Protein AF-0000000078949570 (afdb_homodimer)

Secondary structure (DSSP, 8-state):
-GGG-S---SEEEEET-TTSHHHHHHHTTT-SEEEEEES-HHHHHHHHHH-TTS-EEE-BTTB--PPTT-EEEEEEES-GGG-S-HHHHHHHHHHHEEEEEEEEEEE--HHHHSSPP-SS-THHHHHHH-HHHHHHHHHHS--HHHHHHHHHHTTPEEEEEEEEEEEEEEEEHHHHHHHHHTTTT-GGGGGS-HHHHHHHHHHHHHH---SEEEEEEEEEEEEEE-/-GGG-S---SEEEEET-TTSHHHHHHHTTT-SEEEEEES-HHHHHHHHHH-TTS-EEE-BTTB--PPTT-EEEEEEES-GGG-S-HHHHHHHHHHHEEEEEEEEEEE--HHHHSSPP-SS-THHHHHHH-HHHHHHHHHHS--HHHHHHHHHHTTPEEEEEEEEEEEEEEEEHHHHHHHHHTTTT-GGGGGS-HHHHHHHHHHHHHH---SEEEEEEEEEEEEEE-

Foldseek 3Di:
DLVLDDDQEFEEEEEQCQLPPVQVVSVVNYYPAYEYEDQDPVRVVNNCVVPVPHHYAHAHLLGRPDAFQGHLEYEYEACQLVDQDCLSNLLVVNRRHHAFHKYKYKYAALVQQCDADDLQANSNLVCVLPVVLSVSSNNRHHHPVVVVVSNVVSPKAWDDKDKDKDFPDKDFLVVVLVCLLVCPPPPSSVVDDNVRSVVSSVSSVVRDDDRMGGYMTMMMMIMITD/DLVLDDDQEFEEEEEQCFLPPVQVVSVVNYYPAYEYEDQDPVRVVNNCVVPVPHHYAHAHLLGRPDAFQGHLEYEYEACQLVDQDCLSNLLVVNRRHHAFHKYKYKYAALVQQCDADDLQANSNLVCVLPVVLSVSSNNRHHHPVVVVVSNVVSPKAWDDKDKDKDFPDKDFLVVVLVCLLVCPPPPSSVVDDNVRSVVSSVSVVVRDDDRMGTYMTMMMMIMITD

Sequence (452 aa):
MSILLDSPTGHAVDIGCGGGIYTRALTSLGFDTVTGVDSSLPILEVAKQLHPTLPFHHGQAEATGLASGHYSLVYCRALIHHLNEVEPFLSEAFRLLENDGQLIVQDRTSEDCFLQGSPSHIRGYYYNLFPHLQEIERKRRPTIQMLSSTIIRSGYEVERVETFWETRQTSSKQHFLQEIRARTGRSILHALSDHELNKLIAYLDQQIQDEFIEETDRWTIWVARKMSILLDSPTGHAVDIGCGGGIYTRALTSLGFDTVTGVDSSLPILEVAKQLHPTLPFHHGQAEATGLASGHYSLVYCRALIHHLNEVEPFLSEAFRLLENDGQLIVQDRTSEDCFLQGSPSHIRGYYYNLFPHLQEIERKRRPTIQMLSSTIIRSGYEVERVETFWETRQTSSKQHFLQEIRARTGRSILHALSDHELNKLIAYLDQQIQDEFIEETDRWTIWVARK

Solvent-accessible surface area (backbone atoms only — not comparable to full-atom values): 23611 Å² total; per-residue (Å²): 110,72,86,76,47,89,70,54,46,50,28,31,34,24,41,52,26,56,51,29,65,62,32,54,58,50,43,75,61,53,29,75,42,40,35,24,25,26,71,47,65,73,35,44,37,40,15,36,71,75,37,72,87,52,54,74,41,78,22,41,67,52,56,53,83,68,68,68,48,61,19,42,30,40,37,34,49,75,41,65,61,78,44,93,58,66,62,52,29,49,47,35,49,55,47,28,28,21,90,69,10,34,38,38,42,36,35,56,27,36,71,46,53,69,41,76,48,42,71,40,32,54,62,16,46,53,37,70,76,36,56,69,55,45,58,58,46,49,75,35,18,52,41,69,67,55,49,52,50,51,45,40,74,64,63,32,48,76,75,43,76,49,71,49,76,41,80,72,48,74,42,43,41,68,59,48,53,51,37,58,74,65,41,60,84,37,76,73,51,70,77,44,53,72,69,53,45,50,49,48,50,53,50,48,58,68,74,41,80,57,64,62,37,51,34,40,42,48,36,35,36,39,38,28,30,74,108,73,87,76,46,89,69,52,47,52,29,33,36,24,41,53,25,55,52,30,66,63,31,54,56,49,43,76,60,51,29,75,42,40,34,22,24,27,70,47,65,73,37,44,38,39,15,36,69,75,37,72,88,53,53,74,42,78,22,40,67,53,54,52,85,68,67,67,47,59,18,41,31,40,35,35,48,74,41,66,61,77,43,93,58,65,62,52,30,48,49,35,50,56,46,28,28,22,91,69,10,35,38,37,43,36,37,56,26,37,72,47,53,68,41,76,49,43,73,39,32,56,62,14,47,53,37,71,76,36,57,68,55,46,60,56,46,49,75,36,18,52,41,69,65,56,48,52,50,51,45,41,74,63,64,32,48,77,74,44,76,50,69,50,78,41,80,72,48,73,42,43,40,68,57,48,52,51,37,58,75,66,42,60,83,36,75,73,51,71,76,45,51,73,70,52,45,52,51,48,50,54,49,48,58,68,72,42,80,56,64,62,36,52,33,40,42,48,36,34,36,38,37,28,30,76

Nearest PDB structures (foldseek):
  2yr0-assembly2_B  TM=7.305E-01  e=1.772E-13  Thermus thermophilus HB8
  2yqz-assembly2_B  TM=7.245E-01  e=4.785E-13  Thermus thermophilus HB8
  2gs9-assembly1_B  TM=6.674E-01  e=1.352E-09  Thermus thermophilus HB8
  5dm2-assembly1_A  TM=5.912E-01  e=1.447E-10  Bacillus pumilus ATCC 7061
  4kwc-assembly1_A  TM=5.756E-01  e=3.048E-10  Bacillus pumilus

InterPro domains:
  IPR013216 Methyltransferase type 11 [PF08241] (13-105)
  IPR029063 S-adenosyl-L-methionine-dependent methyltransferase superfamily [G3DSA:3.40.50.150] (1-226)
  IPR029063 S-adenosyl-L-methionine-dependent methyltransferase superfamily [SSF53335] (6-226)
  IPR051052 Diverse substrate methyltransferase [PTHR44942] (8-215)

Structure (mmCIF, N/CA/C/O backbone):
data_AF-0000000078949570-model_v1
#
loop_
_entity.id
_entity.type
_entity.pdbx_description
1 polymer 'BH1804 protein'
#
loop_
_atom_site.group_PDB
_atom_site.id
_atom_site.type_symbol
_atom_site.label_atom_id
_atom_site.label_alt_id
_atom_site.label_comp_id
_atom_site.label_asym_id
_atom_site.label_entity_id
_atom_site.label_seq_id
_atom_site.pdbx_PDB_ins_code
_atom_site.Cartn_x
_atom_site.Cartn_y
_atom_site.Cartn_z
_atom_site.occupancy
_atom_site.B_iso_or_equiv
_atom_site.auth_seq_id
_atom_site.auth_comp_id
_atom_site.auth_asym_id
_atom_site.auth_atom_id
_atom_site.pdbx_PDB_model_num
ATOM 1 N N . MET A 1 1 ? 2.518 22.047 -4.418 1 57.72 1 MET A N 1
ATOM 2 C CA . MET A 1 1 ? 3.838 21.609 -3.975 1 57.72 1 MET A CA 1
ATOM 3 C C . MET A 1 1 ? 4.934 22.484 -4.562 1 57.72 1 MET A C 1
ATOM 5 O O . MET A 1 1 ? 5.852 22.906 -3.855 1 57.72 1 MET A O 1
ATOM 9 N N . SER A 1 2 ? 4.727 22.797 -5.773 1 61.84 2 SER A N 1
ATOM 10 C CA . SER A 1 2 ? 5.766 23.562 -6.461 1 61.84 2 SER A CA 1
ATOM 11 C C . SER A 1 2 ? 5.969 24.938 -5.816 1 61.84 2 SER A C 1
ATOM 13 O O . SER A 1 2 ? 7.105 25.391 -5.676 1 61.84 2 SER A O 1
ATOM 15 N N . ILE A 1 3 ? 4.828 25.359 -5.293 1 60.47 3 ILE A N 1
ATOM 16 C CA . ILE A 1 3 ? 4.906 26.734 -4.801 1 60.47 3 ILE A CA 1
ATOM 17 C C . ILE A 1 3 ? 5.633 26.75 -3.459 1 60.47 3 ILE A C 1
ATOM 19 O O . ILE A 1 3 ? 6.164 27.797 -3.051 1 60.47 3 ILE A O 1
ATOM 23 N N . LEU A 1 4 ? 5.766 25.578 -2.92 1 72.12 4 LEU A N 1
ATOM 24 C CA . LEU A 1 4 ? 6.336 25.516 -1.579 1 72.12 4 LEU A CA 1
ATOM 25 C C . LEU A 1 4 ? 7.844 25.297 -1.639 1 72.12 4 LEU A C 1
ATOM 27 O O . LEU A 1 4 ? 8.547 25.547 -0.657 1 72.12 4 LEU A O 1
ATOM 31 N N . LEU A 1 5 ? 8.219 25.016 -2.924 1 76.69 5 LEU A N 1
ATOM 32 C CA . LEU A 1 5 ? 9.617 24.609 -3.053 1 76.69 5 LEU A CA 1
ATOM 33 C C . LEU A 1 5 ? 10.461 25.75 -3.604 1 76.69 5 LEU A C 1
ATOM 35 O O . LEU A 1 5 ? 10.055 26.438 -4.547 1 76.69 5 LEU A O 1
ATOM 39 N N . ASP A 1 6 ? 11.438 26.172 -3.035 1 71.56 6 ASP A N 1
ATOM 40 C CA . ASP A 1 6 ? 12.344 27.203 -3.523 1 71.56 6 ASP A CA 1
ATOM 41 C C . ASP A 1 6 ? 13.109 26.734 -4.754 1 71.56 6 ASP A C 1
ATOM 43 O O . ASP A 1 6 ? 13.125 27.406 -5.785 1 71.56 6 ASP A O 1
ATOM 47 N N . SER A 1 7 ? 13.883 25.797 -4.652 1 74.06 7 SER A N 1
ATOM 48 C CA . SER A 1 7 ? 14.664 25.203 -5.73 1 74.06 7 SER A CA 1
ATOM 49 C C . SER A 1 7 ? 14.727 23.688 -5.598 1 74.06 7 SER A C 1
ATOM 51 O O . SER A 1 7 ? 15.539 23.156 -4.828 1 74.06 7 SER A O 1
ATOM 53 N N . PRO A 1 8 ? 13.82 23.078 -6.309 1 78.56 8 PRO A N 1
ATOM 54 C CA . PRO A 1 8 ? 13.852 21.625 -6.23 1 78.56 8 PRO A CA 1
ATOM 55 C C . PRO A 1 8 ? 15.102 21.016 -6.871 1 78.56 8 PRO A C 1
ATOM 57 O O . PRO A 1 8 ? 15.086 20.672 -8.055 1 78.56 8 PRO A O 1
ATOM 60 N N . THR A 1 9 ? 16.188 21.031 -6.086 1 84.25 9 THR A N 1
ATOM 61 C CA . THR A 1 9 ? 17.453 20.453 -6.539 1 84.25 9 THR A CA 1
ATOM 62 C C . THR A 1 9 ? 17.969 19.438 -5.531 1 84.25 9 THR A C 1
ATOM 64 O O . THR A 1 9 ? 17.531 19.406 -4.383 1 84.25 9 THR A O 1
ATOM 67 N N . GLY A 1 10 ? 18.781 18.609 -6.016 1 92.81 10 GLY A N 1
ATOM 68 C CA . GLY A 1 10 ? 19.422 17.641 -5.133 1 92.81 10 GLY A CA 1
ATOM 69 C C . GLY A 1 10 ? 18.531 16.453 -4.809 1 92.81 10 GLY A C 1
ATOM 70 O O . GLY A 1 10 ? 17.859 15.914 -5.695 1 92.81 10 GLY A O 1
ATOM 71 N N . HIS A 1 11 ? 18.625 16.031 -3.441 1 95.88 11 HIS A N 1
ATOM 72 C CA . HIS A 1 11 ? 17.938 14.812 -3.01 1 95.88 11 HIS A CA 1
ATOM 73 C C . HIS A 1 11 ? 16.828 15.133 -2.016 1 95.88 11 HIS A C 1
ATOM 75 O O . HIS A 1 11 ? 17 15.992 -1.146 1 95.88 11 HIS A O 1
ATOM 81 N N . ALA A 1 12 ? 15.727 14.555 -2.219 1 96.94 12 ALA A N 1
ATOM 82 C CA . ALA A 1 12 ? 14.594 14.734 -1.312 1 96.94 12 ALA A CA 1
ATOM 83 C C . ALA A 1 12 ? 14.195 13.414 -0.666 1 96.94 12 ALA A C 1
ATOM 85 O O . ALA A 1 12 ? 14.492 12.336 -1.197 1 96.94 12 ALA A O 1
ATOM 86 N N . VAL A 1 13 ? 13.594 13.492 0.475 1 97.69 13 VAL A N 1
ATOM 87 C CA . VAL A 1 13 ? 13.047 12.32 1.142 1 97.69 13 VAL A CA 1
ATOM 88 C C . VAL A 1 13 ? 11.586 12.562 1.512 1 97.69 13 VAL A C 1
ATOM 90 O O . VAL A 1 13 ? 11.234 13.648 1.979 1 97.69 13 VAL A O 1
ATOM 93 N N . ASP A 1 14 ? 10.727 11.664 1.188 1 97.88 14 ASP A N 1
ATOM 94 C CA . ASP A 1 14 ? 9.312 11.602 1.557 1 97.88 14 ASP A CA 1
ATOM 95 C C . ASP A 1 14 ? 9.086 10.625 2.711 1 97.88 14 ASP A C 1
ATOM 97 O O . ASP A 1 14 ? 8.977 9.422 2.498 1 97.88 14 ASP A O 1
ATOM 101 N N . ILE A 1 15 ? 9 11.156 3.959 1 98.38 15 ILE A N 1
ATOM 102 C CA . ILE A 1 15 ? 8.883 10.305 5.133 1 98.38 15 ILE A CA 1
ATOM 103 C C . ILE A 1 15 ? 7.41 9.984 5.395 1 98.38 15 ILE A C 1
ATOM 105 O O . ILE A 1 15 ? 6.574 10.883 5.461 1 98.38 15 ILE A O 1
ATOM 109 N N . GLY A 1 16 ? 7.125 8.719 5.664 1 97.06 16 GLY A N 1
ATOM 110 C CA . GLY A 1 16 ? 5.742 8.273 5.652 1 97.06 16 GLY A CA 1
ATOM 111 C C . GLY A 1 16 ? 5.125 8.281 4.266 1 97.06 16 GLY A C 1
ATOM 112 O O . GLY A 1 16 ? 4.031 8.812 4.07 1 97.06 16 GLY A O 1
ATOM 113 N N . CYS A 1 17 ? 5.801 7.656 3.268 1 96.62 17 CYS A N 1
ATOM 114 C CA . CYS A 1 17 ? 5.5 7.883 1.859 1 96.62 17 CYS A CA 1
ATOM 115 C C . CYS A 1 17 ? 4.277 7.078 1.43 1 96.62 17 CYS A C 1
ATOM 117 O O . CYS A 1 17 ? 3.715 7.32 0.36 1 96.62 17 CYS A O 1
ATOM 119 N N . GLY A 1 18 ? 3.877 6.086 2.232 1 93.81 18 GLY A N 1
ATOM 120 C CA . GLY A 1 18 ? 2.768 5.246 1.812 1 93.81 18 GLY A CA 1
ATOM 121 C C . GLY A 1 18 ? 2.967 4.641 0.436 1 93.81 18 GLY A C 1
ATOM 122 O O . GLY A 1 18 ? 4.02 4.062 0.151 1 93.81 18 GLY A O 1
ATOM 123 N N . GLY A 1 19 ? 2.008 4.762 -0.368 1 92.5 19 GLY A N 1
ATOM 124 C CA . GLY A 1 19 ? 2.059 4.203 -1.71 1 92.5 19 GLY A CA 1
ATOM 125 C C . GLY A 1 19 ? 2.963 4.984 -2.646 1 92.5 19 GLY A C 1
ATOM 126 O O . GLY A 1 19 ? 3.125 4.613 -3.811 1 92.5 19 GLY A O 1
ATOM 127 N N . GLY A 1 20 ? 3.52 6.027 -2.248 1 94.81 20 GLY A N 1
ATOM 128 C CA . GLY A 1 20 ? 4.523 6.746 -3.012 1 94.81 20 GLY A CA 1
ATOM 129 C C . GLY A 1 20 ? 3.938 7.812 -3.916 1 94.81 20 GLY A C 1
ATOM 130 O O . GLY A 1 20 ? 4.602 8.281 -4.844 1 94.81 20 GLY A O 1
ATOM 131 N N . ILE A 1 21 ? 2.719 8.195 -3.705 1 91.31 21 ILE A N 1
ATOM 132 C CA . ILE A 1 21 ? 2.045 9.172 -4.547 1 91.31 21 ILE A CA 1
ATOM 133 C C . ILE A 1 21 ? 2.814 10.492 -4.523 1 91.31 21 ILE A C 1
ATOM 135 O O . ILE A 1 21 ? 3.113 11.062 -5.574 1 91.31 21 ILE A O 1
ATOM 139 N N . TYR A 1 22 ? 3.176 10.93 -3.373 1 93.5 22 TYR A N 1
ATOM 140 C CA . TYR A 1 22 ? 3.875 12.203 -3.273 1 93.5 22 TYR A CA 1
ATOM 141 C C . TYR A 1 22 ? 5.355 12.047 -3.602 1 93.5 22 TYR A C 1
ATOM 143 O O . TYR A 1 22 ? 6 12.984 -4.078 1 93.5 22 TYR A O 1
ATOM 151 N N . THR A 1 23 ? 5.883 10.82 -3.33 1 95.38 23 THR A N 1
ATOM 152 C CA . THR A 1 23 ? 7.238 10.531 -3.789 1 95.38 23 THR A CA 1
ATOM 153 C C . THR A 1 23 ? 7.355 10.758 -5.293 1 95.38 23 THR A C 1
ATOM 155 O O . THR A 1 23 ? 8.258 11.461 -5.754 1 95.38 23 THR A O 1
ATOM 158 N N . ARG A 1 24 ? 6.379 10.242 -6 1 93.06 24 ARG A N 1
ATOM 159 C CA . ARG A 1 24 ? 6.355 10.398 -7.453 1 93.06 24 ARG A CA 1
ATOM 160 C C . ARG A 1 24 ? 6.148 11.859 -7.84 1 93.06 24 ARG A C 1
ATOM 162 O O . ARG A 1 24 ? 6.816 12.367 -8.742 1 93.06 24 ARG A O 1
ATOM 169 N N . ALA A 1 25 ? 5.242 12.562 -7.223 1 91.38 25 ALA A N 1
ATOM 170 C CA . ALA A 1 25 ? 4.949 13.961 -7.527 1 91.38 25 ALA A CA 1
ATOM 171 C C . ALA A 1 25 ? 6.188 14.836 -7.352 1 91.38 25 ALA A C 1
ATOM 173 O O . ALA A 1 25 ? 6.453 15.719 -8.164 1 91.38 25 ALA A O 1
ATOM 174 N N . LEU A 1 26 ? 6.992 14.539 -6.344 1 93.31 26 LEU A N 1
ATOM 175 C CA . LEU A 1 26 ? 8.188 15.32 -6.051 1 93.31 26 LEU A CA 1
ATOM 176 C C . LEU A 1 26 ? 9.25 15.109 -7.121 1 93.31 26 LEU A C 1
ATOM 178 O O . LEU A 1 26 ? 10.023 16.031 -7.426 1 93.31 26 LEU A O 1
ATOM 182 N N . THR A 1 27 ? 9.281 13.914 -7.688 1 89.88 27 THR A N 1
ATOM 183 C CA . THR A 1 27 ? 10.266 13.625 -8.734 1 89.88 27 THR A CA 1
ATOM 184 C C . THR A 1 27 ? 10.055 14.547 -9.938 1 89.88 27 THR A C 1
ATOM 186 O O . THR A 1 27 ? 11.016 14.914 -10.609 1 89.88 27 THR A O 1
ATOM 189 N N . SER A 1 28 ? 8.883 14.984 -10.18 1 87.81 28 SER A N 1
ATOM 190 C CA . SER A 1 28 ? 8.555 15.781 -11.359 1 87.81 28 SER A CA 1
ATOM 191 C C . SER A 1 28 ? 8.922 17.25 -11.156 1 87.81 28 SER A C 1
ATOM 193 O O . SER A 1 28 ? 8.852 18.047 -12.086 1 87.81 28 SER A O 1
ATOM 195 N N . LEU A 1 29 ? 9.375 17.562 -9.992 1 89.81 29 LEU A N 1
ATOM 196 C CA . LEU A 1 29 ? 9.617 18.969 -9.672 1 89.81 29 LEU A CA 1
ATOM 197 C C . LEU A 1 29 ? 11.07 19.344 -9.93 1 89.81 29 LEU A C 1
ATOM 199 O O . LEU A 1 29 ? 11.438 20.516 -9.852 1 89.81 29 LEU A O 1
ATOM 203 N N . GLY A 1 30 ? 11.961 18.391 -10.195 1 85.69 30 GLY A N 1
ATOM 204 C CA . GLY A 1 30 ? 13.312 18.75 -10.586 1 85.69 30 GLY A CA 1
ATOM 205 C C . GLY A 1 30 ? 14.383 18.141 -9.688 1 85.69 30 GLY A C 1
ATOM 206 O O . GLY A 1 30 ? 15.578 18.359 -9.906 1 85.69 30 GLY A O 1
ATOM 207 N N . PHE A 1 31 ? 14.023 17.406 -8.648 1 92.19 31 PHE A N 1
ATOM 208 C CA . PHE A 1 31 ? 14.984 16.75 -7.77 1 92.19 31 PHE A CA 1
ATOM 209 C C . PHE A 1 31 ? 15.766 15.672 -8.523 1 92.19 31 PHE A C 1
ATOM 211 O O . PHE A 1 31 ? 15.234 15.031 -9.43 1 92.19 31 PHE A O 1
ATOM 218 N N . ASP A 1 32 ? 17 15.57 -8.117 1 90.88 32 ASP A N 1
ATOM 219 C CA . ASP A 1 32 ? 17.812 14.5 -8.695 1 90.88 32 ASP A CA 1
ATOM 220 C C . ASP A 1 32 ? 17.25 13.125 -8.305 1 90.88 32 ASP A C 1
ATOM 222 O O . ASP A 1 32 ? 17.203 12.219 -9.133 1 90.88 32 ASP A O 1
ATOM 226 N N . THR A 1 33 ? 16.938 12.992 -7.035 1 92.69 33 THR A N 1
ATOM 227 C CA . THR A 1 33 ? 16.344 11.766 -6.516 1 92.69 33 THR A CA 1
ATOM 228 C C . THR A 1 33 ? 15.328 12.07 -5.418 1 92.69 33 THR A C 1
ATOM 230 O O . THR A 1 33 ? 15.477 13.055 -4.691 1 92.69 33 THR A O 1
ATOM 233 N N . VAL A 1 34 ? 14.336 11.305 -5.375 1 95.62 34 VAL A N 1
ATOM 234 C CA . VAL A 1 34 ? 13.375 11.336 -4.277 1 95.62 34 VAL A CA 1
ATOM 235 C C . VAL A 1 34 ? 13.234 9.938 -3.67 1 95.62 34 VAL A C 1
ATOM 237 O O . VAL A 1 34 ? 12.844 8.992 -4.355 1 95.62 34 VAL A O 1
ATOM 240 N N . THR A 1 35 ? 13.586 9.82 -2.395 1 95.88 35 THR A N 1
ATOM 241 C CA . THR A 1 35 ? 13.477 8.547 -1.686 1 95.88 35 THR A CA 1
ATOM 242 C C . THR A 1 35 ? 12.242 8.531 -0.794 1 95.88 35 THR A C 1
ATOM 244 O O . THR A 1 35 ? 12.023 9.453 -0.006 1 95.88 35 THR A O 1
ATOM 247 N N . GLY A 1 36 ? 11.391 7.547 -0.991 1 96.81 36 GLY A N 1
ATOM 248 C CA . GLY A 1 36 ? 10.297 7.328 -0.06 1 96.81 36 GLY A CA 1
ATOM 249 C C . GLY A 1 36 ? 10.688 6.461 1.123 1 96.81 36 GLY A C 1
ATOM 250 O O . GLY A 1 36 ? 11.398 5.465 0.963 1 96.81 36 GLY A O 1
ATOM 251 N N . VAL A 1 37 ? 10.273 6.863 2.338 1 96.94 37 VAL A N 1
ATOM 252 C CA . VAL A 1 37 ? 10.516 6.086 3.547 1 96.94 37 VAL A CA 1
ATOM 253 C C . VAL A 1 37 ? 9.195 5.742 4.223 1 96.94 37 VAL A C 1
ATOM 255 O O . VAL A 1 37 ? 8.32 6.598 4.363 1 96.94 37 VAL A O 1
ATOM 258 N N . ASP A 1 38 ? 9.039 4.512 4.578 1 96.31 38 ASP A N 1
ATOM 259 C CA . ASP A 1 38 ? 7.879 4.082 5.352 1 96.31 38 ASP A CA 1
ATOM 260 C C . ASP A 1 38 ? 8.242 2.928 6.285 1 96.31 38 ASP A C 1
ATOM 262 O O . ASP A 1 38 ? 9.133 2.137 5.98 1 96.31 38 ASP A O 1
ATOM 266 N N . SER A 1 39 ? 7.52 2.873 7.402 1 94.81 39 SER A N 1
ATOM 267 C CA . SER A 1 39 ? 7.828 1.835 8.383 1 94.81 39 SER A CA 1
ATOM 268 C C . SER A 1 39 ? 7.113 0.531 8.047 1 94.81 39 SER A C 1
ATOM 270 O O . SER A 1 39 ? 7.426 -0.519 8.609 1 94.81 39 SER A O 1
ATOM 272 N N . SER A 1 40 ? 6.176 0.628 7.137 1 91.75 40 SER A N 1
ATOM 273 C CA . SER A 1 40 ? 5.402 -0.552 6.766 1 91.75 40 SER A CA 1
ATOM 274 C C . SER A 1 40 ? 6 -1.245 5.547 1 91.75 40 SER A C 1
ATOM 276 O O . SER A 1 40 ? 5.898 -0.739 4.43 1 91.75 40 SER A O 1
ATOM 278 N N . LEU A 1 41 ? 6.445 -2.477 5.715 1 87.62 41 LEU A N 1
ATOM 279 C CA . LEU A 1 41 ? 7.039 -3.234 4.617 1 87.62 41 LEU A CA 1
ATOM 280 C C . LEU A 1 41 ? 5.988 -3.58 3.566 1 87.62 41 LEU A C 1
ATOM 282 O O . LEU A 1 41 ? 6.219 -3.398 2.369 1 87.62 41 LEU A O 1
ATOM 286 N N . PRO A 1 42 ? 4.801 -4.004 3.984 1 86.25 42 PRO A N 1
ATOM 287 C CA . PRO A 1 42 ? 3.771 -4.297 2.986 1 86.25 42 PRO A CA 1
ATOM 288 C C . PRO A 1 42 ? 3.408 -3.084 2.135 1 86.25 42 PRO A C 1
ATOM 290 O O . PRO A 1 42 ? 3.209 -3.211 0.924 1 86.25 42 PRO A O 1
ATOM 293 N N . ILE A 1 43 ? 3.383 -1.968 2.709 1 92.06 43 ILE A N 1
ATOM 294 C CA . ILE A 1 43 ? 3.061 -0.749 1.977 1 92.06 43 ILE A CA 1
ATOM 295 C C . ILE A 1 43 ? 4.18 -0.423 0.993 1 92.06 43 ILE A C 1
ATOM 297 O O . ILE A 1 43 ? 3.922 -0.051 -0.154 1 92.06 43 ILE A O 1
ATOM 301 N N . LEU A 1 44 ? 5.363 -0.633 1.41 1 92.12 44 LEU A N 1
ATOM 302 C CA . LEU A 1 44 ? 6.5 -0.355 0.536 1 92.12 44 LEU A CA 1
ATOM 303 C C . LEU A 1 44 ? 6.512 -1.308 -0.655 1 92.12 44 LEU A C 1
ATOM 305 O O . LEU A 1 44 ? 6.926 -0.928 -1.754 1 92.12 44 LEU A O 1
ATOM 309 N N . GLU A 1 45 ? 6.078 -2.461 -0.445 1 87.69 45 GLU A N 1
ATOM 310 C CA . 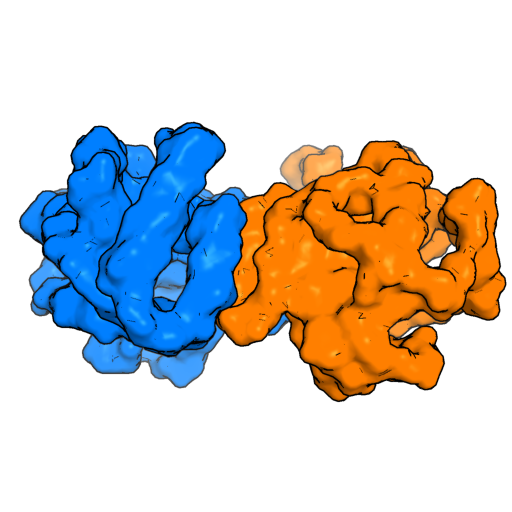GLU A 1 45 ? 5.992 -3.404 -1.557 1 87.69 45 GLU A CA 1
ATOM 311 C C . GLU A 1 45 ? 5.012 -2.916 -2.619 1 87.69 45 GLU A C 1
ATOM 313 O O . GLU A 1 45 ? 5.285 -3.021 -3.816 1 87.69 45 GLU A O 1
ATOM 318 N N . VAL A 1 46 ? 3.938 -2.379 -2.15 1 90.5 46 VAL A N 1
ATOM 319 C CA . VAL A 1 46 ? 2.955 -1.801 -3.061 1 90.5 46 VAL A CA 1
ATOM 320 C C . VAL A 1 46 ? 3.559 -0.594 -3.775 1 90.5 46 VAL A C 1
ATOM 322 O O . VAL A 1 46 ? 3.441 -0.464 -4.996 1 90.5 46 VAL A O 1
ATOM 325 N N . ALA A 1 47 ? 4.203 0.26 -3.035 1 92.94 47 ALA A N 1
ATOM 326 C CA . ALA A 1 47 ? 4.812 1.458 -3.609 1 92.94 47 ALA A CA 1
ATOM 327 C C . ALA A 1 47 ? 5.805 1.097 -4.711 1 92.94 47 ALA A C 1
ATOM 329 O O . ALA A 1 47 ? 5.805 1.707 -5.781 1 92.94 47 ALA A O 1
ATOM 330 N N . LYS A 1 48 ? 6.547 0.12 -4.469 1 88.44 48 LYS A N 1
ATOM 331 C CA . LYS A 1 48 ? 7.562 -0.316 -5.422 1 88.44 48 LYS A CA 1
ATOM 332 C C . LYS A 1 48 ? 6.922 -0.881 -6.688 1 88.44 48 LYS A C 1
ATOM 334 O O . LYS A 1 48 ? 7.434 -0.684 -7.789 1 88.44 48 LYS A O 1
ATOM 339 N N . GLN A 1 49 ? 5.879 -1.611 -6.453 1 84.81 49 GLN A N 1
ATOM 340 C CA . GLN A 1 49 ? 5.16 -2.146 -7.602 1 84.81 49 GLN A CA 1
ATOM 341 C C . GLN A 1 49 ? 4.598 -1.025 -8.469 1 84.81 49 GLN A C 1
ATOM 343 O O . GLN A 1 49 ? 4.605 -1.122 -9.703 1 84.81 49 GLN A O 1
ATOM 348 N N . LEU A 1 50 ? 4.203 -0.025 -7.828 1 86.44 50 LEU A N 1
ATOM 349 C CA . LEU A 1 50 ? 3.578 1.094 -8.523 1 86.44 50 LEU A CA 1
ATOM 350 C C . LEU A 1 50 ? 4.633 1.992 -9.164 1 86.44 50 LEU A C 1
ATOM 352 O O . LEU A 1 50 ? 4.402 2.564 -10.234 1 86.44 50 LEU A O 1
ATOM 356 N N . HIS A 1 51 ? 5.711 2.088 -8.453 1 88.38 51 HIS A N 1
ATOM 357 C CA . HIS A 1 51 ? 6.797 2.955 -8.906 1 88.38 51 HIS A CA 1
ATOM 358 C C . HIS A 1 51 ? 8.133 2.221 -8.883 1 88.38 51 HIS A C 1
ATOM 360 O O . HIS A 1 51 ? 9.008 2.533 -8.07 1 88.38 51 HIS A O 1
ATOM 366 N N . PRO A 1 52 ? 8.391 1.408 -9.852 1 81.81 52 PRO A N 1
ATOM 367 C CA . PRO A 1 52 ? 9.547 0.507 -9.805 1 81.81 52 PRO A CA 1
ATOM 368 C C . PRO A 1 52 ? 10.875 1.242 -9.961 1 81.81 52 PRO A C 1
ATOM 370 O O . PRO A 1 52 ? 11.93 0.698 -9.617 1 81.81 52 PRO A O 1
ATOM 373 N N . THR A 1 53 ? 10.852 2.449 -10.453 1 81.75 53 THR A N 1
ATOM 374 C CA . THR A 1 53 ? 12.102 3.152 -10.727 1 81.75 53 THR A CA 1
ATOM 375 C C . THR A 1 53 ? 12.477 4.062 -9.562 1 81.75 53 THR A C 1
ATOM 377 O O . THR A 1 53 ? 13.562 4.656 -9.555 1 81.75 53 THR A O 1
ATOM 380 N N . LEU A 1 54 ? 11.609 4.223 -8.602 1 89.12 54 LEU A N 1
ATOM 381 C CA . LEU A 1 54 ? 11.875 5.113 -7.48 1 89.12 54 LEU A CA 1
ATOM 382 C C . LEU A 1 54 ? 12.445 4.344 -6.293 1 89.12 54 LEU A C 1
ATOM 384 O O . LEU A 1 54 ? 12.047 3.203 -6.039 1 89.12 54 LEU A O 1
ATOM 388 N N . PRO A 1 55 ? 13.328 4.977 -5.625 1 89.75 55 PRO A N 1
ATOM 389 C CA . PRO A 1 55 ? 13.867 4.312 -4.434 1 89.75 55 PRO A CA 1
ATOM 390 C C . PRO A 1 55 ? 12.914 4.379 -3.242 1 89.75 55 PRO A C 1
ATOM 392 O O . PRO A 1 55 ? 12.398 5.449 -2.918 1 89.75 55 PRO A O 1
ATOM 395 N N . PHE A 1 56 ? 12.664 3.279 -2.605 1 92.44 56 PHE A N 1
ATOM 396 C CA . PHE A 1 56 ? 11.898 3.17 -1.369 1 92.44 56 PHE A CA 1
ATOM 397 C C . PHE A 1 56 ? 12.727 2.496 -0.28 1 92.44 56 PHE A C 1
ATOM 399 O O . PHE A 1 56 ? 13.453 1.538 -0.548 1 92.44 56 PHE A O 1
ATOM 406 N N . HIS A 1 57 ? 12.641 3.047 0.891 1 91.88 57 HIS A N 1
ATOM 407 C CA . HIS A 1 57 ? 13.461 2.621 2.018 1 91.88 57 HIS A CA 1
ATOM 408 C C . HIS A 1 57 ? 12.602 2.287 3.232 1 91.88 57 HIS A C 1
ATOM 410 O O . HIS A 1 57 ? 11.734 3.076 3.621 1 91.88 57 HIS A O 1
ATOM 416 N N . HIS A 1 58 ? 12.844 1.104 3.777 1 92.56 58 HIS A N 1
ATOM 417 C CA . HIS A 1 58 ? 12.172 0.734 5.02 1 92.56 58 HIS A CA 1
ATOM 418 C C . HIS A 1 58 ? 12.82 1.41 6.219 1 92.56 58 HIS A C 1
ATOM 420 O O . HIS A 1 58 ? 14.016 1.233 6.465 1 92.56 58 HIS A O 1
ATOM 426 N N . GLY A 1 59 ? 12.07 2.162 6.938 1 93.81 59 GLY A N 1
ATOM 427 C CA . GLY A 1 59 ? 12.594 2.857 8.102 1 93.81 59 GLY A CA 1
ATOM 428 C C . GLY A 1 59 ? 11.523 3.564 8.914 1 93.81 59 GLY A C 1
ATOM 429 O O . GLY A 1 59 ? 10.422 3.801 8.414 1 93.81 59 GLY A O 1
ATOM 430 N N . GLN A 1 60 ? 11.891 3.879 10.164 1 96.31 60 GLN A N 1
ATOM 431 C CA . GLN A 1 60 ? 11.023 4.672 11.023 1 96.31 60 GLN A CA 1
ATOM 432 C C . GLN A 1 60 ? 11.219 6.164 10.781 1 96.31 60 GLN A C 1
ATOM 434 O O . GLN A 1 60 ? 12.305 6.598 10.391 1 96.31 60 GLN A O 1
ATOM 439 N N . ALA A 1 61 ? 10.141 6.887 10.992 1 97.88 61 ALA A N 1
ATOM 440 C CA . ALA A 1 61 ? 10.211 8.336 10.812 1 97.88 61 ALA A CA 1
ATOM 441 C C . ALA A 1 61 ? 11.25 8.945 11.742 1 97.88 61 ALA A C 1
ATOM 443 O O . ALA A 1 61 ? 11.875 9.961 11.406 1 97.88 61 ALA A O 1
ATOM 444 N N . GLU A 1 62 ? 11.453 8.32 12.938 1 98.06 62 GLU A N 1
ATOM 445 C CA . GLU A 1 62 ? 12.336 8.844 13.969 1 98.06 62 GLU A CA 1
ATOM 446 C C . GLU A 1 62 ? 13.766 8.344 13.781 1 98.06 62 GLU A C 1
ATOM 448 O O . GLU A 1 62 ? 14.688 8.82 14.438 1 98.06 62 GLU A O 1
ATOM 453 N N . ALA A 1 63 ? 13.875 7.348 12.977 1 97.25 63 ALA A N 1
ATOM 454 C CA . ALA A 1 63 ? 15.164 6.727 12.711 1 97.25 63 ALA A CA 1
ATOM 455 C C . ALA A 1 63 ? 15.172 6.055 11.336 1 97.25 63 ALA A C 1
ATOM 457 O O . ALA A 1 63 ? 15.031 4.832 11.234 1 97.25 63 ALA A O 1
ATOM 458 N N . THR A 1 64 ? 15.445 6.797 10.297 1 96.69 64 THR A N 1
ATOM 459 C CA . THR A 1 64 ? 15.281 6.332 8.922 1 96.69 64 THR A CA 1
ATOM 460 C C . THR A 1 64 ? 16.453 5.441 8.508 1 96.69 64 THR A C 1
ATOM 462 O O . THR A 1 64 ? 16.297 4.574 7.648 1 96.69 64 THR A O 1
ATOM 465 N N . GLY A 1 65 ? 17.641 5.715 9.062 1 94.19 65 GLY A N 1
ATOM 466 C CA . GLY A 1 65 ? 18.828 4.996 8.648 1 94.19 65 GLY A CA 1
ATOM 467 C C . GLY A 1 65 ? 19.5 5.598 7.426 1 94.19 65 GLY A C 1
ATOM 468 O O . GLY A 1 65 ? 20.5 5.074 6.938 1 94.19 65 GLY A O 1
ATOM 469 N N . LEU A 1 66 ? 19.016 6.707 6.906 1 95.62 66 LEU A N 1
ATOM 470 C CA . LEU A 1 66 ? 19.562 7.363 5.73 1 95.62 66 LEU A CA 1
ATOM 471 C C . LEU A 1 66 ? 20.75 8.25 6.113 1 95.62 66 LEU A C 1
ATOM 473 O O . LEU A 1 66 ? 20.984 8.492 7.297 1 95.62 66 LEU A O 1
ATOM 477 N N . ALA A 1 67 ? 21.438 8.68 5.094 1 95.31 67 ALA A N 1
ATOM 478 C CA . ALA A 1 67 ? 22.672 9.445 5.305 1 95.31 67 ALA A CA 1
ATOM 479 C C . ALA A 1 67 ? 22.359 10.828 5.871 1 95.31 67 ALA A C 1
ATOM 481 O O . ALA A 1 67 ? 21.359 11.453 5.492 1 95.31 67 ALA A O 1
ATOM 482 N N . SER A 1 68 ? 23.25 11.344 6.742 1 98 68 SER A N 1
ATOM 483 C CA . SER A 1 68 ? 23.109 12.656 7.359 1 98 68 SER A CA 1
ATOM 484 C C . SER A 1 68 ? 23.5 13.766 6.391 1 98 68 SER A C 1
ATOM 486 O O . SER A 1 68 ? 24.453 13.625 5.633 1 98 68 SER A O 1
ATOM 488 N N . GLY A 1 69 ? 22.766 14.859 6.43 1 97.94 69 GLY A N 1
ATOM 489 C CA . GLY A 1 69 ? 23.156 16.094 5.754 1 97.94 69 GLY A CA 1
ATOM 490 C C . GLY A 1 69 ? 23.188 15.945 4.242 1 97.94 69 GLY A C 1
ATOM 491 O O . GLY A 1 69 ? 24.016 16.578 3.576 1 97.94 69 GLY A O 1
ATOM 492 N N . HIS A 1 70 ? 22.312 15.156 3.711 1 96.69 70 HIS A N 1
ATOM 493 C CA . HIS A 1 70 ? 22.438 14.82 2.299 1 96.69 70 HIS A CA 1
ATOM 494 C C . HIS A 1 70 ? 21.203 15.25 1.516 1 96.69 70 HIS A C 1
ATOM 496 O O . HIS A 1 70 ? 21.188 15.172 0.285 1 96.69 70 HIS A O 1
ATOM 502 N N . TYR A 1 71 ? 20.203 15.789 2.178 1 97.44 71 TYR A N 1
ATOM 503 C CA . TYR A 1 71 ? 18.922 16.031 1.518 1 97.44 71 TYR A CA 1
ATOM 504 C C . TYR A 1 71 ? 18.562 17.5 1.547 1 97.44 71 TYR A C 1
ATOM 506 O O . TYR A 1 71 ? 18.672 18.156 2.586 1 97.44 71 TYR A O 1
ATOM 514 N N . SER A 1 72 ? 18.109 17.969 0.382 1 96.94 72 SER A N 1
ATOM 515 C CA . SER A 1 72 ? 17.719 19.375 0.293 1 96.94 72 SER A CA 1
ATOM 516 C C . SER A 1 72 ? 16.266 19.562 0.733 1 96.94 72 SER A C 1
ATOM 518 O O . SER A 1 72 ? 15.844 20.688 1.02 1 96.94 72 SER A O 1
ATOM 520 N N . LEU A 1 73 ? 15.508 18.422 0.807 1 97.38 73 LEU A N 1
ATOM 521 C CA . LEU A 1 73 ? 14.109 18.484 1.222 1 97.38 73 LEU A CA 1
ATOM 522 C C . LEU A 1 73 ? 13.711 17.234 2 1 97.38 73 LEU A C 1
ATOM 524 O O . LEU A 1 73 ? 14.055 16.125 1.605 1 97.38 73 LEU A O 1
ATOM 528 N N . VAL A 1 74 ? 13.086 17.453 3.121 1 98 74 VAL A N 1
ATOM 529 C CA . VAL A 1 74 ? 12.312 16.422 3.799 1 98 74 VAL A CA 1
ATOM 530 C C . VAL A 1 74 ? 10.828 16.781 3.766 1 98 74 VAL A C 1
ATOM 532 O O . VAL A 1 74 ? 10.438 17.875 4.188 1 98 74 VAL A O 1
ATOM 535 N N . TYR A 1 75 ? 10.086 15.938 3.188 1 97.5 75 TYR A N 1
ATOM 536 C CA . TYR A 1 75 ? 8.641 16.125 3.076 1 97.5 75 TYR A CA 1
ATOM 537 C C . TYR A 1 75 ? 7.895 15.078 3.902 1 97.5 75 TYR A C 1
ATOM 539 O O . TYR A 1 75 ? 8.289 13.914 3.941 1 97.5 75 TYR A O 1
ATOM 547 N N . CYS A 1 76 ? 6.895 15.5 4.605 1 97.12 76 CYS A N 1
ATOM 548 C CA . CYS A 1 76 ? 6.043 14.617 5.391 1 97.12 76 CYS A CA 1
ATOM 549 C C . CYS A 1 76 ? 4.586 15.047 5.305 1 97.12 76 CYS A C 1
ATOM 551 O O . CYS A 1 76 ? 4.262 16.203 5.57 1 97.12 76 CYS A O 1
ATOM 553 N N . ARG A 1 77 ? 3.727 14.164 4.934 1 96.06 77 ARG A N 1
ATOM 554 C CA . ARG A 1 77 ? 2.295 14.438 4.859 1 96.06 77 ARG A CA 1
ATOM 555 C C . ARG A 1 77 ? 1.497 13.391 5.633 1 96.06 77 ARG A C 1
ATOM 557 O O . ARG A 1 77 ? 1.688 12.188 5.445 1 96.06 77 ARG A O 1
ATOM 564 N N . ALA A 1 78 ? 0.577 13.844 6.5 1 94.38 78 ALA A N 1
ATOM 565 C CA . ALA A 1 78 ? -0.351 12.977 7.23 1 94.38 78 ALA A CA 1
ATOM 566 C C . ALA A 1 78 ? 0.396 11.891 7.992 1 94.38 78 ALA A C 1
ATOM 568 O O . ALA A 1 78 ? 0.043 10.711 7.906 1 94.38 78 ALA A O 1
ATOM 569 N N . LEU A 1 79 ? 1.374 12.328 8.719 1 95.81 79 LEU A N 1
ATOM 570 C CA . LEU A 1 79 ? 2.232 11.391 9.43 1 95.81 79 LEU A CA 1
ATOM 571 C C . LEU A 1 79 ? 2.189 11.633 10.93 1 95.81 79 LEU A C 1
ATOM 573 O O . LEU A 1 79 ? 2.205 10.688 11.719 1 95.81 79 LEU A O 1
ATOM 577 N N . ILE A 1 80 ? 2.068 12.875 11.352 1 96.06 80 ILE A N 1
ATOM 578 C CA . ILE A 1 80 ? 2.287 13.32 12.727 1 96.06 80 ILE A CA 1
ATOM 579 C C . ILE A 1 80 ? 1.346 12.578 13.664 1 96.06 80 ILE A C 1
ATOM 581 O O . ILE A 1 80 ? 1.752 12.141 14.742 1 96.06 80 ILE A O 1
ATOM 585 N N . HIS A 1 81 ? 0.12 12.398 13.266 1 93.69 81 HIS A N 1
ATOM 586 C CA . HIS A 1 81 ? -0.889 11.797 14.133 1 93.69 81 HIS A CA 1
ATOM 587 C C . HIS A 1 81 ? -0.623 10.305 14.328 1 93.69 81 HIS A C 1
ATOM 589 O O . HIS A 1 81 ? -1.252 9.664 15.172 1 93.69 81 HIS A O 1
ATOM 595 N N . HIS A 1 82 ? 0.319 9.75 13.656 1 92.44 82 HIS A N 1
ATOM 596 C CA . HIS A 1 82 ? 0.709 8.359 13.82 1 92.44 82 HIS A CA 1
ATOM 597 C C . HIS A 1 82 ? 1.923 8.234 14.742 1 92.44 82 HIS A C 1
ATOM 599 O O . HIS A 1 82 ? 2.324 7.121 15.094 1 92.44 82 HIS A O 1
ATOM 605 N N . LEU A 1 83 ? 2.51 9.328 15.094 1 94.81 83 LEU A N 1
ATOM 606 C CA . LEU A 1 83 ? 3.73 9.32 15.891 1 94.81 83 LEU A CA 1
ATOM 607 C C . LEU A 1 83 ? 3.41 9.453 17.375 1 94.81 83 LEU A C 1
ATOM 609 O O . LEU A 1 83 ? 2.502 10.195 17.75 1 94.81 83 LEU A O 1
ATOM 613 N N . ASN A 1 84 ? 4.219 8.805 18.203 1 91.88 84 ASN A N 1
ATOM 614 C CA . ASN A 1 84 ? 4.074 8.984 19.641 1 91.88 84 ASN A CA 1
ATOM 615 C C . ASN A 1 84 ? 4.527 10.375 20.078 1 91.88 84 ASN A C 1
ATOM 617 O O . ASN A 1 84 ? 3.85 11.039 20.859 1 91.88 84 ASN A O 1
ATOM 621 N N . GLU A 1 85 ? 5.641 10.719 19.609 1 94.94 85 GLU A N 1
ATOM 622 C CA . GLU A 1 85 ? 6.211 12.047 19.828 1 94.94 85 GLU A CA 1
ATOM 623 C C . GLU A 1 85 ? 6.73 12.641 18.516 1 94.94 85 GLU A C 1
ATOM 625 O O . GLU A 1 85 ? 7.289 11.922 17.688 1 94.94 85 GLU A O 1
ATOM 630 N N . VAL A 1 86 ? 6.566 13.961 18.422 1 97.19 86 VAL A N 1
ATOM 631 C CA . VAL A 1 86 ? 6.91 14.609 17.156 1 97.19 86 VAL A CA 1
ATOM 632 C C . VAL A 1 86 ? 8.398 14.945 17.141 1 97.19 86 VAL A C 1
ATOM 634 O O . VAL A 1 86 ? 9.031 14.938 16.078 1 97.19 86 VAL A O 1
ATOM 637 N N . GLU A 1 87 ? 8.961 15.203 18.266 1 97.94 87 GLU A N 1
ATOM 638 C CA . GLU A 1 87 ? 10.312 15.742 18.359 1 97.94 87 GLU A CA 1
ATOM 639 C C . GLU A 1 87 ? 11.336 14.773 17.797 1 97.94 87 GLU A C 1
ATOM 641 O O . GLU A 1 87 ? 12.234 15.18 17.047 1 97.94 87 GLU A O 1
ATOM 646 N N . PRO A 1 88 ? 11.203 13.453 18.109 1 98.25 88 PRO A N 1
ATOM 647 C CA . PRO A 1 88 ? 12.18 12.531 17.516 1 98.25 88 PRO A CA 1
ATOM 648 C C . PRO A 1 88 ? 12.141 12.531 15.992 1 98.25 88 PRO A C 1
ATOM 650 O O . PRO A 1 88 ? 13.188 12.406 15.344 1 98.25 88 PRO A O 1
ATOM 653 N N . PHE A 1 89 ? 10.984 12.688 15.414 1 98.44 89 PHE A N 1
ATOM 654 C CA . PHE A 1 89 ? 10.859 12.797 13.969 1 98.44 89 PHE A CA 1
ATOM 655 C C . PHE A 1 89 ? 11.555 14.055 13.461 1 98.44 89 PHE A C 1
ATOM 657 O O . PHE A 1 89 ? 12.297 14 12.477 1 98.44 89 PHE A O 1
ATOM 664 N N . LEU A 1 90 ? 11.312 15.133 14.117 1 98.81 90 LEU A N 1
ATOM 665 C CA . LEU A 1 90 ? 11.914 16.406 13.695 1 98.81 90 LEU A CA 1
ATOM 666 C C . LEU A 1 90 ? 13.43 16.359 13.82 1 98.81 90 LEU A C 1
ATOM 668 O O . LEU A 1 90 ? 14.141 16.922 12.984 1 98.81 90 LEU A O 1
ATOM 672 N N . SER A 1 91 ? 13.891 15.68 14.859 1 98.75 91 SER A N 1
ATOM 673 C CA . SER A 1 91 ? 15.328 15.508 15.031 1 98.75 91 SER A CA 1
ATOM 674 C C . SER A 1 91 ? 15.93 14.688 13.898 1 98.75 91 SER A C 1
ATOM 676 O O . SER A 1 91 ? 16.984 15.039 13.367 1 98.75 91 SER A O 1
ATOM 678 N N . GLU A 1 92 ? 15.242 13.625 13.531 1 98.81 92 GLU A N 1
ATOM 679 C CA . GLU A 1 92 ? 15.695 12.805 12.414 1 98.81 92 GLU A CA 1
ATOM 680 C C . GLU A 1 92 ? 15.672 13.586 11.109 1 98.81 92 GLU A C 1
ATOM 682 O O . GLU A 1 92 ? 16.625 13.523 10.32 1 98.81 92 GLU A O 1
ATOM 687 N N . ALA A 1 93 ? 14.625 14.336 10.875 1 98.81 93 ALA A N 1
ATOM 688 C CA . ALA A 1 93 ? 14.531 15.164 9.672 1 98.81 93 ALA A CA 1
ATOM 689 C C . ALA A 1 93 ? 15.664 16.188 9.617 1 98.81 93 ALA A C 1
ATOM 691 O O . ALA A 1 93 ? 16.25 16.406 8.555 1 98.81 93 ALA A O 1
ATOM 692 N N . PHE A 1 94 ? 15.953 16.766 10.766 1 98.88 94 PHE A N 1
ATOM 693 C CA . PHE A 1 94 ? 17.031 17.734 10.859 1 98.88 94 PHE A CA 1
ATOM 694 C C . PHE A 1 94 ? 18.375 17.094 10.5 1 98.88 94 PHE A C 1
ATOM 696 O O . PHE A 1 94 ? 19.172 17.672 9.766 1 98.88 94 PHE A O 1
ATOM 703 N N . ARG A 1 95 ? 18.578 15.883 11.031 1 98.75 95 ARG A N 1
ATOM 704 C CA . ARG A 1 95 ? 19.812 15.148 10.75 1 98.75 95 ARG A CA 1
ATOM 705 C C . ARG A 1 95 ? 19.953 14.867 9.258 1 98.75 95 ARG A C 1
ATOM 707 O O . ARG A 1 95 ? 21.047 14.945 8.711 1 98.75 95 ARG A O 1
ATOM 714 N N . LEU A 1 96 ? 18.906 14.586 8.555 1 98.69 96 LEU A N 1
ATOM 715 C CA . LEU A 1 96 ? 18.891 14.234 7.141 1 98.69 96 LEU A CA 1
ATOM 716 C C . LEU A 1 96 ? 19.188 15.453 6.277 1 98.69 96 LEU A C 1
ATOM 718 O O . LEU A 1 96 ? 19.891 15.344 5.262 1 98.69 96 LEU A O 1
ATOM 722 N N . LEU A 1 97 ? 18.734 16.594 6.664 1 98.31 97 LEU A N 1
ATOM 723 C CA . LEU A 1 97 ? 18.766 17.797 5.844 1 98.31 97 LEU A CA 1
ATOM 724 C C . LEU A 1 97 ? 20.188 18.359 5.77 1 98.31 97 LEU A C 1
ATOM 726 O O . LEU A 1 97 ? 20.906 18.359 6.77 1 98.31 97 LEU A O 1
ATOM 730 N N . GLU A 1 98 ? 20.562 18.797 4.594 1 97.75 98 GLU A N 1
ATOM 731 C CA . GLU A 1 98 ? 21.75 19.656 4.469 1 97.75 98 GLU A CA 1
ATOM 732 C C . GLU A 1 98 ? 21.5 21.016 5.109 1 97.75 98 GLU A C 1
ATOM 734 O O . GLU A 1 98 ? 20.359 21.359 5.438 1 97.75 98 GLU A O 1
ATOM 739 N N . ASN A 1 99 ? 22.625 21.75 5.273 1 96.94 99 ASN A N 1
ATOM 740 C CA . ASN A 1 99 ? 22.438 23.125 5.727 1 96.94 99 ASN A CA 1
ATOM 741 C C . ASN A 1 99 ? 21.578 23.938 4.754 1 96.94 99 ASN A C 1
ATOM 743 O O . ASN A 1 99 ? 21.75 23.828 3.537 1 96.94 99 ASN A O 1
ATOM 747 N N . ASP A 1 100 ? 20.609 24.625 5.258 1 95.56 100 ASP A N 1
ATOM 748 C CA . ASP A 1 100 ? 19.656 25.453 4.516 1 95.56 100 ASP A CA 1
ATOM 749 C C . ASP A 1 100 ? 18.625 24.594 3.789 1 95.56 100 ASP A C 1
ATOM 751 O O . ASP A 1 100 ? 17.938 25.062 2.889 1 95.56 100 ASP A O 1
ATOM 755 N N . GLY A 1 101 ? 18.641 23.266 4.098 1 96.88 101 GLY A N 1
ATOM 756 C CA . GLY A 1 101 ? 17.609 22.406 3.557 1 96.88 101 GLY A CA 1
ATOM 757 C C . GLY A 1 101 ? 16.219 22.734 4.074 1 96.88 101 GLY A C 1
ATOM 758 O O . GLY A 1 101 ? 16.078 23.406 5.098 1 96.88 101 GLY A O 1
ATOM 759 N N . GLN A 1 102 ? 15.211 22.234 3.361 1 97.25 102 GLN A N 1
ATOM 760 C CA . GLN A 1 102 ? 13.828 22.578 3.68 1 97.25 102 GLN A CA 1
ATOM 761 C C . GLN A 1 102 ? 13.094 21.406 4.305 1 97.25 102 GLN A C 1
ATOM 763 O O . GLN A 1 102 ? 13.289 20.25 3.885 1 97.25 102 GLN A O 1
ATOM 768 N N . LEU A 1 103 ? 12.312 21.703 5.285 1 97.81 103 LEU A N 1
ATOM 769 C CA . LEU A 1 103 ? 11.32 20.797 5.844 1 97.81 103 LEU A CA 1
ATOM 770 C C . LEU A 1 103 ? 9.906 21.25 5.504 1 97.81 103 LEU A C 1
ATOM 772 O O . LEU A 1 103 ? 9.539 22.406 5.758 1 97.81 103 LEU A O 1
ATOM 776 N N . ILE A 1 104 ? 9.164 20.406 4.875 1 97.56 104 ILE A N 1
ATOM 777 C CA . ILE A 1 104 ? 7.754 20.688 4.633 1 97.56 104 ILE A CA 1
ATOM 778 C C . ILE A 1 104 ? 6.891 19.641 5.328 1 97.56 104 ILE A C 1
ATOM 780 O O . ILE A 1 104 ? 7.004 18.453 5.043 1 97.56 104 ILE A O 1
ATOM 784 N N . VAL A 1 105 ? 6.102 20.094 6.238 1 97.94 105 VAL A N 1
ATOM 785 C CA . VAL A 1 105 ? 5.148 19.25 6.949 1 97.94 105 VAL A CA 1
ATOM 786 C C . VAL A 1 105 ? 3.723 19.641 6.559 1 97.94 105 VAL A C 1
ATOM 788 O O . VAL A 1 105 ? 3.342 20.812 6.652 1 97.94 105 VAL A O 1
ATOM 791 N N . GLN A 1 106 ? 3.041 18.734 6.004 1 97 106 GLN A N 1
ATOM 792 C CA . GLN A 1 106 ? 1.617 18.906 5.738 1 97 106 GLN A CA 1
ATOM 793 C C . GLN A 1 106 ? 0.776 17.938 6.559 1 97 106 GLN A C 1
ATOM 795 O O . GLN A 1 106 ? 0.86 16.719 6.363 1 97 106 GLN A O 1
ATOM 800 N N . ASP A 1 107 ? 0.014 18.422 7.492 1 97.25 107 ASP A N 1
ATOM 801 C CA . ASP A 1 107 ? -0.794 17.594 8.383 1 97.25 107 ASP A CA 1
ATOM 802 C C . ASP A 1 107 ? -2.068 18.328 8.805 1 97.25 107 ASP A C 1
ATOM 804 O O . ASP A 1 107 ? -2.234 19.516 8.516 1 97.25 107 ASP A O 1
ATOM 808 N N . ARG A 1 108 ? -2.98 17.562 9.406 1 96.38 108 ARG A N 1
ATOM 809 C CA . ARG A 1 108 ? -4.191 18.156 9.969 1 96.38 108 ARG A CA 1
ATOM 810 C C . ARG A 1 108 ? -4.051 18.375 11.469 1 96.38 108 ARG A C 1
ATOM 812 O O . ARG A 1 108 ? -3.766 17.422 12.211 1 96.38 108 ARG A O 1
ATOM 819 N N . THR A 1 109 ? -4.254 19.594 11.867 1 97.31 109 THR A N 1
ATOM 820 C CA . THR A 1 109 ? -4.207 19.969 13.273 1 97.31 109 THR A CA 1
ATOM 821 C C . THR A 1 109 ? -5.578 19.797 13.93 1 97.31 109 THR A C 1
ATOM 823 O O . THR A 1 109 ? -6.555 19.469 13.25 1 97.31 109 THR A O 1
ATOM 826 N N . SER A 1 110 ? -5.551 19.984 15.312 1 95.75 110 SER A N 1
ATOM 827 C CA . SER A 1 110 ? -6.828 20 16.016 1 95.75 110 SER A CA 1
ATOM 828 C C . SER A 1 110 ? -7.758 21.062 15.461 1 95.75 110 SER A C 1
ATOM 830 O O . SER A 1 110 ? -8.961 20.844 15.305 1 95.75 110 SER A O 1
ATOM 832 N N . GLU A 1 111 ? -7.195 22.203 15.086 1 96.12 111 GLU A N 1
ATOM 833 C CA . GLU A 1 111 ? -7.98 23.281 14.516 1 96.12 111 GLU A CA 1
ATOM 834 C C . GLU A 1 111 ? -8.609 22.875 13.188 1 96.12 111 GLU A C 1
ATOM 836 O O . GLU A 1 111 ? -9.727 23.297 12.875 1 96.12 111 GLU A O 1
ATOM 841 N N . ASP A 1 112 ? -7.898 22.109 12.422 1 96.12 112 ASP A N 1
ATOM 842 C CA . ASP A 1 112 ? -8.391 21.656 11.125 1 96.12 112 ASP A CA 1
ATOM 843 C C . ASP A 1 112 ? -9.516 20.641 11.297 1 96.12 112 ASP A C 1
ATOM 845 O O . ASP A 1 112 ? -10.477 20.625 10.516 1 96.12 112 ASP A O 1
ATOM 849 N N . CYS A 1 113 ? -9.445 19.828 12.367 1 94.69 113 CYS A N 1
ATOM 850 C CA . CYS A 1 113 ? -10.32 18.672 12.5 1 94.69 113 CYS A CA 1
ATOM 851 C C . CYS A 1 113 ? -11.594 19.047 13.266 1 94.69 113 CYS A C 1
ATOM 853 O O . CYS A 1 113 ? -12.625 18.391 13.117 1 94.69 113 CYS A O 1
ATOM 855 N N . PHE A 1 114 ? -11.523 20.094 14.094 1 94.69 114 PHE A N 1
ATOM 856 C CA . PHE A 1 114 ? -12.625 20.312 15.023 1 94.69 114 PHE A CA 1
ATOM 857 C C . PHE A 1 114 ? -13.555 21.406 14.5 1 94.69 114 PHE A C 1
ATOM 859 O O . PHE A 1 114 ? -14.305 22.016 15.273 1 94.69 114 PHE A O 1
ATOM 866 N N . LEU A 1 115 ? -13.492 21.672 13.242 1 94.44 115 LEU A N 1
ATOM 867 C CA . LEU A 1 115 ? -14.477 22.531 12.609 1 94.44 115 LEU A CA 1
ATOM 868 C C . LEU A 1 115 ? -15.859 21.891 12.625 1 94.44 115 LEU A C 1
ATOM 870 O O . LEU A 1 115 ? -15.977 20.672 12.68 1 94.44 115 LEU A O 1
ATOM 874 N N . GLN A 1 116 ? -16.844 22.688 12.602 1 93.25 116 GLN A N 1
ATOM 875 C CA . GLN A 1 116 ? -18.219 22.219 12.609 1 93.25 116 GLN A CA 1
ATOM 876 C C . GLN A 1 116 ? -18.5 21.328 11.398 1 93.25 116 GLN A C 1
ATOM 878 O O . GLN A 1 116 ? -18.047 21.625 10.289 1 93.25 116 GLN A O 1
ATOM 883 N N . GLY A 1 117 ? -19.297 20.297 11.633 1 93.38 117 GLY A N 1
ATOM 884 C CA . GLY A 1 117 ? -19.672 19.406 10.547 1 93.38 117 GLY A CA 1
ATOM 885 C C . GLY A 1 117 ? -20.5 20.109 9.477 1 93.38 117 GLY A C 1
ATOM 886 O O . GLY A 1 117 ? -21.328 20.953 9.781 1 93.38 117 GLY A O 1
ATOM 887 N N . SER A 1 118 ? -20.219 19.797 8.281 1 92.44 118 SER A N 1
ATOM 888 C CA . SER A 1 118 ? -20.969 20.219 7.098 1 92.44 118 SER A CA 1
ATOM 889 C C . SER A 1 118 ? -20.891 19.188 5.988 1 92.44 118 SER A C 1
ATOM 891 O O . SER A 1 118 ? -20.109 18.234 6.078 1 92.44 118 SER A O 1
ATOM 893 N N . PRO A 1 119 ? -21.672 19.312 5 1 87.94 119 PRO A N 1
ATOM 894 C CA . PRO A 1 119 ? -21.625 18.344 3.904 1 87.94 119 PRO A CA 1
ATOM 895 C C . PRO A 1 119 ? -20.25 18.281 3.236 1 87.94 119 PRO A C 1
ATOM 897 O O . PRO A 1 119 ? -19.891 17.266 2.637 1 87.94 119 PRO A O 1
ATOM 900 N N . SER A 1 120 ? -19.469 19.312 3.365 1 90.88 120 SER A N 1
ATOM 901 C CA . SER A 1 120 ? -18.141 19.312 2.791 1 90.88 120 SER A CA 1
ATOM 902 C C . SER A 1 120 ? -17.094 18.938 3.834 1 90.88 120 SER A C 1
ATOM 904 O O . SER A 1 120 ? -15.977 18.531 3.49 1 90.88 120 SER A O 1
ATOM 906 N N . HIS A 1 121 ? -17.391 19.156 5.109 1 94.25 121 HIS A N 1
ATOM 907 C CA . HIS A 1 121 ? -16.5 18.781 6.199 1 94.25 121 HIS A CA 1
ATOM 908 C C . HIS A 1 121 ? -17.125 17.703 7.074 1 94.25 121 HIS A C 1
ATOM 910 O O . HIS A 1 121 ? -17.531 17.984 8.211 1 94.25 121 HIS A O 1
ATOM 916 N N . ILE A 1 122 ? -17.062 16.5 6.715 1 92.75 122 ILE A N 1
ATOM 917 C CA . ILE A 1 122 ? -17.797 15.375 7.277 1 92.75 122 ILE A CA 1
ATOM 918 C C . ILE A 1 122 ? -17.234 15.031 8.656 1 92.75 122 ILE A C 1
ATOM 920 O O . ILE A 1 122 ? -17.969 14.594 9.539 1 92.75 122 ILE A O 1
ATOM 924 N N . ARG A 1 123 ? -16.031 15.242 8.828 1 92.19 123 ARG A N 1
ATOM 925 C CA . ARG A 1 123 ? -15.359 14.898 10.078 1 92.19 123 ARG A CA 1
ATOM 926 C C . ARG A 1 123 ? -16.016 15.609 11.258 1 92.19 123 ARG A C 1
ATOM 928 O O . ARG A 1 123 ? -16.078 15.055 12.359 1 92.19 123 ARG A O 1
ATOM 935 N N . GLY A 1 124 ? -16.453 16.781 11.031 1 94.12 124 GLY A N 1
ATOM 936 C CA . GLY A 1 124 ? -17.125 17.516 12.094 1 94.12 124 GLY A CA 1
ATOM 937 C C . GLY A 1 124 ? -18.328 16.797 12.641 1 94.12 124 GLY A C 1
ATOM 938 O O . GLY A 1 124 ? -18.656 16.906 13.828 1 94.12 124 GLY A O 1
ATOM 939 N N . TYR A 1 125 ? -19.016 16.047 11.797 1 94.88 125 TYR A N 1
ATOM 940 C CA . TYR A 1 125 ? -20.203 15.289 12.227 1 94.88 125 TYR A CA 1
ATOM 941 C C . TYR A 1 125 ? -19.812 14.195 13.211 1 94.88 125 TYR A C 1
ATOM 943 O O . TYR A 1 125 ? -20.594 13.867 14.109 1 94.88 125 TYR A O 1
ATOM 951 N N . TYR A 1 126 ? -18.547 13.617 12.992 1 95.31 126 TYR A N 1
ATOM 952 C CA . TYR A 1 126 ? -18.094 12.586 13.922 1 95.31 126 TYR A CA 1
ATOM 953 C C . TYR A 1 126 ? -18.062 13.117 15.344 1 95.31 126 TYR A C 1
ATOM 955 O O . TYR A 1 126 ? -18.562 12.469 16.266 1 95.31 126 TYR A O 1
ATOM 963 N N . TYR A 1 127 ? -17.5 14.289 15.43 1 93.94 127 TYR A N 1
ATOM 964 C CA . TYR A 1 127 ? -17.234 14.852 16.75 1 93.94 127 TYR A CA 1
ATOM 965 C C . TYR A 1 127 ? -18.5 15.398 17.375 1 93.94 127 TYR A C 1
ATOM 967 O O . TYR A 1 127 ? -18.641 15.398 18.609 1 93.94 127 TYR A O 1
ATOM 975 N N . ASN A 1 128 ? -19.391 15.844 16.562 1 92.38 128 ASN A N 1
ATOM 976 C CA . ASN A 1 128 ? -20.688 16.281 17.078 1 92.38 128 ASN A CA 1
ATOM 977 C C . ASN A 1 128 ? -21.453 15.141 17.719 1 92.38 128 ASN A C 1
ATOM 979 O O . ASN A 1 128 ? -22.031 15.305 18.797 1 92.38 128 ASN A O 1
ATOM 983 N N . LEU A 1 129 ? -21.406 14.086 17.094 1 95 129 LEU A N 1
ATOM 984 C CA . LEU A 1 129 ? -22.172 12.945 17.562 1 95 129 LEU A CA 1
ATOM 985 C C . LEU A 1 129 ? -21.453 12.219 18.688 1 95 129 LEU A C 1
ATOM 987 O O . LEU A 1 129 ? -22.094 11.711 19.609 1 95 129 LEU A O 1
ATOM 991 N N . PHE A 1 130 ? -20.156 12.148 18.609 1 96.25 130 PHE A N 1
ATOM 992 C CA . PHE A 1 130 ? -19.359 11.43 19.594 1 96.25 130 PHE A CA 1
ATOM 993 C C . PHE A 1 130 ? -18.219 12.305 20.109 1 96.25 130 PHE A C 1
ATOM 995 O O . PHE A 1 130 ? -17.078 12.156 19.672 1 96.25 130 PHE A O 1
ATOM 1002 N N . PRO A 1 131 ? -18.422 13.016 21.156 1 93.81 131 PRO A N 1
ATOM 1003 C CA . PRO A 1 131 ? -17.422 13.945 21.672 1 93.81 131 PRO A CA 1
ATOM 1004 C C . PRO A 1 131 ? -16.172 13.234 22.172 1 93.81 131 PRO A C 1
ATOM 1006 O O . PRO A 1 131 ? -15.078 13.828 22.172 1 93.81 131 PRO A O 1
ATOM 1009 N N . HIS A 1 132 ? -16.312 12.016 22.562 1 95.06 132 HIS A N 1
ATOM 1010 C CA . HIS A 1 132 ? -15.133 11.297 23.062 1 95.06 132 HIS A CA 1
ATOM 1011 C C . HIS A 1 132 ? -14.102 11.109 21.953 1 95.06 132 HIS A C 1
ATOM 1013 O O . HIS A 1 132 ? -12.914 10.945 22.234 1 95.06 132 HIS A O 1
ATOM 1019 N N . LEU A 1 133 ? -14.539 11.117 20.672 1 95.12 133 LEU A N 1
ATOM 1020 C CA . LEU A 1 133 ? -13.609 11.039 19.547 1 95.12 133 LEU A CA 1
ATOM 1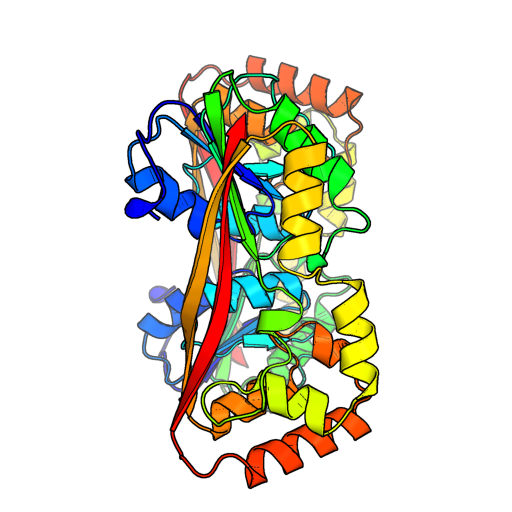021 C C . LEU A 1 133 ? -12.703 12.266 19.5 1 95.12 133 LEU A C 1
ATOM 1023 O O . LEU A 1 133 ? -11.555 12.18 19.078 1 95.12 133 LEU A O 1
ATOM 1027 N N . GLN A 1 134 ? -13.211 13.398 19.938 1 93.12 134 GLN A N 1
ATOM 1028 C CA . GLN A 1 134 ? -12.406 14.617 19.969 1 93.12 134 GLN A CA 1
ATOM 1029 C C . GLN A 1 134 ? -11.242 14.484 20.938 1 93.12 134 GLN A C 1
ATOM 1031 O O . GLN A 1 134 ? -10.141 14.969 20.672 1 93.12 134 GLN A O 1
ATOM 1036 N N . GLU A 1 135 ? -11.523 13.836 22 1 93.06 135 GLU A N 1
ATOM 1037 C CA . GLU A 1 135 ? -10.484 13.633 23.016 1 93.06 135 GLU A CA 1
ATOM 1038 C C . GLU A 1 135 ? -9.359 12.758 22.469 1 93.06 135 GLU A C 1
ATOM 1040 O O . GLU A 1 135 ? -8.18 13.039 22.703 1 93.06 135 GLU A O 1
ATOM 1045 N N . ILE A 1 136 ? -9.75 11.812 21.75 1 92.94 136 ILE A N 1
ATOM 1046 C CA . ILE A 1 136 ? -8.773 10.914 21.141 1 92.94 136 ILE A CA 1
ATOM 1047 C C . ILE A 1 136 ? -7.953 11.664 20.094 1 92.94 136 ILE A C 1
ATOM 1049 O O . ILE A 1 136 ? -6.723 11.594 20.094 1 92.94 136 ILE A O 1
ATOM 1053 N N . GLU A 1 137 ? -8.648 12.414 19.25 1 92.94 137 GLU A N 1
ATOM 1054 C CA . GLU A 1 137 ? -8 13.125 18.156 1 92.94 137 GLU A CA 1
ATOM 1055 C C . GLU A 1 137 ? -7.09 14.234 18.688 1 92.94 137 GLU A C 1
ATOM 1057 O O . GLU A 1 137 ? -6.031 14.5 18.109 1 92.94 137 GLU A O 1
ATOM 1062 N N . ARG A 1 138 ? -7.492 14.867 19.719 1 93.06 138 ARG A N 1
ATOM 1063 C CA . ARG A 1 138 ? -6.723 15.953 20.312 1 93.06 138 ARG A CA 1
ATOM 1064 C C . ARG A 1 138 ? -5.355 15.469 20.781 1 93.06 138 ARG A C 1
ATOM 1066 O O . ARG A 1 138 ? -4.375 16.203 20.734 1 93.06 138 ARG A O 1
ATOM 1073 N N . LYS A 1 139 ? -5.301 14.242 21.203 1 92.44 139 LYS A N 1
ATOM 1074 C CA . LYS A 1 139 ? -4.051 13.68 21.703 1 92.44 139 LYS A CA 1
ATOM 1075 C C . LYS A 1 139 ? -3.084 13.383 20.562 1 92.44 139 LYS A C 1
ATOM 1077 O O . LYS A 1 139 ? -1.868 13.375 20.75 1 92.44 139 LYS A O 1
ATOM 1082 N N . ARG A 1 140 ? -3.635 13.25 19.391 1 92.44 140 ARG A N 1
ATOM 1083 C CA . ARG A 1 140 ? -2.803 12.797 18.281 1 92.44 140 ARG A CA 1
ATOM 1084 C C . ARG A 1 140 ? -2.494 13.938 17.312 1 92.44 140 ARG A C 1
ATOM 1086 O O . ARG A 1 140 ? -1.567 13.844 16.5 1 92.44 140 ARG A O 1
ATOM 1093 N N . ARG A 1 141 ? -3.299 15.008 17.391 1 96.5 141 ARG A N 1
ATOM 1094 C CA . ARG A 1 141 ? -3.152 16.109 16.438 1 96.5 141 ARG A CA 1
ATOM 1095 C C . ARG A 1 141 ? -2.875 17.422 17.156 1 96.5 141 ARG A C 1
ATOM 1097 O O . ARG A 1 141 ? -3.797 18.062 17.656 1 96.5 141 ARG A O 1
ATOM 1104 N N . PRO A 1 142 ? -1.675 17.875 17.125 1 96.62 142 PRO A N 1
ATOM 1105 C CA . PRO A 1 142 ? -1.328 19.125 17.781 1 96.62 142 PRO A CA 1
ATOM 1106 C C . PRO A 1 142 ? -2.01 20.344 17.156 1 96.62 142 PRO A C 1
ATOM 1108 O O . PRO A 1 142 ? -2.492 20.25 16.016 1 96.62 142 PRO A O 1
ATOM 1111 N N . THR A 1 143 ? -2.059 21.391 17.922 1 97.44 143 THR A N 1
ATOM 1112 C CA . THR A 1 143 ? -2.479 22.672 17.359 1 97.44 143 THR A CA 1
ATOM 1113 C C . THR A 1 143 ? -1.395 23.25 16.453 1 97.44 143 THR A C 1
ATOM 1115 O O . THR A 1 143 ? -0.258 22.766 16.453 1 97.44 143 THR A O 1
ATOM 1118 N N . ILE A 1 144 ? -1.795 24.25 15.695 1 98.19 144 ILE A N 1
ATOM 1119 C CA . ILE A 1 144 ? -0.838 24.938 14.844 1 98.19 144 ILE A CA 1
ATOM 1120 C C . ILE A 1 144 ? 0.28 25.531 15.703 1 98.19 144 ILE A C 1
ATOM 1122 O O . ILE A 1 144 ? 1.461 25.375 15.383 1 98.19 144 ILE A O 1
ATOM 1126 N N . GLN A 1 145 ? -0.107 26.094 16.797 1 98.12 145 GLN A N 1
ATOM 1127 C CA . GLN A 1 145 ? 0.865 26.719 17.688 1 98.12 145 GLN A CA 1
ATOM 1128 C C . GLN A 1 145 ? 1.823 25.688 18.266 1 98.12 145 GLN A C 1
ATOM 1130 O O . GLN A 1 145 ? 3.037 25.906 18.281 1 98.12 145 GLN A O 1
ATOM 1135 N N . MET A 1 146 ? 1.267 24.594 18.719 1 97.69 146 MET A N 1
ATOM 1136 C CA . MET A 1 146 ? 2.074 23.547 19.344 1 97.69 146 MET A CA 1
ATOM 1137 C C . MET A 1 146 ? 3.088 22.984 18.359 1 97.69 146 MET A C 1
ATOM 1139 O O . MET A 1 146 ? 4.266 22.844 18.688 1 97.69 146 MET A O 1
ATOM 1143 N N . LEU A 1 147 ? 2.66 22.688 17.141 1 98.19 147 LEU A N 1
ATOM 1144 C CA . LEU A 1 147 ? 3.58 22.109 16.172 1 98.19 147 LEU A CA 1
ATOM 1145 C C . LEU A 1 147 ? 4.598 23.156 15.703 1 98.19 147 LEU A C 1
ATOM 1147 O O . LEU A 1 147 ? 5.777 22.844 15.539 1 98.19 147 LEU A O 1
ATOM 1151 N N . SER A 1 148 ? 4.184 24.406 15.516 1 98.56 148 SER A N 1
ATOM 1152 C CA . SER A 1 148 ? 5.113 25.469 15.156 1 98.56 148 SER A CA 1
ATOM 1153 C C . SER A 1 148 ? 6.215 25.625 16.203 1 98.56 148 SER A C 1
ATOM 1155 O O . SER A 1 148 ? 7.398 25.688 15.867 1 98.56 148 SER A O 1
ATOM 1157 N N . SER A 1 149 ? 5.789 25.625 17.438 1 98.5 149 SER A N 1
ATOM 1158 C CA . SER A 1 149 ? 6.742 25.766 18.531 1 98.5 149 SER A CA 1
ATOM 1159 C C . SER A 1 149 ? 7.707 24.578 18.578 1 98.5 149 SER A C 1
ATOM 1161 O O . SER A 1 149 ? 8.898 24.75 18.828 1 98.5 149 SER A O 1
ATOM 1163 N N . THR A 1 150 ? 7.16 23.406 18.375 1 98.44 150 THR A N 1
ATOM 1164 C CA . THR A 1 150 ? 7.992 22.203 18.406 1 98.44 150 THR A CA 1
ATOM 1165 C C . THR A 1 150 ? 9.008 22.234 17.266 1 98.44 150 THR A C 1
ATOM 1167 O O . THR A 1 150 ? 10.164 21.844 17.453 1 98.44 150 THR A O 1
ATOM 1170 N N . ILE A 1 151 ? 8.594 22.672 16.062 1 98.69 151 ILE A N 1
ATOM 1171 C CA . ILE A 1 151 ? 9.492 22.781 14.914 1 98.69 151 ILE A CA 1
ATOM 1172 C C . ILE A 1 151 ? 10.609 23.781 15.227 1 98.69 151 ILE A C 1
ATOM 1174 O O . ILE A 1 151 ? 11.781 23.484 14.992 1 98.69 151 ILE A O 1
ATOM 1178 N N . ILE A 1 152 ? 10.266 24.922 15.836 1 98.62 152 ILE A N 1
ATOM 1179 C CA . ILE A 1 152 ? 11.234 25.953 16.172 1 98.62 152 ILE A CA 1
ATOM 1180 C C . ILE A 1 152 ? 12.203 25.422 17.234 1 98.62 152 ILE A C 1
ATOM 1182 O O . ILE A 1 152 ? 13.422 25.562 17.094 1 98.62 152 ILE A O 1
ATOM 1186 N N . ARG A 1 153 ? 11.672 24.75 18.219 1 98.31 153 ARG A N 1
ATOM 1187 C CA . ARG A 1 153 ? 12.492 24.203 19.297 1 98.31 153 ARG A CA 1
ATOM 1188 C C . ARG A 1 153 ? 13.445 23.125 18.781 1 98.31 153 ARG A C 1
ATOM 1190 O O . ARG A 1 153 ? 14.492 22.891 19.375 1 98.31 153 ARG A O 1
ATOM 1197 N N . SER A 1 154 ? 13.086 22.531 17.734 1 98.38 154 SER A N 1
ATOM 1198 C CA . SER A 1 154 ? 13.898 21.469 17.141 1 98.38 154 SER A CA 1
ATOM 1199 C C . SER A 1 154 ? 15.008 22.031 16.266 1 98.38 154 SER A C 1
ATOM 1201 O O . SER A 1 154 ? 15.773 21.281 15.656 1 98.38 154 SER A O 1
ATOM 1203 N N . GLY A 1 155 ? 15.055 23.344 16.094 1 98.44 155 GLY A N 1
ATOM 1204 C CA . GLY A 1 155 ? 16.188 23.984 15.453 1 98.44 155 GLY A CA 1
ATOM 1205 C C . GLY A 1 155 ? 15.852 24.594 14.109 1 98.44 155 GLY A C 1
ATOM 1206 O O . GLY A 1 155 ? 16.703 25.188 13.453 1 98.44 155 GLY A O 1
ATOM 1207 N N . TYR A 1 156 ? 14.617 24.531 13.672 1 98.69 156 TYR A N 1
ATOM 1208 C CA . TYR A 1 156 ? 14.211 25.031 12.367 1 98.69 156 TYR A CA 1
ATOM 1209 C C . TYR A 1 156 ? 13.781 26.484 12.445 1 98.69 156 TYR A C 1
ATOM 1211 O O . TYR A 1 156 ? 13.367 26.953 13.508 1 98.69 156 TYR A O 1
ATOM 1219 N N . GLU A 1 157 ? 13.891 27.172 11.367 1 98.19 157 GLU A N 1
ATOM 1220 C CA . GLU A 1 157 ? 13.211 28.438 11.148 1 98.19 157 GLU A CA 1
ATOM 1221 C C . GLU A 1 157 ? 11.922 28.25 10.359 1 98.19 157 GLU A C 1
ATOM 1223 O O . GLU A 1 157 ? 11.953 27.812 9.203 1 98.19 157 GLU A O 1
ATOM 1228 N N . VAL A 1 158 ? 10.859 28.562 10.945 1 97.88 158 VAL A N 1
ATOM 1229 C CA . VAL A 1 158 ? 9.578 28.438 10.258 1 97.88 158 VAL A CA 1
ATOM 1230 C C . VAL A 1 158 ? 9.375 29.641 9.32 1 97.88 158 VAL A C 1
ATOM 1232 O O . VAL A 1 158 ? 9.305 30.781 9.773 1 97.88 158 VAL A O 1
ATOM 1235 N N . GLU A 1 159 ? 9.242 29.328 8.078 1 96.31 159 GLU A N 1
ATOM 1236 C CA . GLU A 1 159 ? 9.141 30.391 7.078 1 96.31 159 GLU A CA 1
ATOM 1237 C C . GLU A 1 159 ? 7.684 30.672 6.723 1 96.31 159 GLU A C 1
ATOM 1239 O O . GLU A 1 159 ? 7.336 31.797 6.371 1 96.31 159 GLU A O 1
ATOM 1244 N N . ARG A 1 160 ? 6.945 29.641 6.758 1 95.5 160 ARG A N 1
ATOM 1245 C CA . ARG A 1 160 ? 5.562 29.766 6.32 1 95.5 160 ARG A CA 1
ATOM 1246 C C . ARG A 1 160 ? 4.664 28.75 7.012 1 95.5 160 ARG A C 1
ATOM 1248 O O . ARG A 1 160 ? 5.066 27.609 7.23 1 95.5 160 ARG A O 1
ATOM 1255 N N . VAL A 1 161 ? 3.533 29.188 7.445 1 96.81 161 VAL A N 1
ATOM 1256 C CA . VAL A 1 161 ? 2.441 28.328 7.895 1 96.81 161 VAL A CA 1
ATOM 1257 C C . VAL A 1 161 ? 1.145 28.734 7.195 1 96.81 161 VAL A C 1
ATOM 1259 O O . VAL A 1 161 ? 0.723 29.891 7.277 1 96.81 161 VAL A O 1
ATOM 1262 N N . GLU A 1 162 ? 0.543 27.797 6.508 1 95.94 162 GLU A N 1
ATOM 1263 C CA . GLU A 1 162 ? -0.674 28.094 5.758 1 95.94 162 GLU A CA 1
ATOM 1264 C C . GLU A 1 162 ? -1.69 26.953 5.887 1 95.94 162 GLU A C 1
ATOM 1266 O O . GLU A 1 162 ? -1.316 25.797 6.059 1 95.94 162 GLU A O 1
ATOM 1271 N N . THR A 1 163 ? -2.885 27.344 5.859 1 96.62 163 THR A N 1
ATOM 1272 C CA . THR A 1 163 ? -3.979 26.375 5.848 1 96.62 163 THR A CA 1
ATOM 1273 C C . THR A 1 163 ? -4.723 26.422 4.516 1 96.62 163 THR A C 1
ATOM 1275 O O . THR A 1 163 ? -4.82 27.469 3.887 1 96.62 163 THR A O 1
ATOM 1278 N N . PHE A 1 164 ? -5.156 25.297 4.039 1 95.56 164 PHE A N 1
ATOM 1279 C CA . PHE A 1 164 ? -5.926 25.25 2.801 1 95.56 164 PHE A CA 1
ATOM 1280 C C . PHE A 1 164 ? -6.848 24.031 2.775 1 95.56 164 PHE A C 1
ATOM 1282 O O . PHE A 1 164 ? -6.66 23.094 3.543 1 95.56 164 PHE A O 1
ATOM 1289 N N . TRP A 1 165 ? -7.816 24.109 1.912 1 95.31 165 TRP A N 1
ATOM 1290 C CA . TRP A 1 165 ? -8.766 23.016 1.737 1 95.31 165 TRP A CA 1
ATOM 1291 C C . TRP A 1 165 ? -8.406 22.172 0.513 1 95.31 165 TRP A C 1
ATOM 1293 O O . TRP A 1 165 ? -8.023 22.719 -0.526 1 95.31 165 TRP A O 1
ATOM 1303 N N . GLU A 1 166 ? -8.508 20.906 0.688 1 94.06 166 GLU A N 1
ATOM 1304 C CA . GLU A 1 166 ? -8.312 19.969 -0.41 1 94.06 166 GLU A CA 1
ATOM 1305 C C . GLU A 1 166 ? -9.492 19 -0.524 1 94.06 166 GLU A C 1
ATOM 1307 O O . GLU A 1 166 ? -9.984 18.5 0.486 1 94.06 166 GLU A O 1
ATOM 1312 N N . THR A 1 167 ? -10.008 18.812 -1.776 1 92.06 167 THR A N 1
ATOM 1313 C CA . THR A 1 167 ? -11.047 17.812 -1.979 1 92.06 167 THR A CA 1
ATOM 1314 C C . THR A 1 167 ? -10.484 16.406 -1.763 1 92.06 167 THR A C 1
ATOM 1316 O O . THR A 1 167 ? -9.5 16.016 -2.391 1 92.06 167 THR A O 1
ATOM 1319 N N . ARG A 1 168 ? -11.031 15.719 -0.831 1 87.88 168 ARG A N 1
ATOM 1320 C CA . ARG A 1 168 ? -10.617 14.352 -0.536 1 87.88 168 ARG A CA 1
ATOM 1321 C C . ARG A 1 168 ? -11.234 13.367 -1.529 1 87.88 168 ARG A C 1
ATOM 1323 O O . ARG A 1 168 ? -10.531 12.523 -2.092 1 87.88 168 ARG A O 1
ATOM 1330 N N . GLN A 1 169 ? -12.539 13.516 -1.706 1 84.56 169 GLN A N 1
ATOM 1331 C CA . GLN A 1 169 ? -13.242 12.617 -2.615 1 84.56 169 GLN A CA 1
ATOM 1332 C C . GLN A 1 169 ? -14.586 13.211 -3.037 1 84.56 169 GLN A C 1
ATOM 1334 O O . GLN A 1 169 ? -15.164 14.039 -2.324 1 84.56 169 GLN A O 1
ATOM 1339 N N . THR A 1 170 ? -14.977 12.836 -4.227 1 89.19 170 THR A N 1
ATOM 1340 C CA . THR A 1 170 ? -16.328 13.047 -4.719 1 89.19 170 THR A CA 1
ATOM 1341 C C . THR A 1 170 ? -17.016 11.711 -5.023 1 89.19 170 THR A C 1
ATOM 1343 O O . THR A 1 170 ? -16.438 10.852 -5.684 1 89.19 170 THR A O 1
ATOM 1346 N N . SER A 1 171 ? -18.172 11.578 -4.441 1 88 171 SER A N 1
ATOM 1347 C CA . SER A 1 171 ? -18.859 10.312 -4.637 1 88 171 SER A CA 1
ATOM 1348 C C . SER A 1 171 ? -20.359 10.461 -4.387 1 88 171 SER A C 1
ATOM 1350 O O . SER A 1 171 ? -20.812 11.508 -3.93 1 88 171 SER A O 1
ATOM 1352 N N . SER A 1 172 ? -21.078 9.391 -4.773 1 91.12 172 SER A N 1
ATOM 1353 C CA . SER A 1 172 ? -22.484 9.336 -4.363 1 91.12 172 SER A CA 1
ATOM 1354 C C . SER A 1 172 ? -22.609 9.156 -2.854 1 91.12 172 SER A C 1
ATOM 1356 O O . SER A 1 172 ? -21.703 8.625 -2.207 1 91.12 172 SER A O 1
ATOM 1358 N N . LYS A 1 173 ? -23.75 9.594 -2.391 1 93.12 173 LYS A N 1
ATOM 1359 C CA . LYS A 1 173 ? -24 9.422 -0.963 1 93.12 173 LYS A CA 1
ATOM 1360 C C . LYS A 1 173 ? -23.953 7.945 -0.571 1 93.12 173 LYS A C 1
ATOM 1362 O O . LYS A 1 173 ? -23.391 7.594 0.466 1 93.12 173 LYS A O 1
ATOM 1367 N N . GLN A 1 174 ? -24.469 7.191 -1.37 1 89.06 174 GLN A N 1
ATOM 1368 C CA . GLN A 1 174 ? -24.516 5.758 -1.094 1 89.06 174 GLN A CA 1
ATOM 1369 C C . GLN A 1 174 ? -23.109 5.172 -0.977 1 89.06 174 GLN A C 1
ATOM 1371 O O . GLN A 1 174 ? -22.828 4.43 -0.035 1 89.06 174 GLN A O 1
ATOM 1376 N N . HIS A 1 175 ? -22.281 5.562 -1.898 1 84.38 175 HIS A N 1
ATOM 1377 C CA . HIS A 1 175 ? -20.906 5.078 -1.876 1 84.38 175 HIS A CA 1
ATOM 1378 C C . HIS A 1 175 ? -20.156 5.602 -0.654 1 84.38 175 HIS A C 1
ATOM 1380 O O . HIS A 1 175 ? -19.391 4.863 -0.022 1 84.38 175 HIS A O 1
ATOM 1386 N N . PHE A 1 176 ? -20.406 6.785 -0.376 1 89.81 176 PHE A N 1
ATOM 1387 C CA . PHE A 1 176 ? -19.766 7.422 0.771 1 89.81 176 PHE A CA 1
ATOM 1388 C C . PHE A 1 176 ? -20.125 6.691 2.061 1 89.81 176 PHE A C 1
ATOM 1390 O O . PHE A 1 176 ? -19.25 6.367 2.861 1 89.81 176 PHE A O 1
ATOM 1397 N N . LEU A 1 177 ? -21.391 6.406 2.258 1 91.88 177 LEU A N 1
ATOM 1398 C CA . LEU A 1 177 ? -21.844 5.758 3.479 1 91.88 177 LEU A CA 1
ATOM 1399 C C . LEU A 1 177 ? -21.297 4.336 3.578 1 91.88 177 LEU A C 1
ATOM 1401 O O . LEU A 1 177 ? -21.016 3.85 4.676 1 91.88 177 LEU A O 1
ATOM 1405 N N . GLN A 1 178 ? -21.109 3.773 2.502 1 85.5 178 GLN A N 1
ATOM 1406 C CA . GLN A 1 178 ? -20.516 2.443 2.488 1 85.5 178 GLN A CA 1
ATOM 1407 C C . GLN A 1 178 ? -19.062 2.496 2.939 1 85.5 178 GLN A C 1
ATOM 1409 O O . GLN A 1 178 ? -18.578 1.587 3.625 1 85.5 178 GLN A O 1
ATOM 1414 N N . GLU A 1 179 ? -18.391 3.537 2.576 1 84.5 179 GLU A N 1
ATOM 1415 C CA . GLU A 1 179 ? -17 3.725 3.002 1 84.5 179 GLU A CA 1
ATOM 1416 C C . GLU A 1 179 ? -16.906 3.934 4.512 1 84.5 179 GLU A C 1
ATOM 1418 O O . GLU A 1 179 ? -16 3.42 5.16 1 84.5 179 GLU A O 1
ATOM 1423 N N . ILE A 1 180 ? -17.859 4.688 4.984 1 90.69 180 ILE A N 1
ATOM 1424 C CA . ILE A 1 180 ? -17.906 4.914 6.426 1 90.69 180 ILE A CA 1
ATOM 1425 C C . ILE A 1 180 ? -18.141 3.592 7.152 1 90.69 180 ILE A C 1
ATOM 1427 O O . ILE A 1 180 ? -17.484 3.293 8.148 1 90.69 180 ILE A O 1
ATOM 1431 N N . ARG A 1 181 ? -19.016 2.848 6.629 1 88.94 181 ARG A N 1
ATOM 1432 C CA . ARG A 1 181 ? -19.328 1.55 7.219 1 88.94 181 ARG A CA 1
ATOM 1433 C C . ARG A 1 181 ? -18.094 0.651 7.258 1 88.94 181 ARG A C 1
ATOM 1435 O O . ARG A 1 181 ? -17.891 -0.093 8.219 1 88.94 181 ARG A O 1
ATOM 1442 N N . ALA A 1 182 ? -17.312 0.847 6.297 1 80.5 182 ALA A N 1
ATOM 1443 C CA . ALA A 1 182 ? -16.109 0.016 6.188 1 80.5 182 ALA A CA 1
ATOM 1444 C C . ALA A 1 182 ? -14.945 0.636 6.945 1 80.5 182 ALA A C 1
ATOM 1446 O O . ALA A 1 182 ? -13.859 0.051 7.02 1 80.5 182 ALA A O 1
ATOM 1447 N N . ARG A 1 183 ? -15.062 1.815 7.5 1 84.69 183 ARG A N 1
ATOM 1448 C CA . ARG A 1 183 ? -14.062 2.562 8.25 1 84.69 183 ARG A CA 1
ATOM 1449 C C . ARG A 1 183 ? -12.82 2.822 7.398 1 84.69 183 ARG A C 1
ATOM 1451 O O . ARG A 1 183 ? -11.711 2.91 7.922 1 84.69 183 ARG A O 1
ATOM 1458 N N . THR A 1 184 ? -13.016 2.945 6.133 1 76.88 184 THR A N 1
ATOM 1459 C CA . THR A 1 184 ? -11.914 3.078 5.195 1 76.88 184 THR A CA 1
ATOM 1460 C C . THR A 1 184 ? -11.359 4.5 5.207 1 76.88 184 THR A C 1
ATOM 1462 O O . THR A 1 184 ? -12.117 5.465 5.062 1 76.88 184 THR A O 1
ATOM 1465 N N . GLY A 1 185 ? -10.031 4.645 5.363 1 75.56 185 GLY A N 1
ATOM 1466 C CA . GLY A 1 185 ? -9.359 5.922 5.191 1 75.56 185 GLY A CA 1
ATOM 1467 C C . GLY A 1 185 ? -9.57 6.871 6.355 1 75.56 185 GLY A C 1
ATOM 1468 O O . GLY A 1 185 ? -9.25 8.055 6.262 1 75.56 185 GLY A O 1
ATOM 1469 N N . ARG A 1 186 ? -10.297 6.434 7.391 1 84 186 ARG A N 1
ATOM 1470 C CA . ARG A 1 186 ? -10.586 7.25 8.57 1 84 186 ARG A CA 1
ATOM 1471 C C . ARG A 1 186 ? -10.258 6.492 9.852 1 84 186 ARG A C 1
ATOM 1473 O O . ARG A 1 186 ? -11.133 5.863 10.445 1 84 186 ARG A O 1
ATOM 1480 N N . SER A 1 187 ? -9.055 6.688 10.234 1 81.12 187 SER A N 1
ATOM 1481 C CA . SER A 1 187 ? -8.547 5.875 11.336 1 81.12 187 SER A CA 1
ATOM 1482 C C . SER A 1 187 ? -9.336 6.117 12.617 1 81.12 187 SER A C 1
ATOM 1484 O O . SER A 1 187 ? -9.477 5.215 13.445 1 81.12 187 SER A O 1
ATOM 1486 N N . ILE A 1 188 ? -9.969 7.301 12.758 1 89.06 188 ILE A N 1
ATOM 1487 C CA . ILE A 1 188 ? -10.672 7.66 13.984 1 89.06 188 ILE A CA 1
ATOM 1488 C C . ILE A 1 188 ? -11.914 6.789 14.141 1 89.06 188 ILE A C 1
ATOM 1490 O O . ILE A 1 188 ? -12.383 6.555 15.258 1 89.06 188 ILE A O 1
ATOM 1494 N N . LEU A 1 189 ? -12.438 6.25 13.062 1 91.94 189 LEU A N 1
ATOM 1495 C CA . LEU A 1 189 ? -13.664 5.473 13.094 1 91.94 189 LEU A CA 1
ATOM 1496 C C . LEU A 1 189 ? -13.438 4.113 13.75 1 91.94 189 LEU A C 1
ATOM 1498 O O . LEU A 1 189 ? -14.383 3.451 14.172 1 91.94 189 LEU A O 1
ATOM 1502 N N . HIS A 1 190 ? -12.148 3.746 13.82 1 87.69 190 HIS A N 1
ATOM 1503 C CA . HIS A 1 190 ? -11.836 2.471 14.461 1 87.69 190 HIS A CA 1
ATOM 1504 C C . HIS A 1 190 ? -12.039 2.541 15.969 1 87.69 190 HIS A C 1
ATOM 1506 O O . HIS A 1 190 ? -12.078 1.511 16.641 1 87.69 190 HIS A O 1
ATOM 1512 N N . ALA A 1 191 ? -12.227 3.746 16.5 1 92.5 191 ALA A N 1
ATOM 1513 C CA . ALA A 1 191 ? -12.516 3.928 17.906 1 92.5 191 ALA A CA 1
ATOM 1514 C C . ALA A 1 191 ? -13.992 3.684 18.219 1 92.5 191 ALA A C 1
ATOM 1516 O O . ALA A 1 191 ? -14.391 3.596 19.375 1 92.5 191 ALA A O 1
ATOM 1517 N N . LEU A 1 192 ? -14.789 3.52 17.188 1 95.25 192 LEU A N 1
ATOM 1518 C CA . LEU A 1 192 ? -16.219 3.312 17.359 1 95.25 192 LEU A CA 1
ATOM 1519 C C . LEU A 1 192 ? -16.562 1.825 17.359 1 95.25 192 LEU A C 1
ATOM 1521 O O . LEU A 1 192 ? -15.984 1.055 16.578 1 95.25 192 LEU A O 1
ATOM 1525 N N . SER A 1 193 ? -17.453 1.441 18.281 1 95.12 193 SER A N 1
ATOM 1526 C CA . SER A 1 193 ? -18.062 0.121 18.188 1 95.12 193 SER A CA 1
ATOM 1527 C C . SER A 1 193 ? -18.938 0.013 16.938 1 95.12 193 SER A C 1
ATOM 1529 O O . SER A 1 193 ? -19.25 1.022 16.297 1 95.12 193 SER A O 1
ATOM 1531 N N . ASP A 1 194 ? -19.328 -1.203 16.578 1 94.06 194 ASP A N 1
ATOM 1532 C CA . ASP A 1 194 ? -20.219 -1.394 15.438 1 94.06 194 ASP A CA 1
ATOM 1533 C C . ASP A 1 194 ? -21.562 -0.677 15.656 1 94.06 194 ASP A C 1
ATOM 1535 O O . ASP A 1 194 ? -22.125 -0.112 14.719 1 94.06 194 ASP A O 1
ATOM 1539 N N . HIS A 1 195 ? -22 -0.765 16.891 1 96.88 195 HIS A N 1
ATOM 1540 C CA . HIS A 1 195 ? -23.25 -0.081 17.234 1 96.88 195 HIS A CA 1
ATOM 1541 C C . HIS A 1 195 ? -23.109 1.426 17.047 1 96.88 195 HIS A C 1
ATOM 1543 O O . HIS A 1 195 ? -23.984 2.055 16.438 1 96.88 195 HIS A O 1
ATOM 1549 N N . GLU A 1 196 ? -22.031 1.982 17.469 1 97.06 196 GLU A N 1
ATOM 1550 C CA . GLU A 1 196 ? -21.797 3.414 17.328 1 97.06 196 GLU A CA 1
ATOM 1551 C C . GLU A 1 196 ? -21.625 3.801 15.859 1 97.06 196 GLU A C 1
ATOM 1553 O O . GLU A 1 196 ? -22.078 4.863 15.438 1 97.06 196 GLU A O 1
ATOM 1558 N N . LEU A 1 197 ? -20.953 2.945 15.141 1 97 197 LEU A N 1
ATOM 1559 C CA . LEU A 1 197 ? -20.766 3.205 13.719 1 97 197 LEU A CA 1
ATOM 1560 C C . LEU A 1 197 ? -22.094 3.258 12.984 1 97 197 LEU A C 1
ATOM 1562 O O . LEU A 1 197 ? -22.297 4.121 12.133 1 97 197 LEU A O 1
ATOM 1566 N N . ASN A 1 198 ? -23 2.373 13.328 1 97 198 ASN A N 1
ATOM 1567 C CA . ASN A 1 198 ? -24.328 2.377 12.719 1 97 198 ASN A CA 1
ATOM 1568 C C . ASN A 1 198 ? -25.094 3.654 13.047 1 97 198 ASN A C 1
ATOM 1570 O O . ASN A 1 198 ? -25.812 4.195 12.195 1 97 198 ASN A O 1
ATOM 1574 N N . LYS A 1 199 ? -24.906 4.031 14.258 1 97.69 199 LYS A N 1
ATOM 1575 C CA . LYS A 1 199 ? -25.516 5.297 14.656 1 97.69 199 LYS A CA 1
ATOM 1576 C C . LYS A 1 199 ? -24.953 6.457 13.844 1 97.69 199 LYS A C 1
ATOM 1578 O O . LYS A 1 199 ? -25.688 7.348 13.422 1 97.69 199 LYS A O 1
ATOM 1583 N N . LEU A 1 200 ? -23.688 6.438 13.656 1 97.31 200 LEU A N 1
ATOM 1584 C CA . LEU A 1 200 ? -23.031 7.484 12.875 1 97.31 200 LEU A CA 1
ATOM 1585 C C . LEU A 1 200 ? -23.547 7.492 11.445 1 97.31 200 LEU A C 1
ATOM 1587 O O . LEU A 1 200 ? -23.859 8.555 10.891 1 97.31 200 LEU A O 1
ATOM 1591 N N . ILE A 1 201 ? -23.672 6.344 10.859 1 96.81 201 ILE A N 1
ATOM 1592 C CA . ILE A 1 201 ? -24.125 6.223 9.477 1 96.81 201 ILE A CA 1
ATOM 1593 C C . ILE A 1 201 ? -25.531 6.789 9.336 1 96.81 201 ILE A C 1
ATOM 1595 O O . ILE A 1 201 ? -25.812 7.543 8.406 1 96.81 201 ILE A O 1
ATOM 1599 N N . ALA A 1 202 ? -26.375 6.438 10.273 1 97.06 202 ALA A N 1
ATOM 1600 C CA . ALA A 1 202 ? -27.734 6.961 10.273 1 97.06 202 ALA A CA 1
ATOM 1601 C C . ALA A 1 202 ? -27.734 8.477 10.414 1 97.06 202 ALA A C 1
ATOM 1603 O O . ALA A 1 202 ? -28.5 9.172 9.734 1 97.06 202 ALA A O 1
ATOM 1604 N N . TYR A 1 203 ? -26.938 8.93 11.297 1 97 203 TYR A N 1
ATOM 1605 C CA . TYR A 1 203 ? -26.812 10.367 11.531 1 97 203 TYR A CA 1
ATOM 1606 C C . TYR A 1 203 ? -26.344 11.086 10.281 1 97 203 TYR A C 1
ATOM 1608 O O . TYR A 1 203 ? -26.906 12.109 9.891 1 97 203 TYR A O 1
ATOM 1616 N N . LEU A 1 204 ? -25.312 10.578 9.633 1 96.19 204 LEU A N 1
ATOM 1617 C CA . LEU A 1 204 ? -24.766 11.18 8.414 1 96.19 204 LEU A CA 1
ATOM 1618 C C . LEU A 1 204 ? -25.812 11.172 7.301 1 96.19 204 LEU A C 1
ATOM 1620 O O . LEU A 1 204 ? -25.938 12.148 6.559 1 96.19 204 LEU A O 1
ATOM 1624 N N . ASP A 1 205 ? -26.484 10.07 7.203 1 95.56 205 ASP A N 1
ATOM 1625 C CA . ASP A 1 205 ? -27.531 9.953 6.195 1 95.56 205 ASP A CA 1
ATOM 1626 C C . ASP A 1 205 ? -28.578 11.055 6.363 1 95.56 205 ASP A C 1
ATOM 1628 O O . ASP A 1 205 ? -29.094 11.586 5.375 1 95.56 205 ASP A O 1
ATOM 1632 N N . GLN A 1 206 ? -28.844 11.352 7.57 1 94.56 206 GLN A N 1
ATOM 1633 C CA . GLN A 1 206 ? -29.812 12.391 7.879 1 94.56 206 GLN A CA 1
ATOM 1634 C C . GLN A 1 206 ? -29.25 13.773 7.602 1 94.56 206 GLN A C 1
ATOM 1636 O O . GLN A 1 206 ? -29.953 14.648 7.082 1 94.56 206 GLN A O 1
ATOM 1641 N N . GLN A 1 207 ? -27.984 14.016 7.945 1 93.56 207 GLN A N 1
ATOM 1642 C CA . GLN A 1 207 ? -27.375 15.328 7.852 1 93.56 207 GLN A CA 1
ATOM 1643 C C . GLN A 1 207 ? -27.062 15.688 6.398 1 93.56 207 GLN A C 1
ATOM 1645 O O . GLN A 1 207 ? -27.094 16.859 6.027 1 93.56 207 GLN A O 1
ATOM 1650 N N . ILE A 1 208 ? -26.75 14.664 5.59 1 92.06 208 ILE A N 1
ATOM 1651 C CA . ILE A 1 208 ? -26.359 14.891 4.199 1 92.06 208 ILE A CA 1
ATOM 1652 C C . ILE A 1 208 ? -27.562 14.719 3.289 1 92.06 208 ILE A C 1
ATOM 1654 O O . ILE A 1 208 ? -28.062 13.602 3.107 1 92.06 208 ILE A O 1
ATOM 1658 N N . GLN A 1 209 ? -27.969 15.773 2.664 1 90.94 209 GLN A N 1
ATOM 1659 C CA . GLN A 1 209 ? -29.188 15.734 1.843 1 90.94 209 GLN A CA 1
ATOM 1660 C C . GLN A 1 209 ? -28.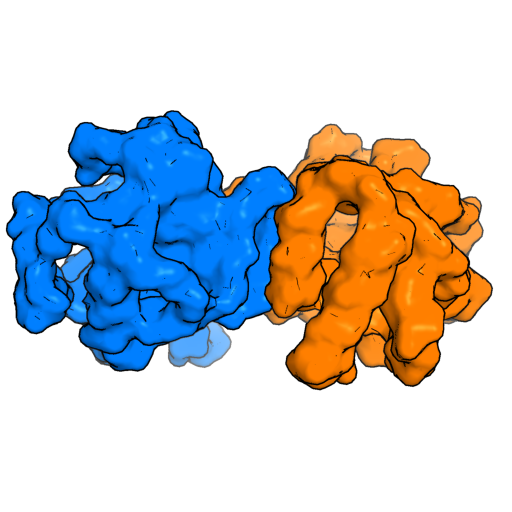844 15.531 0.37 1 90.94 209 GLN A C 1
ATOM 1662 O O . GLN A 1 209 ? -29.641 14.984 -0.39 1 90.94 209 GLN A O 1
ATOM 1667 N N . ASP A 1 210 ? -27.688 15.914 -0.002 1 90.94 210 ASP A N 1
ATOM 1668 C CA . ASP A 1 210 ? -27.266 15.828 -1.399 1 90.94 210 ASP A CA 1
ATOM 1669 C C . ASP A 1 210 ? -26.984 14.391 -1.808 1 90.94 210 ASP A C 1
ATOM 1671 O O . ASP A 1 210 ? -26.469 13.602 -1.013 1 90.94 210 ASP A O 1
ATOM 1675 N N . GLU A 1 211 ? -27.297 14.086 -2.998 1 91.62 211 GLU A N 1
ATOM 1676 C CA . GLU A 1 211 ? -27.031 12.742 -3.521 1 91.62 211 GLU A CA 1
ATOM 1677 C C . GLU A 1 211 ? -25.547 12.555 -3.832 1 91.62 211 GLU A C 1
ATOM 1679 O O . GLU A 1 211 ? -25.047 11.43 -3.84 1 91.62 211 GLU A O 1
ATOM 1684 N N . PHE A 1 212 ? -24.906 13.719 -4.09 1 91.56 212 PHE A N 1
ATOM 1685 C CA . PHE A 1 212 ? -23.469 13.68 -4.34 1 91.56 212 PHE A CA 1
ATOM 1686 C C . PHE A 1 212 ? -22.703 14.484 -3.287 1 91.56 212 PHE A C 1
ATOM 1688 O O . PHE A 1 212 ? -23.141 15.57 -2.902 1 91.56 212 PHE A O 1
ATOM 1695 N N . ILE A 1 213 ? -21.656 13.867 -2.836 1 91.38 213 ILE A N 1
ATOM 1696 C CA . ILE A 1 213 ? -20.891 14.453 -1.744 1 91.38 213 ILE A CA 1
ATOM 1697 C C . ILE A 1 213 ? -19.5 14.836 -2.244 1 91.38 213 ILE A C 1
ATOM 1699 O O . ILE A 1 213 ? -18.844 14.062 -2.943 1 91.38 213 ILE A O 1
ATOM 1703 N N . GLU A 1 214 ? -19.094 16 -1.947 1 92.75 214 GLU A N 1
ATOM 1704 C CA . GLU A 1 214 ? -17.703 16.422 -2.074 1 92.75 214 GLU A CA 1
ATOM 1705 C C . GLU A 1 214 ? -17.062 16.609 -0.704 1 92.75 214 GLU A C 1
ATOM 1707 O O . GLU A 1 214 ? -17.219 17.656 -0.081 1 92.75 214 GLU A O 1
ATOM 1712 N N . GLU A 1 215 ? -16.375 15.617 -0.252 1 91.88 215 GLU A N 1
ATOM 1713 C CA . GLU A 1 215 ? -15.695 15.703 1.033 1 91.88 215 GLU A CA 1
ATOM 1714 C C . GLU A 1 215 ? -14.367 16.453 0.902 1 91.88 215 GLU A C 1
ATOM 1716 O O . GLU A 1 215 ? -13.562 16.141 0.024 1 91.88 215 GLU A O 1
ATOM 1721 N N . THR A 1 216 ? -14.148 17.391 1.797 1 94.38 216 THR A N 1
ATOM 1722 C CA . THR A 1 216 ? -12.906 18.156 1.793 1 94.38 216 THR A CA 1
ATOM 1723 C C . THR A 1 216 ? -12.188 18.031 3.133 1 94.38 216 THR A C 1
ATOM 1725 O O . THR A 1 216 ? -12.82 17.766 4.16 1 94.38 216 THR A O 1
ATOM 1728 N N . ASP A 1 217 ? -10.93 18.109 3.08 1 93.31 217 ASP A N 1
ATOM 1729 C CA . ASP A 1 217 ? -10.07 18.156 4.258 1 93.31 217 ASP A CA 1
ATOM 1730 C C . ASP A 1 217 ? -9.328 19.484 4.344 1 93.31 217 ASP A C 1
ATOM 1732 O O . ASP A 1 217 ? -8.891 20.016 3.324 1 93.31 217 ASP A O 1
ATOM 1736 N N . ARG A 1 218 ? -9.352 20.016 5.523 1 95.5 218 ARG A N 1
ATOM 1737 C CA . ARG A 1 218 ? -8.492 21.172 5.758 1 95.5 218 ARG A CA 1
ATOM 1738 C C . ARG A 1 218 ? -7.109 20.75 6.23 1 95.5 218 ARG A C 1
ATOM 1740 O O . ARG A 1 218 ? -6.988 19.906 7.129 1 95.5 218 ARG A O 1
ATOM 1747 N N . TRP A 1 219 ? -6.113 21.281 5.562 1 96.56 219 TRP A N 1
ATOM 1748 C CA . TRP A 1 219 ? -4.719 20.969 5.852 1 96.56 219 TRP A CA 1
ATOM 1749 C C . TRP A 1 219 ? -3.969 22.203 6.348 1 96.56 219 TRP A C 1
ATOM 1751 O O . TRP A 1 219 ? -4.328 23.328 6.008 1 96.56 219 TRP A O 1
ATOM 1761 N N . THR A 1 220 ? -3.074 21.953 7.16 1 97.75 220 THR A N 1
ATOM 1762 C CA . THR A 1 220 ? -2.066 22.969 7.48 1 97.75 220 THR A CA 1
ATOM 1763 C C . THR A 1 220 ? -0.689 22.531 6.988 1 97.75 220 THR A C 1
ATOM 1765 O O . THR A 1 220 ? -0.319 21.359 7.125 1 97.75 220 THR A O 1
ATOM 1768 N N . ILE A 1 221 ? 0.039 23.453 6.387 1 97.44 221 ILE A N 1
ATOM 1769 C CA . ILE A 1 221 ? 1.368 23.156 5.863 1 97.44 221 ILE A CA 1
ATOM 1770 C C . ILE A 1 221 ? 2.398 24.062 6.52 1 97.44 221 ILE A C 1
ATOM 1772 O O . ILE A 1 221 ? 2.146 25.266 6.711 1 97.44 221 ILE A O 1
ATOM 1776 N N . TRP A 1 222 ? 3.451 23.531 7.031 1 97.94 222 TRP A N 1
ATOM 1777 C CA . TRP A 1 222 ? 4.613 24.266 7.531 1 97.94 222 TRP A CA 1
ATOM 1778 C C . TRP A 1 222 ? 5.781 24.156 6.559 1 97.94 222 TRP A C 1
ATOM 1780 O O . TRP A 1 222 ? 6.129 23.062 6.105 1 97.94 222 TRP A O 1
ATOM 1790 N N . VAL A 1 223 ? 6.316 25.281 6.164 1 97.31 223 VAL A N 1
ATOM 1791 C CA . VAL A 1 223 ? 7.586 25.344 5.449 1 97.31 223 VAL A CA 1
A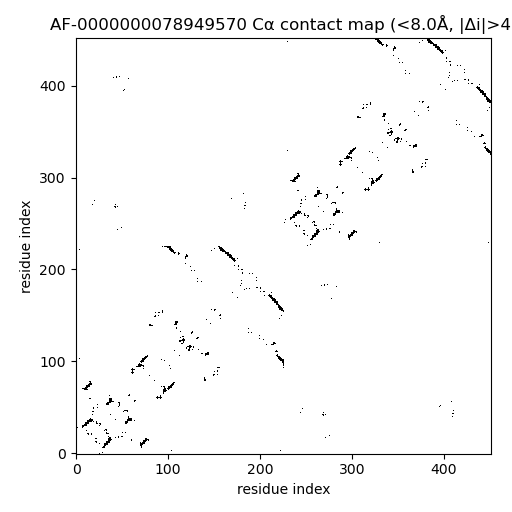TOM 1792 C C . VAL A 1 223 ? 8.68 25.859 6.375 1 97.31 223 VAL A C 1
ATOM 1794 O O . VAL A 1 223 ? 8.578 26.984 6.891 1 97.31 223 VAL A O 1
ATOM 1797 N N . ALA A 1 224 ? 9.633 25.031 6.621 1 97.81 224 ALA A N 1
ATOM 1798 C CA . ALA A 1 224 ? 10.703 25.406 7.543 1 97.81 224 ALA A CA 1
ATOM 1799 C C . ALA A 1 224 ? 12.078 25.125 6.93 1 97.81 224 ALA A C 1
ATOM 1801 O O . ALA A 1 224 ? 12.18 24.438 5.914 1 97.81 224 ALA A O 1
ATOM 1802 N N . ARG A 1 225 ? 13.047 25.734 7.594 1 97.31 225 ARG A N 1
ATOM 1803 C CA . ARG A 1 225 ? 14.406 25.625 7.082 1 97.31 225 ARG A CA 1
ATOM 1804 C C . ARG A 1 225 ? 15.391 25.281 8.203 1 97.31 225 ARG A C 1
ATOM 1806 O O . ARG A 1 225 ? 15.242 25.766 9.328 1 97.31 225 ARG A O 1
ATOM 1813 N N . LYS A 1 226 ? 16.234 24.375 7.797 1 97.44 226 LYS A N 1
ATOM 1814 C CA . LYS A 1 226 ? 17.344 24.078 8.711 1 97.44 226 LYS A CA 1
ATOM 1815 C C . LYS A 1 226 ? 18.344 25.219 8.766 1 97.44 226 LYS A C 1
ATOM 1817 O O . LYS A 1 226 ? 18.766 25.734 7.723 1 97.44 226 LYS A O 1
ATOM 1822 N N . MET B 1 1 ? -4.059 -10.922 -19.531 1 58.19 1 MET B N 1
ATOM 1823 C CA . MET B 1 1 ? -5.309 -11.039 -18.781 1 58.19 1 MET B CA 1
ATOM 1824 C C . MET B 1 1 ? -6.496 -11.188 -19.734 1 58.19 1 MET B C 1
ATOM 1826 O O . MET B 1 1 ? -7.363 -12.039 -19.516 1 58.19 1 MET B O 1
ATOM 1830 N N . SER B 1 2 ? -6.434 -10.43 -20.75 1 62.25 2 SER B N 1
ATOM 1831 C CA . SER B 1 2 ? -7.57 -10.422 -21.656 1 62.25 2 SER B CA 1
ATOM 1832 C C . SER B 1 2 ? -7.773 -11.797 -22.297 1 62.25 2 SER B C 1
ATOM 1834 O O . SER B 1 2 ? -8.906 -12.25 -22.453 1 62.25 2 SER B O 1
ATOM 1836 N N . ILE B 1 3 ? -6.605 -12.422 -22.406 1 61.25 3 ILE B N 1
ATOM 1837 C CA . ILE B 1 3 ? -6.699 -13.672 -23.141 1 61.25 3 ILE B CA 1
ATOM 1838 C C . ILE B 1 3 ? -7.281 -14.766 -22.25 1 61.25 3 ILE B C 1
ATOM 1840 O O . ILE B 1 3 ? -7.812 -15.758 -22.734 1 61.25 3 ILE B O 1
ATOM 1844 N N . LEU B 1 4 ? -7.301 -14.438 -20.984 1 72.5 4 LEU B N 1
ATOM 1845 C CA . LEU B 1 4 ? -7.723 -15.453 -20.031 1 72.5 4 LEU B CA 1
ATOM 1846 C C . LEU B 1 4 ? -9.219 -15.352 -19.75 1 72.5 4 LEU B C 1
ATOM 1848 O O . LEU B 1 4 ? -9.828 -16.297 -19.25 1 72.5 4 LEU B O 1
ATOM 1852 N N . LEU B 1 5 ? -9.711 -14.203 -20.297 1 76.81 5 LEU B N 1
ATOM 1853 C CA . LEU B 1 5 ? -11.094 -13.914 -19.938 1 76.81 5 LEU B CA 1
ATOM 1854 C C . LEU B 1 5 ? -12.039 -14.266 -21.078 1 76.81 5 LEU B C 1
ATOM 1856 O O . LEU B 1 5 ? -11.766 -13.953 -22.234 1 76.81 5 LEU B O 1
ATOM 1860 N N . ASP B 1 6 ? -12.977 -15.008 -20.938 1 71.75 6 ASP B N 1
ATOM 1861 C CA . ASP B 1 6 ? -13.969 -15.344 -21.953 1 71.75 6 ASP B CA 1
ATOM 1862 C C . ASP B 1 6 ? -14.844 -14.133 -22.297 1 71.75 6 ASP B C 1
ATOM 1864 O O . ASP B 1 6 ? -14.992 -13.781 -23.469 1 71.75 6 ASP B O 1
ATOM 1868 N N . SER B 1 7 ? -15.555 -13.641 -21.422 1 74 7 SER B N 1
ATOM 1869 C CA . SER B 1 7 ? -16.422 -12.477 -21.578 1 74 7 SER B CA 1
ATOM 1870 C C . SER B 1 7 ? -16.406 -11.617 -20.312 1 74 7 SER B C 1
ATOM 1872 O O . SER B 1 7 ? -17.125 -11.898 -19.344 1 74 7 SER B O 1
ATOM 1874 N N . PRO B 1 8 ? -15.531 -10.648 -20.391 1 78.12 8 PRO B N 1
ATOM 1875 C CA . PRO B 1 8 ? -15.492 -9.773 -19.219 1 78.12 8 PRO B CA 1
ATOM 1876 C C . PRO B 1 8 ? -16.766 -8.961 -19.031 1 78.12 8 PRO B C 1
ATOM 1878 O O . PRO B 1 8 ? -16.875 -7.84 -19.531 1 78.12 8 PRO B O 1
ATOM 1881 N N . THR B 1 9 ? -17.75 -9.633 -18.422 1 84.38 9 THR B N 1
ATOM 1882 C CA . THR B 1 9 ? -19.031 -8.969 -18.141 1 84.38 9 THR B CA 1
ATOM 1883 C C . THR B 1 9 ? -19.391 -9.125 -16.656 1 84.38 9 THR B C 1
ATOM 1885 O O . THR B 1 9 ? -18.828 -9.961 -15.961 1 84.38 9 THR B O 1
ATOM 1888 N N . GLY B 1 10 ? -20.219 -8.25 -16.25 1 92.81 10 GLY B N 1
ATOM 1889 C CA . GLY B 1 10 ? -20.719 -8.344 -14.883 1 92.81 10 GLY B CA 1
ATOM 1890 C C . GLY B 1 10 ? -19.75 -7.789 -13.852 1 92.81 10 GLY B C 1
ATOM 1891 O O . GLY B 1 10 ? -19.141 -6.73 -14.062 1 92.81 10 GLY B O 1
ATOM 1892 N N . HIS B 1 11 ? -19.672 -8.578 -12.648 1 95.94 11 HIS B N 1
ATOM 1893 C CA . HIS B 1 11 ? -18.891 -8.102 -11.516 1 95.94 11 HIS B CA 1
ATOM 1894 C C . HIS B 1 11 ? -17.688 -9.016 -11.25 1 95.94 11 HIS B C 1
ATOM 1896 O O . HIS B 1 11 ? -17.812 -10.234 -11.344 1 95.94 11 HIS B O 1
ATOM 1902 N N . ALA B 1 12 ? -16.594 -8.438 -11.055 1 96.94 12 ALA B N 1
ATOM 1903 C CA . ALA B 1 12 ? -15.383 -9.188 -10.734 1 96.94 12 ALA B CA 1
ATOM 1904 C C . ALA B 1 12 ? -14.859 -8.82 -9.344 1 96.94 12 ALA B C 1
ATOM 1906 O O . ALA B 1 12 ? -15.164 -7.742 -8.828 1 96.94 12 ALA B O 1
ATOM 1907 N N . VAL B 1 13 ? -14.141 -9.719 -8.75 1 97.69 13 VAL B N 1
ATOM 1908 C CA . VAL B 1 13 ? -13.484 -9.445 -7.477 1 97.69 13 VAL B CA 1
ATOM 1909 C C . VAL B 1 13 ? -12 -9.82 -7.574 1 97.69 13 VAL B C 1
ATOM 1911 O O . VAL B 1 13 ? -11.648 -10.852 -8.148 1 97.69 13 VAL B O 1
ATOM 1914 N N . ASP B 1 14 ? -11.133 -8.953 -7.172 1 97.88 14 ASP B N 1
ATOM 1915 C CA . ASP B 1 14 ? -9.688 -9.125 -7.035 1 97.88 14 ASP B CA 1
ATOM 1916 C C . ASP B 1 14 ? -9.305 -9.383 -5.582 1 97.88 14 ASP B C 1
ATOM 1918 O O . ASP B 1 14 ? -9.156 -8.445 -4.797 1 97.88 14 ASP B O 1
ATOM 1922 N N . ILE B 1 15 ? -9.109 -10.68 -5.211 1 98.38 15 ILE B N 1
ATOM 1923 C CA . ILE B 1 15 ? -8.828 -11.031 -3.824 1 98.38 15 ILE B CA 1
ATOM 1924 C C . ILE B 1 15 ? -7.328 -10.953 -3.564 1 98.38 15 ILE B C 1
ATOM 1926 O O . ILE B 1 15 ? -6.531 -11.539 -4.305 1 98.38 15 ILE B O 1
ATOM 1930 N N . GLY B 1 16 ? -6.957 -10.344 -2.457 1 97.06 16 GLY B N 1
ATOM 1931 C CA . GLY B 1 16 ? -5.559 -9.984 -2.266 1 97.06 16 GLY B CA 1
ATOM 1932 C C . GLY B 1 16 ? -5.09 -8.898 -3.209 1 97.06 16 GLY B C 1
ATOM 1933 O O . GLY B 1 16 ? -4.051 -9.031 -3.855 1 97.06 16 GLY B O 1
ATOM 1934 N N . CYS B 1 17 ? -5.844 -7.762 -3.291 1 96.62 17 CYS B N 1
ATOM 1935 C CA . CYS B 1 17 ? -5.695 -6.805 -4.383 1 96.62 17 CYS B CA 1
ATOM 1936 C C . CYS B 1 17 ? -4.488 -5.902 -4.156 1 96.62 17 CYS B C 1
ATOM 1938 O O . CYS B 1 17 ? -4.047 -5.203 -5.074 1 96.62 17 CYS B O 1
ATOM 1940 N N . GLY B 1 18 ? -3.965 -5.867 -2.938 1 93.75 18 GLY B N 1
ATOM 1941 C CA . GLY B 1 18 ? -2.869 -4.953 -2.666 1 93.75 18 GLY B CA 1
ATOM 1942 C C . GLY B 1 18 ? -3.182 -3.518 -3.047 1 93.75 18 GLY B C 1
ATOM 1943 O O . GLY B 1 18 ? -4.23 -2.986 -2.676 1 93.75 18 GLY B O 1
ATOM 1944 N N . GLY B 1 19 ? -2.312 -2.926 -3.74 1 92.44 19 GLY B N 1
ATOM 1945 C CA . GLY B 1 19 ? -2.477 -1.54 -4.148 1 92.44 19 GLY B CA 1
ATOM 1946 C C . GLY B 1 19 ? -3.508 -1.36 -5.246 1 92.44 19 GLY B C 1
ATOM 1947 O O . GLY B 1 19 ? -3.775 -0.236 -5.676 1 92.44 19 GLY B O 1
ATOM 1948 N N . GLY B 1 20 ? -4.066 -2.359 -5.742 1 94.81 20 GLY B N 1
ATOM 1949 C CA . GLY B 1 20 ? -5.18 -2.275 -6.676 1 94.81 20 GLY B CA 1
ATOM 1950 C C . GLY B 1 20 ? -4.738 -2.234 -8.125 1 94.81 20 GLY B C 1
ATOM 1951 O O . GLY B 1 20 ? -5.512 -1.853 -9.008 1 94.81 20 GLY B O 1
ATOM 1952 N N . ILE B 1 21 ? -3.531 -2.576 -8.414 1 91.31 21 ILE B N 1
ATOM 1953 C CA . ILE B 1 21 ? -2.994 -2.52 -9.766 1 91.31 21 ILE B CA 1
ATOM 1954 C C . ILE B 1 21 ? -3.816 -3.42 -10.688 1 91.31 21 ILE B C 1
ATOM 1956 O O . ILE B 1 21 ? -4.246 -2.992 -11.766 1 91.31 21 ILE B O 1
ATOM 1960 N N . TYR B 1 22 ? -4.066 -4.586 -10.266 1 93.5 22 TYR B N 1
ATOM 1961 C CA . TYR B 1 22 ? -4.809 -5.516 -11.109 1 93.5 22 TYR B CA 1
ATOM 1962 C C . TYR B 1 22 ? -6.305 -5.238 -11.047 1 93.5 22 TYR B C 1
ATOM 1964 O O . TYR B 1 22 ? -7.035 -5.504 -12 1 93.5 22 TYR B O 1
ATOM 1972 N N . THR B 1 23 ? -6.75 -4.699 -9.867 1 95.31 23 THR B N 1
ATOM 1973 C CA . THR B 1 23 ? -8.133 -4.23 -9.797 1 95.31 23 THR B CA 1
ATOM 1974 C C . THR B 1 23 ? -8.414 -3.223 -10.914 1 95.31 23 THR B C 1
ATOM 1976 O O . THR B 1 23 ? -9.391 -3.365 -11.648 1 95.31 23 THR B O 1
ATOM 1979 N N . ARG B 1 24 ? -7.504 -2.305 -11.062 1 93.12 24 ARG B N 1
ATOM 1980 C CA . ARG B 1 24 ? -7.637 -1.289 -12.102 1 93.12 24 ARG B CA 1
ATOM 1981 C C . ARG B 1 24 ? -7.543 -1.91 -13.484 1 93.12 24 ARG B C 1
ATOM 1983 O O . ARG B 1 24 ? -8.328 -1.577 -14.375 1 93.12 24 ARG B O 1
ATOM 1990 N N . ALA B 1 25 ? -6.609 -2.791 -13.734 1 91.38 25 ALA B N 1
ATOM 1991 C CA . ALA B 1 25 ? -6.414 -3.434 -15.031 1 91.38 25 ALA B CA 1
ATOM 1992 C C . ALA B 1 25 ? -7.668 -4.188 -15.461 1 91.38 25 ALA B C 1
ATOM 1994 O O . ALA B 1 25 ? -8.055 -4.137 -16.625 1 91.38 25 ALA B O 1
ATOM 1995 N N . LEU B 1 26 ? -8.344 -4.816 -14.523 1 93.38 26 LEU B N 1
ATOM 1996 C CA . LEU B 1 26 ? -9.531 -5.602 -14.82 1 93.38 26 LEU B CA 1
ATOM 1997 C C . LEU B 1 26 ? -10.688 -4.695 -15.227 1 93.38 26 LEU B C 1
ATOM 1999 O O . LEU B 1 26 ? -11.531 -5.086 -16.047 1 93.38 26 LEU B O 1
ATOM 2003 N N . THR B 1 27 ? -10.734 -3.496 -14.656 1 90.06 27 THR B N 1
ATOM 2004 C CA . THR B 1 27 ? -11.797 -2.561 -15 1 90.06 27 THR B CA 1
ATOM 2005 C C . THR B 1 27 ? -11.758 -2.215 -16.484 1 90.06 27 THR B C 1
ATOM 2007 O O . THR B 1 27 ? -12.805 -1.988 -17.094 1 90.06 27 THR B O 1
ATOM 2010 N N . SER B 1 28 ? -10.625 -2.234 -17.094 1 87.94 28 SER B N 1
ATOM 2011 C CA . SER B 1 28 ? -10.461 -1.823 -18.484 1 87.94 28 SER B CA 1
ATOM 2012 C C . SER B 1 28 ? -10.867 -2.938 -19.453 1 87.94 28 SER B C 1
ATOM 2014 O O . SER B 1 28 ? -10.945 -2.727 -20.656 1 87.94 28 SER B O 1
ATOM 2016 N N . LEU B 1 29 ? -11.211 -4.062 -18.906 1 89.88 29 LEU B N 1
ATOM 2017 C CA . LEU B 1 29 ? -11.484 -5.215 -19.766 1 89.88 29 LEU B CA 1
ATOM 2018 C C . LEU B 1 29 ? -12.977 -5.332 -20.062 1 89.88 29 LEU B C 1
ATOM 2020 O O . LEU B 1 29 ? -13.391 -6.16 -20.875 1 89.88 29 LEU B O 1
ATOM 2024 N N . GLY B 1 30 ? -13.836 -4.559 -19.406 1 85.75 30 GLY B N 1
ATOM 2025 C CA . GLY B 1 30 ? -15.242 -4.559 -19.797 1 85.75 30 GLY B CA 1
ATOM 2026 C C . GLY B 1 30 ? -16.172 -4.918 -18.656 1 85.75 30 GLY B C 1
ATOM 2027 O O . GLY B 1 30 ? -17.391 -4.945 -18.828 1 85.75 30 GLY B O 1
ATOM 2028 N N . PHE B 1 31 ? -15.688 -5.215 -17.469 1 92.31 31 PHE B N 1
ATOM 2029 C CA . PHE B 1 31 ? -16.516 -5.523 -16.297 1 92.31 31 PHE B CA 1
ATOM 2030 C C . PHE B 1 31 ? -17.328 -4.301 -15.875 1 92.31 31 PHE B C 1
ATOM 2032 O O . PHE B 1 31 ? -16.859 -3.168 -16.016 1 92.31 31 PHE B O 1
ATOM 2039 N N . ASP B 1 32 ? -18.516 -4.609 -15.422 1 90.88 32 ASP B N 1
ATOM 2040 C CA . ASP B 1 32 ? -19.312 -3.52 -14.883 1 90.88 32 ASP B CA 1
ATOM 2041 C C . ASP B 1 32 ? -18.672 -2.924 -13.633 1 90.88 32 ASP B C 1
ATOM 2043 O O . ASP B 1 32 ? -18.656 -1.703 -13.461 1 90.88 32 ASP B O 1
ATOM 2047 N N . THR B 1 33 ? -18.219 -3.799 -12.758 1 92.69 33 THR B N 1
ATOM 2048 C CA . THR B 1 33 ? -17.531 -3.385 -11.547 1 92.69 33 THR B CA 1
ATOM 2049 C C . THR B 1 33 ? -16.422 -4.371 -11.188 1 92.69 33 THR B C 1
ATOM 2051 O O . THR B 1 33 ? -16.531 -5.566 -11.484 1 92.69 33 THR B O 1
ATOM 2054 N N . VAL B 1 34 ? -15.383 -3.869 -10.672 1 95.69 34 VAL B N 1
ATOM 2055 C CA . VAL B 1 34 ? -14.32 -4.68 -10.102 1 95.69 34 VAL B CA 1
ATOM 2056 C C . VAL B 1 34 ? -14.055 -4.254 -8.656 1 95.69 34 VAL B C 1
ATOM 2058 O O . VAL B 1 34 ? -13.695 -3.1 -8.406 1 95.69 34 VAL B O 1
ATOM 2061 N N . THR B 1 35 ? -14.258 -5.168 -7.73 1 95.94 35 THR B N 1
ATOM 2062 C CA . THR B 1 35 ? -14.016 -4.898 -6.316 1 95.94 35 THR B CA 1
ATOM 2063 C C . THR B 1 35 ? -12.695 -5.508 -5.863 1 95.94 35 THR B C 1
ATOM 2065 O O . THR B 1 35 ? -12.438 -6.688 -6.098 1 95.94 35 THR B O 1
ATOM 2068 N N . GLY B 1 36 ? -11.836 -4.691 -5.32 1 96.88 36 GLY B N 1
ATOM 2069 C CA . GLY B 1 36 ? -10.641 -5.207 -4.676 1 96.88 36 GLY B CA 1
ATOM 2070 C C . GLY B 1 36 ? -10.867 -5.582 -3.223 1 96.88 36 GLY B C 1
ATOM 2071 O O . GLY B 1 36 ? -11.531 -4.859 -2.484 1 96.88 36 GLY B O 1
ATOM 2072 N N . VAL B 1 37 ? -10.336 -6.754 -2.809 1 97 37 VAL B N 1
ATOM 2073 C CA . VAL B 1 37 ? -10.422 -7.199 -1.423 1 97 37 VAL B CA 1
ATOM 2074 C C . VAL B 1 37 ? -9.023 -7.434 -0.864 1 97 37 VAL B C 1
ATOM 2076 O O . VAL B 1 37 ? -8.18 -8.047 -1.521 1 97 37 VAL B O 1
ATOM 2079 N N . ASP B 1 38 ? -8.773 -6.922 0.291 1 96.38 38 ASP B N 1
ATOM 2080 C CA . ASP B 1 38 ? -7.523 -7.188 0.993 1 96.38 38 ASP B CA 1
ATOM 2081 C C . ASP B 1 38 ? -7.73 -7.184 2.506 1 96.38 38 ASP B C 1
ATOM 2083 O O . ASP B 1 38 ? -8.609 -6.488 3.016 1 96.38 38 ASP B O 1
ATOM 2087 N N . SER B 1 39 ? -6.898 -7.957 3.176 1 94.81 39 SER B N 1
ATOM 2088 C CA . SER B 1 39 ? -7.055 -8.062 4.625 1 94.81 39 SER B CA 1
ATOM 2089 C C . SER B 1 39 ? -6.316 -6.938 5.344 1 94.81 39 SER B C 1
ATOM 2091 O O . SER B 1 39 ? -6.52 -6.723 6.539 1 94.81 39 SER B O 1
ATOM 2093 N N . SER B 1 40 ? -5.484 -6.258 4.602 1 91.81 40 SER B N 1
ATOM 2094 C CA . SER B 1 40 ? -4.699 -5.184 5.199 1 91.81 40 SER B CA 1
ATOM 2095 C C . SER B 1 40 ? -5.387 -3.832 5.02 1 91.81 40 SER B C 1
ATOM 2097 O O . SER B 1 40 ? -5.422 -3.291 3.914 1 91.81 40 SER B O 1
ATOM 2099 N N . LEU B 1 41 ? -5.762 -3.197 6.125 1 87.75 41 LEU B N 1
ATOM 2100 C CA . LEU B 1 41 ? -6.426 -1.899 6.074 1 87.75 41 LEU B CA 1
ATOM 2101 C C . LEU B 1 41 ? -5.473 -0.819 5.57 1 87.75 41 LEU B C 1
ATOM 2103 O O . LEU B 1 41 ? -5.832 -0.027 4.695 1 87.75 41 LEU B O 1
ATOM 2107 N N . PRO B 1 42 ? -4.234 -0.811 6.047 1 86.38 42 PRO B N 1
ATOM 2108 C CA . PRO B 1 42 ? -3.299 0.195 5.539 1 86.38 42 PRO B CA 1
ATOM 2109 C C . PRO B 1 42 ? -3.08 0.091 4.031 1 86.38 42 PRO B C 1
ATOM 2111 O O . PRO B 1 42 ? -3 1.111 3.344 1 86.38 42 PRO B O 1
ATOM 2114 N N . ILE B 1 43 ? -3.053 -1.061 3.529 1 92.12 43 ILE B N 1
ATOM 2115 C CA . ILE B 1 43 ? -2.861 -1.263 2.098 1 92.12 43 ILE B CA 1
ATOM 2116 C C . ILE B 1 43 ? -4.09 -0.77 1.338 1 92.12 43 ILE B C 1
ATOM 2118 O O . ILE B 1 43 ? -3.967 -0.112 0.302 1 92.12 43 ILE B O 1
ATOM 2122 N N . LEU B 1 44 ? -5.211 -1.015 1.878 1 92.31 44 LEU B N 1
ATOM 2123 C CA . LEU B 1 44 ? -6.441 -0.578 1.225 1 92.31 44 LEU B CA 1
ATOM 2124 C C . LEU B 1 44 ? -6.535 0.944 1.207 1 92.31 44 LEU B C 1
ATOM 2126 O O . LEU B 1 44 ? -7.078 1.525 0.263 1 92.31 44 LEU B O 1
ATOM 2130 N N . GLU B 1 45 ? -6.039 1.54 2.182 1 87.81 45 GLU B N 1
ATOM 2131 C CA . GLU B 1 45 ? -6.023 3 2.197 1 87.81 45 GLU B CA 1
ATOM 2132 C C . GLU B 1 45 ? -5.18 3.557 1.054 1 87.81 45 GLU B C 1
ATOM 2134 O O . GLU B 1 45 ? -5.57 4.527 0.405 1 87.81 45 GLU B O 1
ATOM 2139 N N . VAL B 1 46 ? -4.078 2.906 0.84 1 90.62 46 VAL B N 1
ATOM 2140 C CA . VAL B 1 46 ? -3.223 3.287 -0.278 1 90.62 46 VAL B CA 1
ATOM 2141 C C . VAL B 1 46 ? -3.949 3.035 -1.597 1 90.62 46 VAL B C 1
ATOM 2143 O O . VAL B 1 46 ? -3.961 3.896 -2.48 1 90.62 46 VAL B O 1
ATOM 2146 N N . ALA B 1 47 ? -4.559 1.897 -1.723 1 93.06 47 ALA B N 1
ATOM 2147 C CA . ALA B 1 47 ? -5.273 1.542 -2.943 1 93.06 47 ALA B CA 1
ATOM 2148 C C . ALA B 1 47 ? -6.359 2.57 -3.262 1 93.06 47 ALA B C 1
ATOM 2150 O O . ALA B 1 47 ? -6.492 3.002 -4.41 1 93.06 47 ALA B O 1
ATOM 2151 N N . LYS B 1 48 ? -7.031 2.963 -2.283 1 88.56 48 LYS B N 1
ATOM 2152 C CA . LYS B 1 48 ? -8.117 3.924 -2.449 1 88.56 48 LYS B CA 1
ATOM 2153 C C . LYS B 1 48 ? -7.582 5.289 -2.881 1 88.56 48 LYS B C 1
ATOM 2155 O O . LYS B 1 48 ? -8.211 5.98 -3.682 1 88.56 48 LYS B O 1
ATOM 2160 N N . GLN B 1 49 ? -6.484 5.629 -2.27 1 85 49 GLN B N 1
ATOM 2161 C CA . GLN B 1 49 ? -5.863 6.891 -2.66 1 85 49 GLN B CA 1
ATOM 2162 C C . GLN B 1 49 ? -5.445 6.871 -4.125 1 85 49 GLN B C 1
ATOM 2164 O O . GLN B 1 49 ? -5.57 7.875 -4.828 1 85 49 GLN B O 1
ATOM 2169 N N . LEU B 1 50 ? -5.023 5.758 -4.527 1 86.62 50 LEU B N 1
ATOM 2170 C CA . LEU B 1 50 ? -4.523 5.613 -5.891 1 86.62 50 LEU B CA 1
ATOM 2171 C C . LEU B 1 50 ? -5.676 5.477 -6.879 1 86.62 50 LEU B C 1
ATOM 2173 O O . LEU B 1 50 ? -5.582 5.945 -8.016 1 86.62 50 LEU B O 1
ATOM 2177 N N . HIS B 1 51 ? -6.688 4.82 -6.406 1 88.44 51 HIS B N 1
ATOM 2178 C CA . HIS B 1 51 ? -7.852 4.559 -7.246 1 88.44 51 HIS B CA 1
ATOM 2179 C C . HIS B 1 51 ? -9.141 4.941 -6.531 1 88.44 51 HIS B C 1
ATOM 2181 O O . HIS B 1 51 ? -9.938 4.074 -6.176 1 88.44 51 HIS B O 1
ATOM 2187 N N . PRO B 1 52 ? -9.461 6.191 -6.5 1 82 52 PRO B N 1
ATOM 2188 C CA . PRO B 1 52 ? -10.562 6.668 -5.656 1 82 52 PRO B CA 1
ATOM 2189 C C . PRO B 1 52 ? -11.93 6.254 -6.188 1 82 52 PRO B C 1
ATOM 2191 O O . PRO B 1 52 ? -12.914 6.289 -5.449 1 82 52 PRO B O 1
ATOM 2194 N N . THR B 1 53 ? -12.023 5.863 -7.43 1 81.81 53 THR B N 1
ATOM 2195 C CA . THR B 1 53 ? -13.32 5.562 -8.016 1 81.81 53 THR B CA 1
ATOM 2196 C C . THR B 1 53 ? -13.625 4.07 -7.938 1 81.81 53 THR B C 1
ATOM 2198 O O . THR B 1 53 ? -14.727 3.633 -8.273 1 81.81 53 THR B O 1
ATOM 2201 N N . LEU B 1 54 ? -12.664 3.283 -7.543 1 89.12 54 LEU B N 1
ATOM 2202 C CA . LEU B 1 54 ? -12.859 1.838 -7.492 1 89.12 54 LEU B CA 1
ATOM 2203 C C . LEU B 1 54 ? -13.266 1.393 -6.094 1 89.12 54 LEU B C 1
ATOM 2205 O O . LEU B 1 54 ? -12.797 1.942 -5.098 1 89.12 54 LEU B O 1
ATOM 2209 N N . PRO B 1 55 ? -14.102 0.429 -6.074 1 89.88 55 PRO B N 1
ATOM 2210 C CA . PRO B 1 55 ? -14.484 -0.092 -4.758 1 89.88 55 PRO B CA 1
ATOM 2211 C C . PRO B 1 55 ? -13.422 -1.002 -4.152 1 89.88 55 PRO B C 1
ATOM 2213 O O . PRO B 1 55 ? -12.922 -1.909 -4.824 1 89.88 55 PRO B O 1
ATOM 2216 N N . PHE B 1 56 ? -13.062 -0.785 -2.93 1 92.5 56 PHE B N 1
ATOM 2217 C CA . PHE B 1 56 ? -12.172 -1.629 -2.143 1 92.5 56 PHE B CA 1
ATOM 2218 C C . PHE B 1 56 ? -12.852 -2.078 -0.854 1 92.5 56 PHE B C 1
ATOM 2220 O O . PHE B 1 56 ? -13.562 -1.3 -0.216 1 92.5 56 PHE B O 1
ATOM 2227 N N . HIS B 1 57 ? -12.656 -3.316 -0.545 1 91.94 57 HIS B N 1
ATOM 2228 C CA . HIS B 1 57 ? -13.336 -3.953 0.577 1 91.94 57 HIS B CA 1
ATOM 2229 C C . HIS B 1 57 ? -12.344 -4.633 1.51 1 91.94 57 HIS B C 1
ATOM 2231 O O . HIS B 1 57 ? -11.484 -5.398 1.061 1 91.94 57 HIS B O 1
ATOM 2237 N N . HIS B 1 58 ? -12.477 -4.324 2.791 1 92.69 58 HIS B N 1
ATOM 2238 C CA . HIS B 1 58 ? -11.656 -5.012 3.787 1 92.69 58 HIS B CA 1
ATOM 2239 C C . HIS B 1 58 ? -12.211 -6.398 4.09 1 92.69 58 HIS B C 1
ATOM 2241 O O . HIS B 1 58 ? -13.367 -6.531 4.5 1 92.69 58 HIS B O 1
ATOM 2247 N N . GLY B 1 59 ? -11.422 -7.375 3.896 1 93.88 59 GLY B N 1
ATOM 2248 C CA . GLY B 1 59 ? -11.859 -8.742 4.148 1 93.88 59 GLY B CA 1
ATOM 2249 C C . GLY B 1 59 ? -10.742 -9.758 4.004 1 93.88 59 GLY B C 1
ATOM 2250 O O . GLY B 1 59 ? -9.711 -9.469 3.4 1 93.88 59 GLY B O 1
ATOM 2251 N N . GLN B 1 60 ? -11 -10.938 4.59 1 96.31 60 GLN B N 1
ATOM 2252 C CA . GLN B 1 60 ? -10.078 -12.062 4.441 1 96.31 60 GLN B CA 1
ATOM 2253 C C . GLN B 1 60 ? -10.367 -12.844 3.162 1 96.31 60 GLN B C 1
ATOM 2255 O O . GLN B 1 60 ? -11.508 -12.883 2.697 1 96.31 60 GLN B O 1
ATOM 2260 N N . ALA B 1 61 ? -9.312 -13.406 2.631 1 97.81 61 ALA B N 1
ATOM 2261 C CA . ALA B 1 61 ? -9.461 -14.203 1.414 1 97.81 61 ALA B CA 1
ATOM 2262 C C . ALA B 1 61 ? -10.422 -15.367 1.634 1 97.81 61 ALA B C 1
ATOM 2264 O O . ALA B 1 61 ? -11.125 -15.781 0.709 1 97.81 61 ALA B O 1
ATOM 2265 N N . GLU B 1 62 ? -10.461 -15.883 2.889 1 98.06 62 GLU B N 1
ATOM 2266 C CA . GLU B 1 62 ? -11.258 -17.062 3.227 1 98.06 62 GLU B CA 1
ATOM 2267 C C . GLU B 1 62 ? -12.672 -16.672 3.637 1 98.06 62 GLU B C 1
ATOM 2269 O O . GLU B 1 62 ? -13.547 -17.531 3.785 1 98.06 62 GLU B O 1
ATOM 2274 N N . ALA B 1 63 ? -12.828 -15.438 3.906 1 97.25 63 ALA B N 1
ATOM 2275 C CA . ALA B 1 63 ? -14.117 -14.898 4.344 1 97.25 63 ALA B CA 1
ATOM 2276 C C . ALA B 1 63 ? -14.234 -13.414 4 1 97.25 63 ALA B C 1
ATOM 2278 O O . ALA B 1 63 ? -14.039 -12.555 4.863 1 97.25 63 ALA B O 1
ATOM 2279 N N . THR B 1 64 ? -14.648 -13.094 2.799 1 96.69 64 THR B N 1
ATOM 2280 C CA . THR B 1 64 ? -14.609 -11.734 2.279 1 96.69 64 THR B CA 1
ATOM 2281 C C . THR B 1 64 ? -15.773 -10.906 2.826 1 96.69 64 THR B C 1
ATOM 2283 O O . THR B 1 64 ? -15.672 -9.688 2.941 1 96.69 64 THR B O 1
ATOM 2286 N N . GLY B 1 65 ? -16.906 -11.562 3.082 1 94.38 65 GLY B N 1
ATOM 2287 C CA . GLY B 1 65 ? -18.109 -10.859 3.5 1 94.38 65 GLY B CA 1
ATOM 2288 C C . GLY B 1 65 ? -18.922 -10.336 2.334 1 94.38 65 GLY B C 1
ATOM 2289 O O . GLY B 1 65 ? -19.953 -9.68 2.535 1 94.38 65 GLY B O 1
ATOM 2290 N N . LEU B 1 66 ? -18.531 -10.609 1.106 1 95.62 66 LEU B N 1
ATOM 2291 C CA . LEU B 1 66 ? -19.25 -10.148 -0.083 1 95.62 66 LEU B CA 1
ATOM 2292 C C . LEU B 1 66 ? -20.422 -11.062 -0.405 1 95.62 66 LEU B C 1
ATOM 2294 O O . LEU B 1 66 ? -20.547 -12.141 0.175 1 95.62 66 LEU B O 1
ATOM 2298 N N . ALA B 1 67 ? -21.234 -10.586 -1.302 1 95.19 67 ALA B N 1
ATOM 2299 C CA . ALA B 1 67 ? -22.469 -11.305 -1.639 1 95.19 67 ALA B CA 1
ATOM 2300 C C . ALA B 1 67 ? -22.156 -12.602 -2.379 1 95.19 67 ALA B C 1
ATOM 2302 O O . ALA B 1 67 ? -21.25 -12.656 -3.199 1 95.19 67 ALA B O 1
ATOM 2303 N N . SER B 1 68 ? -22.984 -13.648 -2.143 1 98 68 SER B N 1
ATOM 2304 C CA . SER B 1 68 ? -22.844 -14.945 -2.781 1 98 68 SER B CA 1
ATOM 2305 C C . SER B 1 68 ? -23.391 -14.93 -4.207 1 98 68 SER B C 1
ATOM 2307 O O . SER B 1 68 ? -24.406 -14.312 -4.477 1 98 68 SER B O 1
ATOM 2309 N N . GLY B 1 69 ? -22.688 -15.625 -5.09 1 97.94 69 GLY B N 1
ATOM 2310 C CA . GLY B 1 69 ? -23.219 -15.906 -6.422 1 97.94 69 GLY B CA 1
ATOM 2311 C C . GLY B 1 69 ? -23.406 -14.656 -7.262 1 97.94 69 GLY B C 1
ATOM 2312 O O . GLY B 1 69 ? -24.328 -14.594 -8.078 1 97.94 69 GLY B O 1
ATOM 2313 N N . HIS B 1 70 ? -22.547 -13.703 -7.086 1 96.69 70 HIS B N 1
ATOM 2314 C CA . HIS B 1 70 ? -22.797 -12.406 -7.707 1 96.69 70 HIS B CA 1
ATOM 2315 C C . HIS B 1 70 ? -21.672 -12.016 -8.656 1 96.69 70 HIS B C 1
ATOM 2317 O O . HIS B 1 70 ? -21.781 -11.016 -9.375 1 96.69 70 HIS B O 1
ATOM 2323 N N . TYR B 1 71 ? -20.641 -12.82 -8.758 1 97.44 71 TYR B N 1
ATOM 2324 C CA . TYR B 1 71 ? -19.453 -12.398 -9.484 1 97.44 71 TYR B CA 1
ATOM 2325 C C . TYR B 1 71 ? -19.156 -13.352 -10.641 1 97.44 71 TYR B C 1
ATOM 2327 O O . TYR B 1 71 ? -19.188 -14.57 -10.477 1 97.44 71 TYR B O 1
ATOM 2335 N N . SER B 1 72 ? -18.859 -12.734 -11.773 1 96.94 72 SER B N 1
ATOM 2336 C CA . SER B 1 72 ? -18.531 -13.539 -12.953 1 96.94 72 SER B CA 1
ATOM 2337 C C . SER B 1 72 ? -17.062 -13.93 -12.969 1 96.94 72 SER B C 1
ATOM 2339 O O . SER B 1 72 ? -16.672 -14.844 -13.695 1 96.94 72 SER B O 1
ATOM 2341 N N . LEU B 1 73 ? -16.234 -13.219 -12.125 1 97.38 73 LEU B N 1
ATOM 2342 C CA . LEU B 1 73 ? -14.812 -13.508 -12.055 1 97.38 73 LEU B CA 1
ATOM 2343 C C . LEU B 1 73 ? -14.281 -13.289 -10.648 1 97.38 73 LEU B C 1
ATOM 2345 O O . LEU B 1 73 ? -14.609 -12.289 -10 1 97.38 73 LEU B O 1
ATOM 2349 N N . VAL B 1 74 ? -13.539 -14.258 -10.172 1 98 74 VAL B N 1
ATOM 2350 C CA . VAL B 1 74 ? -12.656 -14.078 -9.023 1 98 74 VAL B CA 1
ATOM 2351 C C . VAL B 1 74 ? -11.203 -14.211 -9.477 1 98 74 VAL B C 1
ATOM 2353 O O . VAL B 1 74 ? -10.82 -15.211 -10.086 1 98 74 VAL B O 1
ATOM 2356 N N . TYR B 1 75 ? -10.492 -13.188 -9.273 1 97.5 75 TYR B N 1
ATOM 2357 C CA . TYR B 1 75 ? -9.078 -13.148 -9.625 1 97.5 75 TYR B CA 1
ATOM 2358 C C . TYR B 1 75 ? -8.203 -13.078 -8.383 1 97.5 75 TYR B C 1
ATOM 2360 O O . TYR B 1 75 ? -8.539 -12.375 -7.418 1 97.5 75 TYR B O 1
ATOM 2368 N N . CYS B 1 76 ? -7.152 -13.836 -8.352 1 97.12 76 CYS B N 1
ATOM 2369 C CA . CYS B 1 76 ? -6.184 -13.836 -7.266 1 97.12 76 CYS B CA 1
ATOM 2370 C C . CYS B 1 76 ? -4.762 -13.969 -7.797 1 97.12 76 CYS B C 1
ATOM 2372 O O . CYS B 1 76 ? -4.465 -14.898 -8.547 1 97.12 76 CYS B O 1
ATOM 2374 N N . ARG B 1 77 ? -3.906 -13.078 -7.445 1 96 77 ARG B N 1
ATOM 2375 C CA . ARG B 1 77 ? -2.506 -13.117 -7.848 1 96 77 ARG B CA 1
ATOM 2376 C C . ARG B 1 77 ? -1.582 -13.008 -6.641 1 96 77 ARG B C 1
ATOM 2378 O O . ARG B 1 77 ? -1.735 -12.102 -5.816 1 96 77 ARG B O 1
ATOM 2385 N N . ALA B 1 78 ? -0.604 -13.914 -6.535 1 94.25 78 ALA B N 1
ATOM 2386 C CA . ALA B 1 78 ? 0.433 -13.875 -5.508 1 94.25 78 ALA B CA 1
ATOM 2387 C C . ALA B 1 78 ? -0.178 -13.797 -4.113 1 94.25 78 ALA B C 1
ATOM 2389 O O . ALA B 1 78 ? 0.218 -12.961 -3.297 1 94.25 78 ALA B O 1
ATOM 2390 N N . LEU B 1 79 ? -1.084 -14.688 -3.887 1 95.69 79 LEU B N 1
ATOM 2391 C CA . LEU B 1 79 ? -1.816 -14.672 -2.625 1 95.69 79 LEU B CA 1
ATOM 2392 C C . LEU B 1 79 ? -1.625 -15.984 -1.869 1 95.69 79 LEU B C 1
ATOM 2394 O O . LEU B 1 79 ? -1.507 -15.984 -0.642 1 95.69 79 LEU B O 1
ATOM 2398 N N . ILE B 1 80 ? -1.517 -17.094 -2.572 1 95.81 80 ILE B N 1
ATOM 2399 C CA . ILE B 1 80 ? -1.61 -18.438 -2.025 1 95.81 80 ILE B CA 1
ATOM 2400 C C . ILE B 1 80 ? -0.54 -18.641 -0.954 1 95.81 80 ILE B C 1
ATOM 2402 O O . ILE B 1 80 ? -0.81 -19.219 0.104 1 95.81 80 ILE B O 1
ATOM 2406 N N . HIS B 1 81 ? 0.642 -18.172 -1.196 1 93.44 81 HIS B N 1
ATOM 2407 C CA . HIS B 1 81 ? 1.762 -18.391 -0.289 1 93.44 81 HIS B CA 1
ATOM 2408 C C . HIS B 1 81 ? 1.588 -17.609 1.005 1 93.44 81 HIS B C 1
ATOM 2410 O O . HIS B 1 81 ? 2.332 -17.812 1.967 1 93.44 81 HIS B O 1
ATOM 2416 N N . HIS B 1 82 ? 0.605 -16.781 1.105 1 92.25 82 HIS B N 1
ATOM 2417 C CA . HIS B 1 82 ? 0.3 -16.047 2.324 1 92.25 82 HIS B CA 1
ATOM 2418 C C . HIS B 1 82 ? -0.807 -16.734 3.121 1 92.25 82 HIS B C 1
ATOM 2420 O O . HIS B 1 82 ? -1.119 -16.312 4.238 1 92.25 82 HIS B O 1
ATOM 2426 N N . LEU B 1 83 ? -1.396 -17.734 2.561 1 94.69 83 LEU B N 1
ATOM 2427 C CA . LEU B 1 83 ? -2.527 -18.406 3.195 1 94.69 83 LEU B CA 1
ATOM 2428 C C . LEU B 1 83 ? -2.062 -19.609 3.996 1 94.69 83 LEU B C 1
ATOM 2430 O O . LEU B 1 83 ? -1.155 -20.328 3.572 1 94.69 83 LEU B O 1
ATOM 2434 N N . ASN B 1 84 ? -2.746 -19.875 5.09 1 91.69 84 ASN B N 1
ATOM 2435 C CA . ASN B 1 84 ? -2.463 -21.078 5.848 1 91.69 84 ASN B CA 1
ATOM 2436 C C . ASN B 1 84 ? -2.928 -22.328 5.098 1 91.69 84 ASN B C 1
ATOM 2438 O O . ASN B 1 84 ? -2.199 -23.328 5.02 1 91.69 84 ASN B O 1
ATOM 2442 N N . GLU B 1 85 ? -4.117 -22.25 4.664 1 94.88 85 GLU B N 1
ATOM 2443 C CA . GLU B 1 85 ? -4.719 -23.297 3.83 1 94.88 85 GLU B CA 1
ATOM 2444 C C . GLU B 1 85 ? -5.398 -22.688 2.604 1 94.88 85 GLU B C 1
ATOM 2446 O O . GLU B 1 85 ? -6.008 -21.625 2.688 1 94.88 85 GLU B O 1
ATOM 2451 N N . VAL B 1 86 ? -5.305 -23.453 1.513 1 97.12 86 VAL B N 1
ATOM 2452 C CA . VAL B 1 86 ? -5.809 -22.922 0.254 1 97.12 86 VAL B CA 1
ATOM 2453 C C . VAL B 1 86 ? -7.305 -23.203 0.134 1 97.12 86 VAL B C 1
ATOM 2455 O O . VAL B 1 86 ? -8.039 -22.406 -0.469 1 97.12 86 VAL B O 1
ATOM 2458 N N . GLU B 1 87 ? -7.754 -24.25 0.704 1 97.94 87 GLU B N 1
ATOM 2459 C CA . GLU B 1 87 ? -9.109 -24.734 0.492 1 97.94 87 GLU B CA 1
ATOM 2460 C C . GLU B 1 87 ? -10.148 -23.734 0.981 1 97.94 87 GLU B C 1
ATOM 2462 O O . GLU B 1 87 ? -11.133 -23.453 0.294 1 97.94 87 GLU B O 1
ATOM 2467 N N . PRO B 1 88 ? -9.922 -23.125 2.18 1 98.25 88 PRO B N 1
ATOM 2468 C CA . PRO B 1 88 ? -10.914 -22.141 2.613 1 98.25 88 PRO B CA 1
ATOM 2469 C C . PRO B 1 88 ? -11.039 -20.953 1.65 1 98.25 88 PRO B C 1
ATOM 2471 O O . PRO B 1 88 ? -12.133 -20.438 1.443 1 98.25 88 PRO B O 1
ATOM 2474 N N . PHE B 1 89 ? -9.953 -20.562 1.049 1 98.44 89 PHE B N 1
ATOM 2475 C CA . PHE B 1 89 ? -9.977 -19.516 0.037 1 98.44 89 PHE B CA 1
ATOM 2476 C C . PHE B 1 89 ? -10.781 -19.969 -1.182 1 98.44 89 PHE B C 1
ATOM 2478 O O . PHE B 1 89 ? -11.617 -19.219 -1.688 1 98.44 89 PHE B O 1
ATOM 2485 N N . LEU B 1 90 ? -10.531 -21.141 -1.616 1 98.81 90 LEU B N 1
ATOM 2486 C CA . LEU B 1 90 ? -11.227 -21.656 -2.789 1 98.81 90 LEU B CA 1
ATOM 2487 C C . LEU B 1 90 ? -12.719 -21.797 -2.518 1 98.81 90 LEU B C 1
ATOM 2489 O O . LEU B 1 90 ? -13.539 -21.547 -3.406 1 98.81 90 LEU B O 1
ATOM 2493 N N . SER B 1 91 ? -13.047 -22.188 -1.312 1 98.75 91 SER B N 1
ATOM 2494 C CA . SER B 1 91 ? -14.445 -22.281 -0.919 1 98.75 91 SER B CA 1
ATOM 2495 C C . SER B 1 91 ? -15.125 -20.906 -0.948 1 98.75 91 SER B C 1
ATOM 2497 O O . SER B 1 91 ? -16.25 -20.781 -1.445 1 98.75 91 SER B O 1
ATOM 2499 N N . GLU B 1 92 ? -14.438 -19.922 -0.428 1 98.81 92 GLU B N 1
ATOM 2500 C CA . GLU B 1 92 ? -14.969 -18.562 -0.452 1 98.81 92 GLU B CA 1
ATOM 2501 C C . GLU B 1 92 ? -15.117 -18.062 -1.883 1 98.81 92 GLU B C 1
ATOM 2503 O O . GLU B 1 92 ? -16.141 -17.469 -2.232 1 98.81 92 GLU B O 1
ATOM 2508 N N . ALA B 1 93 ? -14.133 -18.297 -2.715 1 98.81 93 ALA B N 1
ATOM 2509 C CA . ALA B 1 93 ? -14.203 -17.906 -4.117 1 98.81 93 ALA B CA 1
ATOM 2510 C C . ALA B 1 93 ? -15.383 -18.562 -4.824 1 98.81 93 ALA B C 1
ATOM 2512 O O . ALA B 1 93 ? -16.094 -17.922 -5.605 1 98.81 93 ALA B O 1
ATOM 2513 N N . PHE B 1 94 ? -15.578 -19.828 -4.512 1 98.81 94 PHE B N 1
ATOM 2514 C CA . PHE B 1 94 ? -16.688 -20.578 -5.09 1 98.81 94 PHE B CA 1
ATOM 2515 C C . PHE B 1 94 ? -18.031 -19.953 -4.684 1 98.81 94 PHE B C 1
ATOM 2517 O O . PHE B 1 94 ? -18.922 -19.797 -5.512 1 98.81 94 PHE B O 1
ATOM 2524 N N . ARG B 1 95 ? -18.125 -19.609 -3.4 1 98.69 95 ARG B N 1
ATOM 2525 C CA . ARG B 1 95 ? -19.328 -18.984 -2.887 1 98.69 95 ARG B CA 1
ATOM 2526 C C . ARG B 1 95 ? -19.609 -17.672 -3.602 1 98.69 95 ARG B C 1
ATOM 2528 O O . ARG B 1 95 ? -20.766 -17.344 -3.893 1 98.69 95 ARG B O 1
ATOM 2535 N N . LEU B 1 96 ? -18.625 -16.891 -3.934 1 98.69 96 LEU B N 1
ATOM 2536 C CA . LEU B 1 96 ? -18.75 -15.586 -4.562 1 98.69 96 LEU B CA 1
ATOM 2537 C C . LEU B 1 96 ? -19.203 -15.711 -6.012 1 98.69 96 LEU B C 1
ATOM 2539 O O . LEU B 1 96 ? -19.984 -14.891 -6.496 1 98.69 96 LEU B O 1
ATOM 2543 N N . LEU B 1 97 ? -18.75 -16.719 -6.695 1 98.31 97 LEU B N 1
ATOM 2544 C CA . LEU B 1 97 ? -18.938 -16.859 -8.133 1 98.31 97 LEU B CA 1
ATOM 2545 C C . LEU B 1 97 ? -20.375 -17.234 -8.469 1 98.31 97 LEU B C 1
ATOM 2547 O O . LEU B 1 97 ? -20.984 -18.031 -7.762 1 98.31 97 LEU B O 1
ATOM 2551 N N . GLU B 1 98 ? -20.891 -16.625 -9.492 1 97.75 98 GLU B N 1
ATOM 2552 C CA . GLU B 1 98 ? -22.109 -17.125 -10.117 1 97.75 98 GLU B CA 1
ATOM 2553 C C . GLU B 1 98 ? -21.875 -18.484 -10.781 1 97.75 98 GLU B C 1
ATOM 2555 O O . GLU B 1 98 ? -20.719 -18.891 -10.961 1 97.75 98 GLU B O 1
ATOM 2560 N N . ASN B 1 99 ? -23 -19.125 -11.141 1 96.94 99 ASN B N 1
ATOM 2561 C CA . ASN B 1 99 ? -22.844 -20.344 -11.938 1 96.94 99 ASN B CA 1
ATOM 2562 C C . ASN B 1 99 ? -22.125 -20.062 -13.25 1 96.94 99 ASN B C 1
ATOM 2564 O O . ASN B 1 99 ? -22.422 -19.078 -13.922 1 96.94 99 ASN B O 1
ATOM 2568 N N . ASP B 1 100 ? -21.141 -20.859 -13.562 1 95.56 100 ASP B N 1
ATOM 2569 C CA . ASP B 1 100 ? -20.312 -20.766 -14.766 1 95.56 100 ASP B CA 1
ATOM 2570 C C . ASP B 1 100 ? -19.328 -19.609 -14.664 1 95.56 100 ASP B C 1
ATOM 2572 O O . ASP B 1 100 ? -18.75 -19.172 -15.664 1 95.56 100 ASP B O 1
ATOM 2576 N N . GLY B 1 101 ? -19.234 -19 -13.445 1 96.88 101 GLY B N 1
ATOM 2577 C CA . GLY B 1 101 ? -18.234 -17.969 -13.219 1 96.88 101 GLY B CA 1
ATOM 2578 C C . GLY B 1 101 ? -16.812 -18.516 -13.289 1 96.88 101 GLY B C 1
ATOM 2579 O O . GLY B 1 101 ? -16.594 -19.719 -13.164 1 96.88 101 GLY B O 1
ATOM 2580 N N . GLN B 1 102 ? -15.859 -17.609 -13.477 1 97.25 102 GLN B N 1
ATOM 2581 C CA . GLN B 1 102 ? -14.469 -18 -13.68 1 97.25 102 GLN B CA 1
ATOM 2582 C C . GLN B 1 102 ? -13.625 -17.688 -12.453 1 97.25 102 GLN B C 1
ATOM 2584 O O . GLN B 1 102 ? -13.805 -16.656 -11.812 1 97.25 102 GLN B O 1
ATOM 2589 N N . LEU B 1 103 ? -12.75 -18.594 -12.148 1 97.81 103 LEU B N 1
ATOM 2590 C CA . LEU B 1 103 ? -11.664 -18.391 -11.195 1 97.81 103 LEU B CA 1
ATOM 2591 C C . LEU B 1 103 ? -10.32 -18.359 -11.898 1 97.81 103 LEU B C 1
ATOM 2593 O O . LEU B 1 103 ? -9.984 -19.266 -12.656 1 97.81 103 LEU B O 1
ATOM 2597 N N . ILE B 1 104 ? -9.609 -17.297 -11.734 1 97.56 104 ILE B N 1
ATOM 2598 C CA . ILE B 1 104 ? -8.25 -17.219 -12.25 1 97.56 104 ILE B CA 1
ATOM 2599 C C . ILE B 1 104 ? -7.266 -17.047 -11.094 1 97.56 104 ILE B C 1
ATOM 2601 O O . ILE B 1 104 ? -7.348 -16.062 -10.344 1 97.56 104 ILE B O 1
ATOM 2605 N N . VAL B 1 105 ? -6.402 -17.984 -10.945 1 97.94 105 VAL B N 1
ATOM 2606 C CA . VAL B 1 105 ? -5.344 -17.938 -9.945 1 97.94 105 VAL B CA 1
ATOM 2607 C C . VAL B 1 105 ? -3.986 -17.812 -10.625 1 97.94 105 VAL B C 1
ATOM 2609 O O . VAL B 1 105 ? -3.648 -18.625 -11.508 1 97.94 105 VAL B O 1
ATOM 2612 N N . GLN B 1 106 ? -3.32 -16.781 -10.352 1 96.94 106 GLN B N 1
ATOM 2613 C CA . GLN B 1 106 ? -1.941 -16.609 -10.797 1 96.94 106 GLN B CA 1
ATOM 2614 C C . GLN B 1 106 ? -0.978 -16.578 -9.617 1 96.94 106 GLN B C 1
ATOM 2616 O O . GLN B 1 106 ? -1.031 -15.672 -8.789 1 96.94 106 GLN B O 1
ATOM 2621 N N . ASP B 1 107 ? -0.142 -17.578 -9.484 1 97.19 107 ASP B N 1
ATOM 2622 C CA . ASP B 1 107 ? 0.792 -17.688 -8.375 1 97.19 107 ASP B CA 1
ATOM 2623 C C . ASP B 1 107 ? 2.068 -18.422 -8.797 1 97.19 107 ASP B C 1
ATOM 2625 O O . ASP B 1 107 ? 2.146 -18.938 -9.914 1 97.19 107 ASP B O 1
ATOM 2629 N N . ARG B 1 108 ? 3.082 -18.328 -7.922 1 96.31 108 ARG B N 1
ATOM 2630 C CA . ARG B 1 108 ? 4.316 -19.078 -8.148 1 96.31 108 ARG B CA 1
ATOM 2631 C C . ARG B 1 108 ? 4.32 -20.391 -7.359 1 96.31 108 ARG B C 1
ATOM 2633 O O . ARG B 1 108 ? 4.152 -20.375 -6.137 1 96.31 108 ARG B O 1
ATOM 2640 N N . THR B 1 109 ? 4.52 -21.453 -8.062 1 97.25 109 THR B N 1
ATOM 2641 C CA . THR B 1 109 ? 4.605 -22.781 -7.457 1 97.25 109 THR B CA 1
ATOM 2642 C C . THR B 1 109 ? 6.039 -23.094 -7.051 1 97.25 109 THR B C 1
ATOM 2644 O O . THR B 1 109 ? 6.957 -22.328 -7.332 1 97.25 109 THR B O 1
ATOM 2647 N N . SER B 1 110 ? 6.145 -24.297 -6.328 1 95.56 110 SER B N 1
ATOM 2648 C CA . SER B 1 110 ? 7.488 -24.766 -6.016 1 95.56 110 SER B CA 1
ATOM 2649 C C . SER B 1 110 ? 8.305 -24.984 -7.289 1 95.56 110 SER B C 1
ATOM 2651 O O . SER B 1 110 ? 9.492 -24.641 -7.332 1 95.56 110 SER B O 1
ATOM 2653 N N . GLU B 1 111 ? 7.648 -25.438 -8.328 1 96.06 111 GLU B N 1
ATO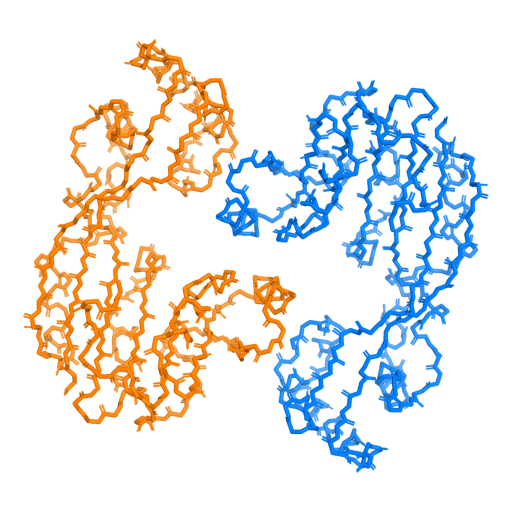M 2654 C CA . GLU B 1 111 ? 8.32 -25.672 -9.609 1 96.06 111 GLU B CA 1
ATOM 2655 C C . GLU B 1 111 ? 8.828 -24.359 -10.203 1 96.06 111 GLU B C 1
ATOM 2657 O O . GLU B 1 111 ? 9.883 -24.328 -10.836 1 96.06 111 GLU B O 1
ATOM 2662 N N . ASP B 1 112 ? 8.078 -23.312 -10.023 1 96.06 112 ASP B N 1
ATOM 2663 C CA . ASP B 1 112 ? 8.453 -22 -10.539 1 96.06 112 ASP B CA 1
ATOM 2664 C C . ASP B 1 112 ? 9.633 -21.422 -9.773 1 96.06 112 ASP B C 1
ATOM 2666 O O . ASP B 1 112 ? 10.508 -20.781 -10.359 1 96.06 112 ASP B O 1
ATOM 2670 N N . CYS B 1 113 ? 9.703 -21.719 -8.469 1 94.62 113 CYS B N 1
ATOM 2671 C CA . CYS B 1 113 ? 10.648 -21.047 -7.586 1 94.62 113 CYS B CA 1
ATOM 2672 C C . CYS B 1 113 ? 11.977 -21.797 -7.516 1 94.62 113 CYS B C 1
ATOM 2674 O O . CYS B 1 113 ? 13.016 -21.203 -7.223 1 94.62 113 CYS B O 1
ATOM 2676 N N . PHE B 1 114 ? 11.945 -23.109 -7.801 1 94.56 114 PHE B N 1
ATOM 2677 C CA . PHE B 1 114 ? 13.133 -23.906 -7.5 1 94.56 114 PHE B CA 1
ATOM 2678 C C . PHE B 1 114 ? 13.961 -24.141 -8.758 1 94.56 114 PHE B C 1
ATOM 2680 O O . PHE B 1 114 ? 14.773 -25.062 -8.805 1 94.56 114 PHE B O 1
ATOM 2687 N N . LEU B 1 115 ? 13.719 -23.375 -9.773 1 94.31 115 LEU B N 1
ATOM 2688 C CA . LEU B 1 115 ? 14.594 -23.375 -10.938 1 94.31 115 LEU B CA 1
ATOM 2689 C C . LEU B 1 115 ? 16 -22.906 -10.57 1 94.31 115 LEU B C 1
ATOM 2691 O O . LEU B 1 115 ? 16.172 -22.156 -9.617 1 94.31 115 LEU B O 1
ATOM 2695 N N . GLN B 1 116 ? 16.922 -23.344 -11.297 1 93.12 116 GLN B N 1
ATOM 2696 C CA . GLN B 1 116 ? 18.328 -22.984 -11.062 1 93.12 116 GLN B CA 1
ATOM 2697 C C . GLN B 1 116 ? 18.531 -21.484 -11.18 1 93.12 116 GLN B C 1
ATOM 2699 O O . GLN B 1 116 ? 17.938 -20.828 -12.055 1 93.12 116 GLN B O 1
ATOM 2704 N N . GLY B 1 117 ? 19.375 -20.969 -10.32 1 93.25 117 GLY B N 1
ATOM 2705 C CA . GLY B 1 117 ? 19.688 -19.547 -10.359 1 93.25 117 GLY B CA 1
ATOM 2706 C C . GLY B 1 117 ? 20.359 -19.125 -11.648 1 93.25 117 GLY B C 1
ATOM 2707 O O . GLY B 1 117 ? 21.188 -19.859 -12.203 1 93.25 117 GLY B O 1
ATOM 2708 N N . SER B 1 118 ? 19.984 -18.016 -12.148 1 92.25 118 SER B N 1
ATOM 2709 C CA . SER B 1 118 ? 20.578 -17.344 -13.297 1 92.25 118 SER B CA 1
ATOM 2710 C C . SER B 1 118 ? 20.438 -15.828 -13.18 1 92.25 118 SER B C 1
ATOM 2712 O O . SER B 1 118 ? 19.719 -15.328 -12.312 1 92.25 118 SER B O 1
ATOM 2714 N N . PRO B 1 119 ? 21.109 -15.117 -13.992 1 87.75 119 PRO B N 1
ATOM 2715 C CA . PRO B 1 119 ? 21 -13.656 -13.93 1 87.75 119 PRO B CA 1
ATOM 2716 C C . PRO B 1 119 ? 19.562 -13.172 -14.156 1 87.75 119 PRO B C 1
ATOM 2718 O O . PRO B 1 119 ? 19.203 -12.078 -13.719 1 87.75 119 PRO B O 1
ATOM 2721 N N . SER B 1 120 ? 18.766 -13.961 -14.789 1 90.81 120 SER B N 1
ATOM 2722 C CA . SER B 1 120 ? 17.375 -13.578 -15.008 1 90.81 120 SER B CA 1
ATOM 2723 C C . SER B 1 120 ? 16.453 -14.195 -13.961 1 90.81 120 SER B C 1
ATOM 2725 O O . SER B 1 120 ? 15.336 -13.727 -13.742 1 90.81 120 SER B O 1
ATOM 2727 N N . HIS B 1 121 ? 16.859 -15.312 -13.359 1 94.12 121 HIS B N 1
ATOM 2728 C CA . HIS B 1 121 ? 16.109 -15.953 -12.289 1 94.12 121 HIS B CA 1
ATOM 2729 C C . HIS B 1 121 ? 16.875 -15.906 -10.977 1 94.12 121 HIS B C 1
ATOM 2731 O O . HIS B 1 121 ? 17.391 -16.938 -10.516 1 94.12 121 HIS B O 1
ATOM 2737 N N . ILE B 1 122 ? 16.828 -14.867 -10.281 1 92.69 122 ILE B N 1
ATOM 2738 C CA . ILE B 1 122 ? 17.672 -14.547 -9.133 1 92.69 122 ILE B CA 1
ATOM 2739 C C . ILE B 1 122 ? 17.266 -15.414 -7.938 1 92.69 122 ILE B C 1
ATOM 2741 O O . ILE B 1 122 ? 18.125 -15.781 -7.121 1 92.69 122 ILE B O 1
ATOM 2745 N N . ARG B 1 123 ? 16.078 -15.734 -7.859 1 92.12 123 ARG B N 1
ATOM 2746 C CA . ARG B 1 123 ? 15.562 -16.516 -6.738 1 92.12 123 ARG B CA 1
ATOM 2747 C C . ARG B 1 123 ? 16.297 -17.844 -6.609 1 92.12 123 ARG B C 1
ATOM 2749 O O . ARG B 1 123 ? 16.516 -18.328 -5.496 1 92.12 123 ARG B O 1
ATOM 2756 N N . GLY B 1 124 ? 16.656 -18.406 -7.707 1 94.06 124 GLY B N 1
ATOM 2757 C CA . GLY B 1 124 ? 17.406 -19.641 -7.672 1 94.06 124 GLY B CA 1
ATOM 2758 C C . GLY B 1 124 ? 18.703 -19.531 -6.895 1 94.06 124 GLY B C 1
ATOM 2759 O O . GLY B 1 124 ? 19.141 -20.5 -6.266 1 94.06 124 GLY B O 1
ATOM 2760 N N . TYR B 1 125 ? 19.328 -18.375 -6.922 1 94.81 125 TYR B N 1
ATOM 2761 C CA . TYR B 1 125 ? 20.578 -18.172 -6.203 1 94.81 125 TYR B CA 1
ATOM 2762 C C . TYR B 1 125 ? 20.359 -18.234 -4.695 1 94.81 125 TYR B C 1
ATOM 2764 O O . TYR B 1 125 ? 21.234 -18.672 -3.953 1 94.81 125 TYR B O 1
ATOM 2772 N N . TYR B 1 126 ? 19.109 -17.766 -4.25 1 95.31 126 TYR B N 1
ATOM 2773 C CA . TYR B 1 126 ? 18.797 -17.844 -2.826 1 95.31 126 TYR B CA 1
ATOM 2774 C C . TYR B 1 126 ? 18.875 -19.281 -2.324 1 95.31 126 TYR B C 1
ATOM 2776 O O . TYR B 1 126 ? 19.516 -19.547 -1.301 1 95.31 126 TYR B O 1
ATOM 2784 N N . TYR B 1 127 ? 18.297 -20.125 -3.115 1 94 127 TYR B N 1
ATOM 2785 C CA . TYR B 1 127 ? 18.125 -21.5 -2.689 1 94 127 TYR B CA 1
ATOM 2786 C C . TYR B 1 127 ? 19.422 -22.281 -2.84 1 94 127 TYR B C 1
ATOM 2788 O O . TYR B 1 127 ? 19.688 -23.219 -2.084 1 94 127 TYR B O 1
ATOM 2796 N N . ASN B 1 128 ? 20.203 -21.891 -3.799 1 92.38 128 ASN B N 1
ATOM 2797 C CA . ASN B 1 128 ? 21.516 -22.516 -3.949 1 92.38 128 ASN B CA 1
ATOM 2798 C C . ASN B 1 128 ? 22.406 -22.234 -2.74 1 92.38 128 ASN B C 1
ATOM 2800 O O . ASN B 1 128 ? 23.094 -23.141 -2.242 1 92.38 128 ASN B O 1
ATOM 2804 N N . LEU B 1 129 ? 22.344 -21.078 -2.332 1 95 129 LEU B N 1
ATOM 2805 C CA . LEU B 1 129 ? 23.219 -20.656 -1.241 1 95 129 LEU B CA 1
ATOM 2806 C C . LEU B 1 129 ? 22.656 -21.094 0.106 1 95 129 LEU B C 1
ATOM 2808 O O . LEU B 1 129 ? 23.406 -21.453 1.015 1 95 129 LEU B O 1
ATOM 2812 N N . PHE B 1 130 ? 21.375 -21.062 0.239 1 96.19 130 PHE B N 1
ATOM 2813 C CA . PHE B 1 130 ? 20.719 -21.406 1.498 1 96.19 130 PHE B CA 1
ATOM 2814 C C . PHE B 1 130 ? 19.594 -22.406 1.271 1 96.19 130 PHE B C 1
ATOM 2816 O O . PHE B 1 130 ? 18.422 -22.031 1.238 1 96.19 130 PHE B O 1
ATOM 2823 N N . PRO B 1 131 ? 19.875 -23.656 1.36 1 93.81 131 PRO B N 1
ATOM 2824 C CA . PRO B 1 131 ? 18.891 -24.703 1.077 1 93.81 131 PRO B CA 1
ATOM 2825 C C . PRO B 1 131 ? 17.719 -24.703 2.066 1 93.81 131 PRO B C 1
ATOM 2827 O O . PRO B 1 131 ? 16.609 -25.125 1.729 1 93.81 131 PRO B O 1
ATOM 2830 N N . HIS B 1 132 ? 17.953 -24.219 3.25 1 95 132 HIS B N 1
ATOM 2831 C CA . HIS B 1 132 ? 16.891 -24.203 4.234 1 95 132 HIS B CA 1
ATOM 2832 C C . HIS B 1 132 ? 15.75 -23.281 3.793 1 95 132 HIS B C 1
ATOM 2834 O O . HIS B 1 132 ? 14.609 -23.453 4.219 1 95 132 HIS B O 1
ATOM 2840 N N . LEU B 1 133 ? 16.047 -22.281 2.934 1 95.12 133 LEU B N 1
ATOM 2841 C CA . LEU B 1 133 ? 15.008 -21.422 2.387 1 95.12 133 LEU B CA 1
ATOM 2842 C C . LEU B 1 133 ? 14.047 -22.219 1.513 1 95.12 133 LEU B C 1
ATOM 2844 O O . LEU B 1 133 ? 12.859 -21.875 1.428 1 95.12 133 LEU B O 1
ATOM 2848 N N . GLN B 1 134 ? 14.539 -23.234 0.856 1 93.12 134 GLN B N 1
ATOM 2849 C CA . GLN B 1 134 ? 13.688 -24.078 0.024 1 93.12 134 GLN B CA 1
ATOM 2850 C C . GLN B 1 134 ? 12.641 -24.797 0.865 1 93.12 134 GLN B C 1
ATOM 2852 O O . GLN B 1 134 ? 11.492 -24.953 0.443 1 93.12 134 GLN B O 1
ATOM 2857 N N . GLU B 1 135 ? 13.062 -25.188 1.997 1 93 135 GLU B N 1
ATOM 2858 C CA . GLU B 1 135 ? 12.148 -25.891 2.893 1 93 135 GLU B CA 1
ATOM 2859 C C . GLU B 1 135 ? 11.016 -24.969 3.346 1 93 135 GLU B C 1
ATOM 2861 O O . GLU B 1 135 ? 9.859 -25.391 3.398 1 93 135 GLU B O 1
ATOM 2866 N N . ILE B 1 136 ? 11.367 -23.797 3.582 1 92.88 136 ILE B N 1
ATOM 2867 C CA . ILE B 1 136 ? 10.375 -22.812 3.996 1 92.88 136 ILE B CA 1
ATOM 2868 C C . ILE B 1 136 ? 9.422 -22.516 2.842 1 92.88 136 ILE B C 1
ATOM 2870 O O . ILE B 1 136 ? 8.195 -22.547 3.021 1 92.88 136 ILE B O 1
ATOM 2874 N N . GLU B 1 137 ? 9.984 -22.328 1.672 1 92.81 137 GLU B N 1
ATOM 2875 C CA . GLU B 1 137 ? 9.188 -21.969 0.495 1 92.81 137 GLU B CA 1
ATOM 2876 C C . GLU B 1 137 ? 8.289 -23.125 0.073 1 92.81 137 GLU B C 1
ATOM 2878 O O . GLU B 1 137 ? 7.16 -22.906 -0.378 1 92.81 137 GLU B O 1
ATOM 2883 N N . ARG B 1 138 ? 8.766 -24.297 0.193 1 92.94 138 ARG B N 1
ATOM 2884 C CA . ARG B 1 138 ? 8.008 -25.484 -0.194 1 92.94 138 ARG B CA 1
ATOM 2885 C C . ARG B 1 138 ? 6.73 -25.609 0.623 1 92.94 138 ARG B C 1
ATOM 2887 O O . ARG B 1 138 ? 5.715 -26.109 0.123 1 92.94 138 ARG B O 1
ATOM 2894 N N . LYS B 1 139 ? 6.773 -25.156 1.824 1 92.25 139 LYS B N 1
ATOM 2895 C CA . LYS B 1 139 ? 5.609 -25.25 2.705 1 92.25 139 LYS B CA 1
ATOM 2896 C C . LYS B 1 139 ? 4.543 -24.234 2.312 1 92.25 139 LYS B C 1
ATOM 2898 O O . LYS B 1 139 ? 3.355 -24.438 2.576 1 92.25 139 LYS B O 1
ATOM 2903 N N . ARG B 1 140 ? 4.965 -23.219 1.621 1 92.19 140 ARG B N 1
ATOM 2904 C CA . ARG B 1 140 ? 4.043 -22.125 1.361 1 92.19 140 ARG B CA 1
ATOM 2905 C C . ARG B 1 140 ? 3.58 -22.125 -0.091 1 92.19 140 ARG B C 1
ATOM 2907 O O . ARG B 1 140 ? 2.576 -21.5 -0.429 1 92.19 140 ARG B O 1
ATOM 2914 N N . ARG B 1 141 ? 4.344 -22.812 -0.95 1 96.31 141 ARG B N 1
ATOM 2915 C CA . ARG B 1 141 ? 4.043 -22.797 -2.377 1 96.31 141 ARG B CA 1
ATOM 2916 C C . ARG B 1 141 ? 3.781 -24.203 -2.9 1 96.31 141 ARG B C 1
ATOM 2918 O O . ARG B 1 141 ? 4.719 -24.969 -3.156 1 96.31 141 ARG B O 1
ATOM 2925 N N . PRO B 1 142 ? 2.578 -24.516 -3.156 1 96.56 142 PRO B N 1
ATOM 2926 C CA . PRO B 1 142 ? 2.244 -25.844 -3.67 1 96.56 142 PRO B CA 1
ATOM 2927 C C . PRO B 1 142 ? 2.803 -26.094 -5.07 1 96.56 142 PRO B C 1
ATOM 2929 O O . PRO B 1 142 ? 3.174 -25.156 -5.77 1 96.56 142 PRO B O 1
ATOM 2932 N N . THR B 1 143 ? 2.869 -27.375 -5.402 1 97.38 143 THR B N 1
ATOM 2933 C CA . THR B 1 143 ? 3.168 -27.734 -6.781 1 97.38 143 THR B CA 1
ATOM 2934 C C . THR B 1 143 ? 1.969 -27.453 -7.688 1 97.38 143 THR B C 1
ATOM 2936 O O . THR B 1 143 ? 0.861 -27.219 -7.199 1 97.38 143 THR B O 1
ATOM 2939 N N . ILE B 1 144 ? 2.24 -27.5 -8.969 1 98.12 144 ILE B N 1
ATOM 2940 C CA . ILE B 1 144 ? 1.169 -27.344 -9.945 1 98.12 144 ILE B CA 1
ATOM 2941 C C . ILE B 1 144 ? 0.121 -28.438 -9.742 1 98.12 144 ILE B C 1
ATOM 2943 O O . ILE B 1 144 ? -1.079 -28.156 -9.711 1 98.12 144 ILE B O 1
ATOM 2947 N N . GLN B 1 145 ? 0.582 -29.609 -9.531 1 98.12 145 GLN B N 1
ATOM 2948 C CA . GLN B 1 145 ? -0.32 -30.734 -9.352 1 98.12 145 GLN B CA 1
ATOM 2949 C C . GLN B 1 145 ? -1.162 -30.578 -8.086 1 98.12 145 GLN B C 1
ATOM 2951 O O . GLN B 1 145 ? -2.375 -30.797 -8.117 1 98.12 145 GLN B O 1
ATOM 2956 N N . MET B 1 146 ? -0.505 -30.203 -7.023 1 97.69 146 MET B N 1
ATOM 2957 C CA . MET B 1 146 ? -1.194 -30.047 -5.746 1 97.69 146 MET B CA 1
ATOM 2958 C C . MET B 1 146 ? -2.279 -28.984 -5.832 1 97.69 146 MET B C 1
ATOM 2960 O O . MET B 1 146 ? -3.412 -29.203 -5.395 1 97.69 146 MET B O 1
ATOM 2964 N N . LEU B 1 147 ? -1.972 -27.844 -6.406 1 98.12 147 LEU B N 1
ATOM 2965 C CA . LEU B 1 147 ? -2.963 -26.781 -6.488 1 98.12 147 LEU B CA 1
ATOM 2966 C C . LEU B 1 147 ? -4.07 -27.141 -7.473 1 98.12 147 LEU B C 1
ATOM 2968 O O . LEU B 1 147 ? -5.246 -26.875 -7.215 1 98.12 147 LEU B O 1
ATOM 2972 N N . SER B 1 148 ? -3.734 -27.766 -8.594 1 98.5 148 SER B N 1
ATOM 2973 C CA . SER B 1 148 ? -4.746 -28.219 -9.547 1 98.5 148 SER B CA 1
ATOM 2974 C C . SER B 1 148 ? -5.734 -29.172 -8.883 1 98.5 148 SER B C 1
ATOM 2976 O O . SER B 1 148 ? -6.949 -29.016 -9.023 1 98.5 148 SER B O 1
ATOM 2978 N N . SER B 1 149 ? -5.188 -30.094 -8.164 1 98.5 149 SER B N 1
ATOM 2979 C CA . SER B 1 149 ? -6.027 -31.078 -7.48 1 98.5 149 SER B CA 1
ATOM 2980 C C . SER B 1 149 ? -6.922 -30.406 -6.445 1 98.5 149 SER B C 1
ATOM 2982 O O . SER B 1 149 ? -8.086 -30.781 -6.293 1 98.5 149 SER B O 1
ATOM 2984 N N . THR B 1 150 ? -6.344 -29.484 -5.719 1 98.38 150 THR B N 1
ATOM 2985 C CA . THR B 1 150 ? -7.109 -28.781 -4.691 1 98.38 150 THR B CA 1
ATOM 2986 C C . THR B 1 150 ? -8.242 -27.969 -5.32 1 98.38 150 THR B C 1
ATOM 2988 O O . THR B 1 150 ? -9.352 -27.938 -4.789 1 98.38 150 THR B O 1
ATOM 2991 N N . ILE B 1 151 ? -7.977 -27.312 -6.461 1 98.69 151 ILE B N 1
ATOM 2992 C CA . ILE B 1 151 ? -8.992 -26.547 -7.18 1 98.69 151 ILE B CA 1
ATOM 2993 C C . ILE B 1 151 ? -10.109 -27.469 -7.633 1 98.69 151 ILE B C 1
ATOM 2995 O O . ILE B 1 151 ? -11.289 -27.172 -7.438 1 98.69 151 ILE B O 1
ATOM 2999 N N . ILE B 1 152 ? -9.766 -28.641 -8.172 1 98.62 152 ILE B N 1
ATOM 3000 C CA . ILE B 1 152 ? -10.75 -29.609 -8.656 1 98.62 152 ILE B CA 1
ATOM 3001 C C . ILE B 1 152 ? -11.57 -30.141 -7.484 1 98.62 152 ILE B C 1
ATOM 3003 O O . ILE B 1 152 ? -12.805 -30.188 -7.551 1 98.62 152 ILE B O 1
ATOM 3007 N N . ARG B 1 153 ? -10.914 -30.438 -6.391 1 98.31 153 ARG B N 1
ATOM 3008 C CA . ARG B 1 153 ? -11.586 -3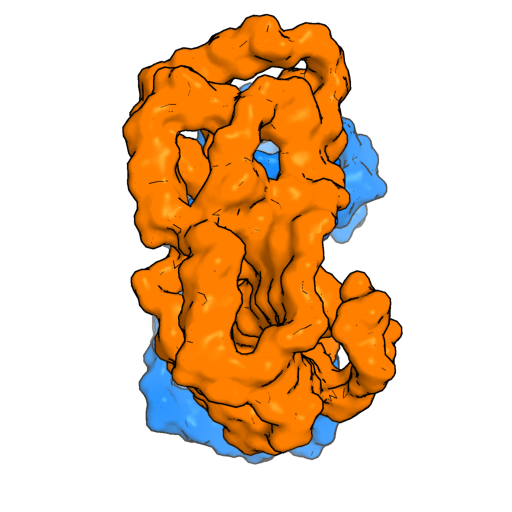0.969 -5.215 1 98.31 153 ARG B CA 1
ATOM 3009 C C . ARG B 1 153 ? -12.531 -29.938 -4.613 1 98.31 153 ARG B C 1
ATOM 3011 O O . ARG B 1 153 ? -13.508 -30.297 -3.941 1 98.31 153 ARG B O 1
ATOM 3018 N N . SER B 1 154 ? -12.258 -28.719 -4.844 1 98.38 154 SER B N 1
ATOM 3019 C CA . SER B 1 154 ? -13.078 -27.641 -4.312 1 98.38 154 SER B CA 1
ATOM 3020 C C . SER B 1 154 ? -14.297 -27.391 -5.191 1 98.38 154 SER B C 1
ATOM 3022 O O . SER B 1 154 ? -15.086 -26.484 -4.918 1 98.38 154 SER B O 1
ATOM 3024 N N . GLY B 1 155 ? -14.422 -28.078 -6.297 1 98.44 155 GLY B N 1
ATOM 30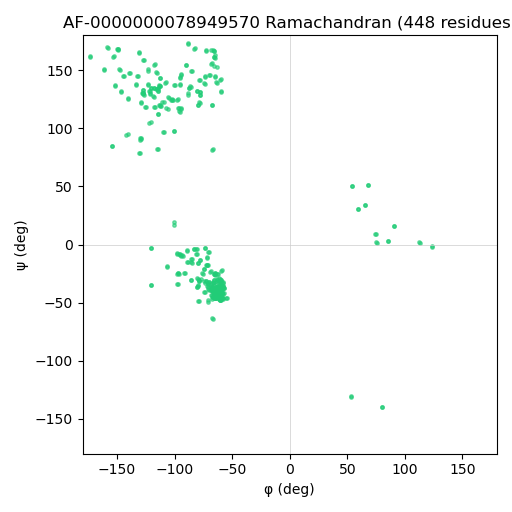25 C CA . GLY B 1 155 ? -15.648 -28.047 -7.078 1 98.44 155 GLY B CA 1
ATOM 3026 C C . GLY B 1 155 ? -15.477 -27.391 -8.43 1 98.44 155 GLY B C 1
ATOM 3027 O O . GLY B 1 155 ? -16.422 -27.312 -9.219 1 98.44 155 GLY B O 1
ATOM 3028 N N . TYR B 1 156 ? -14.305 -26.953 -8.773 1 98.75 156 TYR B N 1
ATOM 3029 C CA . TYR B 1 156 ? -14.062 -26.25 -10.023 1 98.75 156 TYR B CA 1
ATOM 3030 C C . TYR B 1 156 ? -13.695 -27.219 -11.141 1 98.75 156 TYR B C 1
ATOM 3032 O O . TYR B 1 156 ? -13.195 -28.312 -10.875 1 98.75 156 TYR B O 1
ATOM 3040 N N . GLU B 1 157 ? -13.945 -26.844 -12.344 1 98.19 157 GLU B N 1
ATOM 3041 C CA . GLU B 1 157 ? -13.344 -27.453 -13.531 1 98.19 157 GLU B CA 1
ATOM 3042 C C . GLU B 1 157 ? -12.133 -26.656 -14.008 1 98.19 157 GLU B C 1
ATOM 3044 O O . GLU B 1 157 ? -12.266 -25.5 -14.414 1 98.19 157 GLU B O 1
ATOM 3049 N N . VAL B 1 158 ? -11.039 -27.25 -13.992 1 97.88 158 VAL B N 1
ATOM 3050 C CA . VAL B 1 158 ? -9.836 -26.578 -14.461 1 97.88 158 VAL B CA 1
ATOM 3051 C C . VAL B 1 158 ? -9.789 -26.609 -15.992 1 97.88 158 VAL B C 1
ATOM 3053 O O . VAL B 1 158 ? -9.727 -27.688 -16.594 1 97.88 158 VAL B O 1
ATOM 3056 N N . GLU B 1 159 ? -9.766 -25.453 -16.547 1 96.31 159 GLU B N 1
ATOM 3057 C CA . GLU B 1 159 ? -9.828 -25.359 -18 1 96.31 159 GLU B CA 1
ATOM 3058 C C . GLU B 1 159 ? -8.43 -25.188 -18.594 1 96.31 159 GLU B C 1
ATOM 3060 O O . GLU B 1 159 ? -8.172 -25.625 -19.719 1 96.31 159 GLU B O 1
ATOM 3065 N N . ARG B 1 160 ? -7.641 -24.516 -17.859 1 95.5 160 ARG B N 1
ATOM 3066 C CA . ARG B 1 160 ? -6.32 -24.203 -18.375 1 95.5 160 ARG B CA 1
ATOM 3067 C C . ARG B 1 160 ? -5.305 -24.047 -17.25 1 95.5 160 ARG B C 1
ATOM 3069 O O . ARG B 1 160 ? -5.625 -23.5 -16.188 1 95.5 160 ARG B O 1
ATOM 3076 N N . VAL B 1 161 ? -4.148 -24.594 -17.422 1 96.81 161 VAL B N 1
ATOM 3077 C CA . VAL B 1 161 ? -2.977 -24.344 -16.594 1 96.81 161 VAL B CA 1
ATOM 3078 C C . VAL B 1 161 ? -1.78 -24 -17.484 1 96.81 161 VAL B C 1
ATOM 3080 O O . VAL B 1 161 ? -1.407 -24.766 -18.359 1 96.81 161 VAL B O 1
ATOM 3083 N N . GLU B 1 162 ? -1.213 -22.828 -17.25 1 95.94 162 GLU B N 1
ATOM 3084 C CA . GLU B 1 162 ? -0.096 -22.375 -18.078 1 95.94 162 GLU B CA 1
ATOM 3085 C C . GLU B 1 162 ? 0.982 -21.703 -17.234 1 95.94 162 GLU B C 1
ATOM 3087 O O . GLU B 1 162 ? 0.684 -21.109 -16.203 1 95.94 162 GLU B O 1
ATOM 3092 N N . THR B 1 163 ? 2.15 -21.875 -17.672 1 96.56 163 THR B N 1
ATOM 3093 C CA . THR B 1 163 ? 3.281 -21.188 -17.047 1 96.56 163 THR B CA 1
ATOM 3094 C C . THR B 1 163 ? 3.879 -20.156 -18 1 96.56 163 THR B C 1
ATOM 3096 O O . THR B 1 163 ? 3.855 -20.344 -19.219 1 96.56 163 THR B O 1
ATOM 3099 N N . PHE B 1 164 ? 4.312 -19.047 -17.484 1 95.5 164 PHE B N 1
ATOM 3100 C CA . PHE B 1 164 ? 4.945 -18.031 -18.312 1 95.5 164 PHE B CA 1
ATOM 3101 C C . PHE B 1 164 ? 5.922 -17.188 -17.5 1 95.5 164 PHE B C 1
ATOM 3103 O O . PHE B 1 164 ? 5.863 -17.188 -16.266 1 95.5 164 PHE B O 1
ATOM 3110 N N . TRP B 1 165 ? 6.785 -16.516 -18.188 1 95.25 165 TRP B N 1
ATOM 3111 C CA . TRP B 1 165 ? 7.762 -15.641 -17.562 1 95.25 165 TRP B CA 1
ATOM 3112 C C . TRP B 1 165 ? 7.32 -14.188 -17.656 1 95.25 165 TRP B C 1
ATOM 3114 O O . TRP B 1 165 ? 6.805 -13.75 -18.688 1 95.25 165 TRP B O 1
ATOM 3124 N N . GLU B 1 166 ? 7.492 -13.5 -16.594 1 94 166 GLU B N 1
ATOM 3125 C CA . GLU B 1 166 ? 7.23 -12.062 -16.531 1 94 166 GLU B CA 1
ATOM 3126 C C . GLU B 1 166 ? 8.438 -11.305 -15.992 1 94 166 GLU B C 1
ATOM 3128 O O . GLU B 1 166 ? 9.062 -11.734 -15.016 1 94 166 GLU B O 1
ATOM 3133 N N . THR B 1 167 ? 8.82 -10.195 -16.688 1 92 167 THR B N 1
ATOM 3134 C CA . THR B 1 167 ? 9.883 -9.344 -16.156 1 92 167 THR B CA 1
ATOM 3135 C C . THR B 1 167 ? 9.414 -8.641 -14.875 1 92 167 THR B C 1
ATOM 3137 O O . THR B 1 167 ? 8.391 -7.961 -14.875 1 92 167 THR B O 1
ATOM 3140 N N . ARG B 1 168 ? 10.086 -8.891 -13.82 1 87.75 168 ARG B N 1
ATOM 3141 C CA . ARG B 1 168 ? 9.773 -8.266 -12.539 1 87.75 168 ARG B CA 1
ATOM 3142 C C . ARG B 1 168 ? 10.32 -6.844 -12.469 1 87.75 168 ARG B C 1
ATOM 3144 O O . ARG B 1 168 ? 9.609 -5.91 -12.102 1 87.75 168 ARG B O 1
ATOM 3151 N N . GLN B 1 169 ? 11.602 -6.73 -12.836 1 84.56 169 GLN B N 1
ATOM 3152 C CA . GLN B 1 169 ? 12.242 -5.426 -12.789 1 84.56 169 GLN B CA 1
ATOM 3153 C C . GLN B 1 169 ? 13.5 -5.402 -13.656 1 84.56 169 GLN B C 1
ATOM 3155 O O . GLN B 1 169 ? 14.109 -6.449 -13.906 1 84.56 169 GLN B O 1
ATOM 3160 N N . THR B 1 170 ? 13.789 -4.223 -14.156 1 89.12 170 THR B N 1
ATOM 3161 C CA . THR B 1 170 ? 15.07 -3.906 -14.773 1 89.12 170 THR B CA 1
ATOM 3162 C C . THR B 1 170 ? 15.773 -2.785 -14.016 1 89.12 170 THR B C 1
ATOM 3164 O O . THR B 1 170 ? 15.164 -1.76 -13.703 1 89.12 170 THR B O 1
ATOM 3167 N N . SER B 1 171 ? 16.984 -3.074 -13.672 1 88.12 171 SER B N 1
ATOM 3168 C CA . SER B 1 171 ? 17.719 -2.076 -12.898 1 88.12 171 SER B CA 1
ATOM 3169 C C . SER B 1 171 ? 19.219 -2.287 -13.008 1 88.12 171 SER B C 1
ATOM 3171 O O . SER B 1 171 ? 19.672 -3.283 -13.578 1 88.12 171 SER B O 1
ATOM 3173 N N . SER B 1 172 ? 19.938 -1.277 -12.492 1 90.94 172 SER B N 1
ATOM 3174 C CA . SER B 1 172 ? 21.375 -1.486 -12.336 1 90.94 172 SER B CA 1
ATOM 3175 C C . SER B 1 172 ? 21.672 -2.525 -11.258 1 90.94 172 SER B C 1
ATOM 3177 O O . SER B 1 172 ? 20.859 -2.73 -10.352 1 90.94 172 SER B O 1
ATOM 3179 N N . LYS B 1 173 ? 22.828 -3.109 -11.422 1 93.06 173 LYS B N 1
ATOM 3180 C CA . LYS B 1 173 ? 23.234 -4.082 -10.414 1 93.06 173 LYS B CA 1
ATOM 3181 C C . LYS B 1 173 ? 23.297 -3.449 -9.031 1 93.06 173 LYS B C 1
ATOM 3183 O O . LYS B 1 173 ? 22.875 -4.051 -8.047 1 93.06 173 LYS B O 1
ATOM 3188 N N . GLN B 1 174 ? 23.766 -2.326 -9 1 88.88 174 GLN B N 1
ATOM 3189 C CA . GLN B 1 174 ? 23.906 -1.624 -7.73 1 88.88 174 GLN B CA 1
ATOM 3190 C C . GLN B 1 174 ? 22.562 -1.408 -7.062 1 88.88 174 GLN B C 1
ATOM 3192 O O . GLN B 1 174 ? 22.406 -1.678 -5.867 1 88.88 174 GLN B O 1
ATOM 3197 N N . HIS B 1 175 ? 21.625 -0.993 -7.855 1 84.19 175 HIS B N 1
ATOM 3198 C CA . HIS B 1 175 ? 20.281 -0.771 -7.328 1 84.19 175 HIS B CA 1
ATOM 3199 C C . HIS B 1 175 ? 19.641 -2.082 -6.883 1 84.19 175 HIS B C 1
ATOM 3201 O O . HIS B 1 175 ? 18.984 -2.135 -5.84 1 84.19 175 HIS B O 1
ATOM 3207 N N . PHE B 1 176 ? 19.859 -3.031 -7.645 1 89.69 176 PHE B N 1
ATOM 3208 C CA . PHE B 1 176 ? 19.312 -4.352 -7.344 1 89.69 176 PHE B CA 1
ATOM 3209 C C . PHE B 1 176 ? 19.844 -4.863 -6.012 1 89.69 176 PHE B C 1
ATOM 3211 O O . PHE B 1 176 ? 19.062 -5.32 -5.164 1 89.69 176 PHE B O 1
ATOM 3218 N N . LEU B 1 177 ? 21.125 -4.777 -5.805 1 91.88 177 LEU B N 1
ATOM 3219 C CA . LEU B 1 177 ? 21.75 -5.281 -4.582 1 91.88 177 LEU B CA 1
ATOM 3220 C C . LEU B 1 177 ? 21.281 -4.48 -3.367 1 91.88 177 LEU B C 1
ATOM 3222 O O . LEU B 1 177 ? 21.141 -5.027 -2.271 1 91.88 177 LEU B O 1
ATOM 3226 N N . GLN B 1 178 ? 21 -3.299 -3.594 1 85.44 178 GLN B N 1
ATOM 3227 C CA . GLN B 1 178 ? 20.469 -2.473 -2.518 1 85.44 178 GLN B CA 1
ATOM 3228 C C . GLN B 1 178 ? 19.062 -2.928 -2.121 1 85.44 178 GLN B C 1
ATOM 3230 O O . GLN B 1 178 ? 18.703 -2.9 -0.941 1 85.44 178 GLN B O 1
ATOM 3235 N N . GLU B 1 179 ? 18.312 -3.348 -3.076 1 84.44 179 GLU B N 1
ATOM 3236 C CA . GLU B 1 179 ? 16.984 -3.865 -2.809 1 84.44 179 GLU B CA 1
ATOM 3237 C C . GLU B 1 179 ? 17.047 -5.164 -2.01 1 84.44 179 GLU B C 1
ATOM 3239 O O . GLU B 1 179 ? 16.219 -5.387 -1.111 1 84.44 179 GLU B O 1
ATOM 3244 N N . ILE B 1 180 ? 18 -5.953 -2.393 1 90.62 180 ILE B N 1
ATOM 3245 C CA . ILE B 1 180 ? 18.188 -7.203 -1.665 1 90.62 180 ILE B CA 1
ATOM 3246 C C . ILE B 1 180 ? 18.562 -6.906 -0.214 1 90.62 180 ILE B C 1
ATOM 3248 O O . ILE B 1 180 ? 18.016 -7.516 0.711 1 90.62 180 ILE B O 1
ATOM 3252 N N . ARG B 1 181 ? 19.406 -5.98 -0.064 1 88.88 181 ARG B N 1
ATOM 3253 C CA . ARG B 1 181 ? 19.844 -5.59 1.273 1 88.88 181 ARG B CA 1
ATOM 3254 C C . ARG B 1 181 ? 18.656 -5.117 2.115 1 88.88 181 ARG B C 1
ATOM 3256 O O . ARG B 1 181 ? 18.594 -5.398 3.314 1 88.88 181 ARG B O 1
ATOM 3263 N N . ALA B 1 182 ? 17.766 -4.551 1.445 1 80.44 182 ALA B N 1
ATOM 3264 C CA . ALA B 1 182 ? 16.594 -4 2.141 1 80.44 182 ALA B CA 1
ATOM 3265 C C . ALA B 1 182 ? 15.492 -5.039 2.26 1 80.44 182 ALA B C 1
ATOM 3267 O O . ALA B 1 182 ? 14.445 -4.777 2.867 1 80.44 182 ALA B O 1
ATOM 3268 N N . ARG B 1 183 ? 15.617 -6.207 1.688 1 84.62 183 ARG B N 1
ATOM 3269 C CA . ARG B 1 183 ? 14.664 -7.312 1.691 1 84.62 183 ARG B CA 1
ATOM 3270 C C . ARG B 1 183 ? 13.336 -6.887 1.077 1 84.62 183 ARG B C 1
ATOM 3272 O O . ARG B 1 183 ? 12.281 -7.414 1.442 1 84.62 183 ARG B O 1
ATOM 3279 N N . THR B 1 184 ? 13.391 -5.988 0.174 1 76.88 184 THR B N 1
ATOM 3280 C CA . THR B 1 184 ? 12.188 -5.402 -0.405 1 76.88 184 THR B CA 1
ATOM 3281 C C . THR B 1 184 ? 11.562 -6.348 -1.426 1 76.88 184 THR B C 1
ATOM 3283 O O . THR B 1 184 ? 12.234 -6.809 -2.348 1 76.88 184 THR B O 1
ATOM 3286 N N . GLY B 1 185 ? 10.258 -6.625 -1.282 1 75.5 185 GLY B N 1
ATOM 3287 C CA . GLY B 1 185 ? 9.5 -7.352 -2.287 1 75.5 185 GLY B CA 1
ATOM 3288 C C . GLY B 1 185 ? 9.797 -8.836 -2.309 1 75.5 185 GLY B C 1
ATOM 3289 O O . GLY B 1 185 ? 9.406 -9.539 -3.24 1 75.5 185 GLY B O 1
ATOM 3290 N N . ARG B 1 186 ? 10.656 -9.312 -1.408 1 84.12 186 ARG B N 1
ATOM 3291 C CA . ARG B 1 186 ? 11.039 -10.719 -1.32 1 84.12 186 ARG B CA 1
ATOM 3292 C C . ARG B 1 186 ? 10.883 -11.234 0.106 1 84.12 186 ARG B C 1
ATOM 3294 O O . ARG B 1 186 ? 11.852 -11.25 0.872 1 84.12 186 ARG B O 1
ATOM 3301 N N . SER B 1 187 ? 9.719 -11.727 0.319 1 81.25 187 SER B N 1
ATOM 3302 C CA . SER B 1 187 ? 9.375 -12.078 1.691 1 81.25 187 SER B CA 1
ATOM 3303 C C . SER B 1 187 ? 10.289 -13.18 2.229 1 81.25 187 SER B C 1
ATOM 3305 O O . SER B 1 187 ? 10.555 -13.234 3.43 1 81.25 187 SER B O 1
ATOM 3307 N N . ILE B 1 188 ? 10.867 -14.008 1.345 1 89.06 188 ILE B N 1
ATOM 3308 C CA . ILE B 1 188 ? 11.68 -15.141 1.768 1 89.06 188 ILE B CA 1
ATOM 3309 C C . ILE B 1 188 ? 12.969 -14.648 2.406 1 89.06 188 ILE B C 1
ATOM 3311 O O . ILE B 1 188 ? 13.562 -15.328 3.246 1 89.06 188 ILE B O 1
ATOM 3315 N N . LEU B 1 189 ? 13.398 -13.438 2.092 1 91.94 189 LEU B N 1
ATOM 3316 C CA . LEU B 1 189 ? 14.664 -12.906 2.582 1 91.94 189 LEU B CA 1
ATOM 3317 C C . LEU B 1 189 ? 14.57 -12.555 4.062 1 91.94 189 LEU B C 1
ATOM 3319 O O . LEU B 1 189 ? 15.586 -12.406 4.738 1 91.94 189 LEU B O 1
ATOM 3323 N N . HIS B 1 190 ? 13.32 -12.438 4.527 1 87.69 190 HIS B N 1
ATOM 3324 C CA . HIS B 1 190 ? 13.141 -12.133 5.941 1 87.69 190 HIS B CA 1
ATOM 3325 C C . HIS B 1 190 ? 13.492 -13.328 6.816 1 87.69 190 HIS B C 1
ATOM 3327 O O . HIS B 1 190 ? 13.656 -13.188 8.031 1 87.69 190 HIS B O 1
ATOM 3333 N N . ALA B 1 191 ? 13.68 -14.484 6.199 1 92.44 191 ALA B N 1
ATOM 3334 C CA . ALA B 1 191 ? 14.102 -15.68 6.926 1 92.44 191 ALA B CA 1
ATOM 3335 C C . ALA B 1 191 ? 15.609 -15.68 7.148 1 92.44 191 ALA B C 1
ATOM 3337 O O . ALA B 1 191 ? 16.141 -16.5 7.906 1 92.44 191 ALA B O 1
ATOM 3338 N N . LEU B 1 192 ? 16.312 -14.742 6.547 1 95.25 192 LEU B N 1
ATOM 3339 C CA . LEU B 1 192 ? 17.766 -14.664 6.664 1 95.25 192 LEU B CA 1
ATOM 3340 C C . LEU B 1 192 ? 18.156 -13.695 7.77 1 95.25 192 LEU B C 1
ATOM 3342 O O . LEU B 1 192 ? 17.547 -12.641 7.934 1 95.25 192 LEU B O 1
ATOM 3346 N N . SER B 1 193 ? 19.172 -14.117 8.555 1 95.12 193 SER B N 1
ATOM 3347 C CA . SER B 1 193 ? 19.828 -13.156 9.438 1 95.12 193 SER B CA 1
ATOM 3348 C C . SER B 1 193 ? 20.562 -12.086 8.641 1 95.12 193 SER B C 1
ATOM 3350 O O . SER B 1 193 ? 20.766 -12.234 7.438 1 95.12 193 SER B O 1
ATOM 3352 N N . ASP B 1 194 ? 20.969 -11.008 9.312 1 94 194 ASP B N 1
ATOM 3353 C CA . ASP B 1 194 ? 21.75 -9.961 8.641 1 94 194 ASP B CA 1
ATOM 3354 C C . ASP B 1 194 ? 23.062 -10.523 8.094 1 94 194 ASP B C 1
ATOM 3356 O O . ASP B 1 194 ? 23.5 -10.141 7.012 1 94 194 ASP B O 1
ATOM 3360 N N . HIS B 1 195 ? 23.641 -11.398 8.898 1 96.88 195 HIS B N 1
ATOM 3361 C CA . HIS B 1 195 ? 24.875 -12.031 8.461 1 96.88 195 HIS B CA 1
ATOM 3362 C C . HIS B 1 195 ? 24.656 -12.852 7.195 1 96.88 195 HIS B C 1
ATOM 3364 O O . HIS B 1 195 ? 25.422 -12.742 6.238 1 96.88 195 HIS B O 1
ATOM 3370 N N . GLU B 1 196 ? 23.594 -13.594 7.16 1 97 196 GLU B N 1
ATOM 3371 C CA . GLU B 1 196 ? 23.281 -14.414 5.996 1 97 196 GLU B CA 1
ATOM 3372 C C . GLU B 1 196 ? 22.938 -13.547 4.789 1 97 196 GLU B C 1
ATOM 3374 O O . GLU B 1 196 ? 23.297 -13.875 3.656 1 97 196 GLU B O 1
ATOM 3379 N N . LEU B 1 197 ? 22.234 -12.477 5.055 1 96.94 197 LEU B N 1
ATOM 3380 C CA . LEU B 1 197 ? 21.875 -11.562 3.977 1 96.94 197 LEU B CA 1
ATOM 3381 C C . LEU B 1 197 ? 23.125 -10.969 3.332 1 96.94 197 LEU B C 1
ATOM 3383 O O . LEU B 1 197 ? 23.203 -10.852 2.107 1 96.94 197 LEU B O 1
ATOM 3387 N N . ASN B 1 198 ? 24.109 -10.617 4.137 1 97 198 ASN B N 1
ATOM 3388 C CA . ASN B 1 198 ? 25.359 -10.078 3.611 1 97 198 ASN B CA 1
ATOM 3389 C C . ASN B 1 198 ? 26.094 -11.109 2.76 1 97 198 ASN B C 1
ATOM 3391 O O . ASN B 1 198 ? 26.688 -10.766 1.734 1 97 198 ASN B O 1
ATOM 3395 N N . LYS B 1 199 ? 26.016 -12.297 3.256 1 97.69 199 LYS B N 1
ATOM 3396 C CA . LYS B 1 199 ? 26.609 -13.383 2.469 1 97.69 199 LYS B CA 1
ATOM 3397 C C . LYS B 1 199 ? 25.906 -13.523 1.123 1 97.69 199 LYS B C 1
ATOM 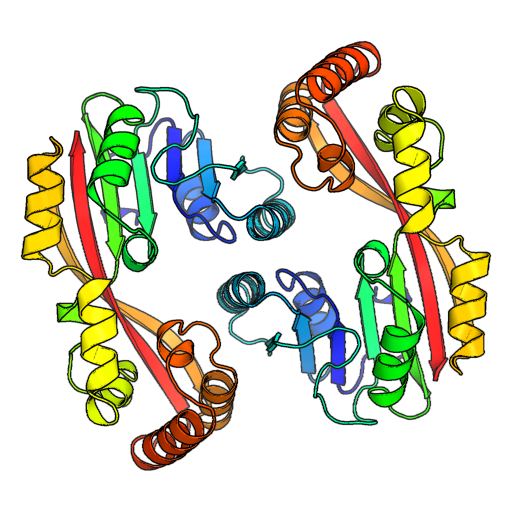3399 O O . LYS B 1 199 ? 26.562 -13.727 0.096 1 97.69 199 LYS B O 1
ATOM 3404 N N . LEU B 1 200 ? 24.625 -13.43 1.155 1 97.31 200 LEU B N 1
ATOM 3405 C CA . LEU B 1 200 ? 23.844 -13.531 -0.074 1 97.31 200 LEU B CA 1
ATOM 3406 C C . LEU B 1 200 ? 24.203 -12.406 -1.041 1 97.31 200 LEU B C 1
ATOM 3408 O O . LEU B 1 200 ? 24.391 -12.648 -2.234 1 97.31 200 LEU B O 1
ATOM 3412 N N . ILE B 1 201 ? 24.328 -11.227 -0.544 1 96.75 201 ILE B N 1
ATOM 3413 C CA . ILE B 1 201 ? 24.625 -10.062 -1.368 1 96.75 201 ILE B CA 1
ATOM 3414 C C . ILE B 1 201 ? 25.984 -10.242 -2.039 1 96.75 201 ILE B C 1
ATOM 3416 O O . ILE B 1 201 ? 26.141 -9.992 -3.238 1 96.75 201 ILE B O 1
ATOM 3420 N N . ALA B 1 202 ? 26.922 -10.695 -1.267 1 97 202 ALA B N 1
ATOM 3421 C CA . ALA B 1 202 ? 28.266 -10.953 -1.813 1 97 202 ALA B CA 1
ATOM 3422 C C . ALA B 1 202 ? 28.203 -12.039 -2.889 1 97 202 ALA B C 1
ATOM 3424 O O . ALA B 1 202 ? 28.844 -11.914 -3.934 1 97 202 ALA B O 1
ATOM 3425 N N . TYR B 1 203 ? 27.484 -13.047 -2.602 1 96.94 203 TYR B N 1
ATOM 3426 C CA . TYR B 1 203 ? 27.328 -14.148 -3.535 1 96.94 203 TYR B CA 1
ATOM 3427 C C . TYR B 1 203 ? 26.688 -13.672 -4.836 1 96.94 203 TYR B C 1
ATOM 3429 O O . TYR B 1 203 ? 27.156 -14 -5.926 1 96.94 203 TYR B O 1
ATOM 3437 N N . LEU B 1 204 ? 25.609 -12.891 -4.746 1 96.12 204 LEU B N 1
ATOM 3438 C CA . LEU B 1 204 ? 24.922 -12.375 -5.918 1 96.12 204 LEU B CA 1
ATOM 3439 C C . LEU B 1 204 ? 25.828 -11.453 -6.727 1 96.12 204 LEU B C 1
ATOM 3441 O O . LEU B 1 204 ? 25.828 -11.508 -7.957 1 96.12 204 LEU B O 1
ATOM 3445 N N . ASP B 1 205 ? 26.562 -10.641 -6.008 1 95.56 205 ASP B N 1
ATOM 3446 C CA . ASP B 1 205 ? 27.5 -9.742 -6.664 1 95.56 205 ASP B CA 1
ATOM 3447 C C . ASP B 1 205 ? 28.5 -10.516 -7.516 1 95.56 205 ASP B C 1
ATOM 3449 O O . ASP B 1 205 ? 28.891 -10.07 -8.594 1 95.56 205 ASP B O 1
ATOM 3453 N N . GLN B 1 206 ? 28.875 -11.633 -7.008 1 94.44 206 GLN B N 1
ATOM 3454 C CA . GLN B 1 206 ? 29.828 -12.477 -7.719 1 94.44 206 GLN B CA 1
ATOM 3455 C C . GLN B 1 206 ? 29.172 -13.18 -8.898 1 94.44 206 GLN B C 1
ATOM 3457 O O . GLN B 1 206 ? 29.766 -13.305 -9.969 1 94.44 206 GLN B O 1
ATOM 3462 N N . GLN B 1 207 ? 27.938 -13.664 -8.719 1 93.56 207 GLN B N 1
ATOM 3463 C CA . GLN B 1 207 ? 27.25 -14.461 -9.727 1 93.56 207 GLN B CA 1
ATOM 3464 C C . GLN B 1 207 ? 26.781 -13.594 -10.883 1 93.56 207 GLN B C 1
ATOM 3466 O O . GLN B 1 207 ? 26.703 -14.055 -12.023 1 93.56 207 GLN B O 1
ATOM 3471 N N . ILE B 1 208 ? 26.406 -12.336 -10.586 1 92.06 208 ILE B N 1
ATOM 3472 C CA . ILE B 1 208 ? 25.875 -11.438 -11.594 1 92.06 208 ILE B CA 1
ATOM 3473 C C . ILE B 1 208 ? 26.984 -10.555 -12.156 1 92.06 208 ILE B C 1
ATOM 3475 O O . ILE B 1 208 ? 27.5 -9.672 -11.469 1 92.06 208 ILE B O 1
ATOM 3479 N N . GLN B 1 209 ? 27.281 -10.742 -13.398 1 90.88 209 GLN B N 1
ATOM 3480 C CA . GLN B 1 209 ? 28.406 -10.023 -14.008 1 90.88 209 GLN B CA 1
ATOM 3481 C C . GLN B 1 209 ? 27.922 -8.773 -14.742 1 90.88 209 GLN B C 1
ATOM 3483 O O . GLN B 1 209 ? 28.656 -7.801 -14.883 1 90.88 209 GLN B O 1
ATOM 3488 N N . ASP B 1 210 ? 26.703 -8.773 -15.164 1 90.88 210 ASP B N 1
ATOM 3489 C CA . ASP B 1 210 ? 26.156 -7.672 -15.938 1 90.88 210 ASP B CA 1
ATOM 3490 C C . ASP B 1 210 ? 25.906 -6.453 -15.055 1 90.88 210 ASP B C 1
ATOM 3492 O O . ASP B 1 210 ? 25.5 -6.594 -13.891 1 90.88 210 ASP B O 1
ATOM 3496 N N . GLU B 1 211 ? 26.094 -5.32 -15.594 1 91.44 211 GLU B N 1
ATOM 3497 C CA . GLU B 1 211 ? 25.828 -4.082 -14.867 1 91.44 211 GLU B CA 1
ATOM 3498 C C . GLU B 1 211 ? 24.344 -3.793 -14.773 1 91.44 211 GLU B C 1
ATOM 3500 O O . GLU B 1 211 ? 23.891 -3.086 -13.867 1 91.44 211 GLU B O 1
ATOM 3505 N N . PHE B 1 212 ? 23.625 -4.371 -15.766 1 91.44 212 PHE B N 1
ATOM 3506 C CA . PHE B 1 212 ? 22.172 -4.23 -15.758 1 91.44 212 PHE B CA 1
ATOM 3507 C C . PHE B 1 212 ? 21.484 -5.586 -15.625 1 91.44 212 PHE B C 1
ATOM 3509 O O . PHE B 1 212 ? 21.906 -6.559 -16.266 1 91.44 212 PHE B O 1
ATOM 3516 N N . ILE B 1 213 ? 20.516 -5.586 -14.758 1 91.25 213 ILE B N 1
ATOM 3517 C CA . ILE B 1 213 ? 19.844 -6.836 -14.438 1 91.25 213 ILE B CA 1
ATOM 3518 C C . ILE B 1 213 ? 18.391 -6.773 -14.914 1 91.25 213 ILE B C 1
ATOM 3520 O O . ILE B 1 213 ? 17.703 -5.773 -14.703 1 91.25 213 ILE B O 1
ATOM 3524 N N . GLU B 1 214 ? 17.984 -7.777 -15.57 1 92.62 214 GLU B N 1
ATOM 3525 C CA . GLU B 1 214 ? 16.562 -8.023 -15.828 1 92.62 214 GLU B CA 1
ATOM 3526 C C . GLU B 1 214 ? 16.062 -9.234 -15.047 1 92.62 214 GLU B C 1
ATOM 3528 O O . GLU B 1 214 ? 16.234 -10.375 -15.484 1 92.62 214 GLU B O 1
ATOM 3533 N N . GLU B 1 215 ? 15.477 -8.984 -13.938 1 91.75 215 GLU B N 1
ATOM 3534 C CA . GLU B 1 215 ? 14.93 -10.055 -13.117 1 91.75 215 GLU B CA 1
ATOM 3535 C C . GLU B 1 215 ? 13.562 -10.5 -13.633 1 91.75 215 GLU B C 1
ATOM 3537 O O . GLU B 1 215 ? 12.68 -9.672 -13.875 1 91.75 215 GLU B O 1
ATOM 3542 N N . THR B 1 216 ? 13.391 -11.812 -13.758 1 94.31 216 THR B N 1
ATOM 3543 C CA . THR B 1 216 ? 12.117 -12.359 -14.211 1 94.31 216 THR B CA 1
ATOM 3544 C C . THR B 1 216 ? 11.555 -13.344 -13.188 1 94.31 216 THR B C 1
ATOM 3546 O O . THR B 1 216 ? 12.305 -13.922 -12.398 1 94.31 216 THR B O 1
ATOM 3549 N N . ASP B 1 217 ? 10.289 -13.43 -13.164 1 93.25 217 ASP B N 1
ATOM 3550 C CA . ASP B 1 217 ? 9.562 -14.406 -12.375 1 93.25 217 ASP B CA 1
ATOM 3551 C C . ASP B 1 217 ? 8.773 -15.359 -13.266 1 93.25 217 ASP B C 1
ATOM 3553 O O . ASP B 1 217 ? 8.195 -14.945 -14.273 1 93.25 217 ASP B O 1
ATOM 3557 N N . ARG B 1 218 ? 8.898 -16.609 -12.93 1 95.44 218 ARG B N 1
ATOM 3558 C CA . ARG B 1 218 ? 8.016 -17.562 -13.578 1 95.44 218 ARG B CA 1
ATOM 3559 C C . ARG B 1 218 ? 6.707 -17.719 -12.805 1 95.44 218 ARG B C 1
ATOM 3561 O O . ARG B 1 218 ? 6.723 -17.875 -11.578 1 95.44 218 ARG B O 1
ATOM 3568 N N . TRP B 1 219 ? 5.621 -17.609 -13.539 1 96.5 219 TRP B N 1
ATOM 3569 C CA . TRP B 1 219 ? 4.285 -17.703 -12.969 1 96.5 219 TRP B CA 1
ATOM 3570 C C . TRP B 1 219 ? 3.527 -18.906 -13.523 1 96.5 219 TRP B C 1
ATOM 3572 O O . TRP B 1 219 ? 3.797 -19.344 -14.641 1 96.5 219 TRP B O 1
ATOM 3582 N N . THR B 1 220 ? 2.729 -19.422 -12.734 1 97.75 220 THR B N 1
ATOM 3583 C CA . THR B 1 220 ? 1.712 -20.359 -13.203 1 97.75 220 THR B CA 1
ATOM 3584 C C . THR B 1 220 ? 0.315 -19.766 -13.039 1 97.75 220 THR B C 1
ATOM 3586 O O . THR B 1 220 ? 0.019 -19.141 -12.016 1 97.75 220 THR B O 1
ATOM 3589 N N . ILE B 1 221 ? -0.512 -19.938 -14.039 1 97.44 221 ILE B N 1
ATOM 3590 C CA . ILE B 1 221 ? -1.873 -19.422 -14.008 1 97.44 221 ILE B CA 1
ATOM 3591 C C . ILE B 1 221 ? -2.871 -20.562 -14.188 1 97.44 221 ILE B C 1
ATOM 3593 O O . ILE B 1 221 ? -2.658 -21.453 -15.016 1 97.44 221 ILE B O 1
ATOM 3597 N N . TRP B 1 222 ? -3.846 -20.656 -13.352 1 97.88 222 TRP B N 1
ATOM 3598 C CA . TRP B 1 222 ? -4.98 -21.562 -13.477 1 97.88 222 TRP B CA 1
ATOM 3599 C C . TRP B 1 222 ? -6.238 -20.812 -13.891 1 97.88 222 TRP B C 1
ATOM 3601 O O . TRP B 1 222 ? -6.578 -19.781 -13.297 1 97.88 222 TRP B O 1
ATOM 3611 N N . VAL B 1 223 ? -6.863 -21.266 -14.945 1 97.31 223 VAL B N 1
ATOM 3612 C CA . VAL B 1 223 ? -8.203 -20.812 -15.312 1 97.31 223 VAL B CA 1
ATOM 3613 C C . VAL B 1 223 ? -9.219 -21.922 -15.023 1 97.31 223 VAL B C 1
ATOM 3615 O O . VAL B 1 223 ? -9.109 -23.031 -15.562 1 97.31 223 VAL B O 1
ATOM 3618 N N . ALA B 1 224 ? -10.102 -21.609 -14.133 1 97.81 224 ALA B N 1
ATOM 3619 C CA . ALA B 1 224 ? -11.086 -22.609 -13.727 1 97.81 224 ALA B CA 1
ATOM 3620 C C . ALA B 1 224 ? -12.5 -22.031 -13.758 1 97.81 224 ALA B C 1
ATOM 3622 O O . ALA B 1 224 ? -12.68 -20.812 -13.852 1 97.81 224 ALA B O 1
ATOM 3623 N N . ARG B 1 225 ? -13.43 -22.969 -13.703 1 97.25 225 ARG B N 1
ATOM 3624 C CA . ARG B 1 225 ? -14.836 -22.578 -13.805 1 97.25 225 ARG B CA 1
ATOM 3625 C C . ARG B 1 225 ? -15.672 -23.266 -12.734 1 97.25 225 ARG B C 1
ATOM 3627 O O . ARG B 1 225 ? -15.438 -24.438 -12.406 1 97.25 225 ARG B O 1
ATOM 3634 N N . LYS B 1 226 ? -16.531 -22.422 -12.211 1 97.44 226 LYS B N 1
ATOM 3635 C CA . LYS B 1 226 ? -17.516 -22.984 -11.289 1 97.44 226 LYS B CA 1
ATOM 3636 C C . LYS B 1 226 ? -18.562 -23.812 -12.039 1 97.44 226 LYS B C 1
ATOM 3638 O O . LYS B 1 226 ? -19.109 -23.359 -13.039 1 97.44 226 LYS B O 1
#

Radius of gyration: 23.82 Å; Cα contacts (8 Å, |Δi|>4): 878; chains: 2; bounding box: 60×62×46 Å

pLDDT: mean 93.04, std 6.38, range [57.72, 98.88]

Organism: Halalkalibacterium halodurans (strain ATCC BAA-125 / DSM 18197 / FERM 7344 / JCM 9153 / C-125) (NCBI:txid272558)